Protein AF-A0A9J7MAN5-F1 (afdb_monomer)

Solvent-accessible surface area (backbone atoms only — not comparable to full-atom values): 25411 Å² total; per-residue (Å²): 130,75,69,76,73,82,68,61,43,46,80,74,48,37,18,24,47,53,96,74,59,39,46,49,72,43,63,68,73,44,83,82,41,53,80,62,38,72,76,41,81,61,29,64,61,44,38,47,52,54,25,3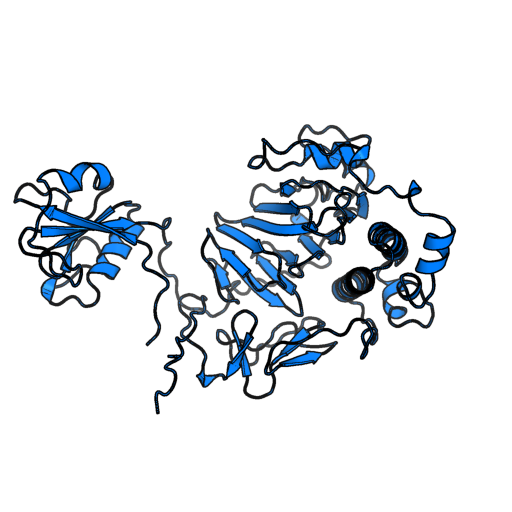0,65,68,68,24,52,20,31,31,17,25,52,44,21,43,30,23,33,34,86,59,22,82,79,27,42,62,74,65,38,75,39,84,50,35,45,93,88,51,29,9,11,78,57,7,30,21,29,30,38,48,74,59,80,74,64,79,82,90,69,85,88,60,99,49,33,48,57,98,67,81,74,79,56,97,68,52,40,49,25,40,37,34,62,51,33,39,36,32,14,37,45,67,32,74,47,57,48,53,48,61,44,36,31,30,39,39,38,44,98,69,35,37,36,31,38,33,19,32,63,52,91,95,52,62,76,37,44,16,35,47,48,28,42,38,40,39,43,90,89,42,43,36,35,42,30,45,74,59,43,59,48,34,25,52,72,82,40,78,52,42,41,50,36,34,47,92,43,39,31,31,37,34,67,39,38,63,24,30,35,39,39,37,73,80,46,39,32,39,39,32,41,17,50,44,42,41,39,38,35,36,40,70,91,46,49,63,56,38,32,36,71,29,16,31,39,72,73,52,43,88,59,30,45,42,30,88,87,69,50,71,45,95,42,46,58,59,30,49,50,56,30,51,26,85,92,41,76,84,56,77,74,68,54,80,88,54,41,72,53,80,86,72,52,49,70,69,55,49,56,60,30,52,33,62,94,47,35,23,30,56,68,27,80,89,35,41,30,42,68,17,46,83,78,42,74,39,65,64,60,33,54,52,31,37,48,51,30,51,71,53,77,61,42,66,68,57,50,40,51,44,54,46,55,52,50,50,52,20,42,74,75,72,34,67,61,50,86,73,62,42,91,97,40,65,64,75,88,47,56,72,60,35,43,72,35,77,71,29,69,41,70,67,51,22,63,83,44,78,65,93,70,92,67,92,63,75,57,27,43,24,61,44,51,36,94,74,35,22,36,49,52,78,41,40,39,48,64,90,61,45,38,50,68,59,76,55,34,47,39,71,49,83,75,81,84,65,78,83,79,127

Foldseek 3Di:
DFDDPDALKDWPAKAFADPPGLFAFCAPVDPLRDDDQQVRPPLVVSLLQSQLQVVFQKKWAAARRGIGTDNCSVVRRCVRHGDPQQDPVQNHRHRMIRMIGRNDHHDDDFDDDDLQLAPPQPLPQVDWQKWKFFDLTWIQASLRATADENAQFKFWAKDFPFKTKIFHWHDDPPAQQQGIWTQWIWMQGPNWTWIQGADQRLFIDIRNHTFKDFFRDPSAWTWHFFASWIKIAGSQGWIWTDNSITMIMITHHPVQAQRMATCNARNPNDNQQRLQAPVRDRDPHSQRSRQSGRPPVRVVGDRDDPVSHQDPVLQDPVLLVVQCDCVHLVLCVDCPHQCVQQCVQDPSVVLSSSRSSSCRSRVNDQVSRLRSVVNSCVVSVVSVTDGGDPDDVPHSDDDAAPQWDWDQFAQSDFQALSHNDDDPRPGGGHTHTHGHPQWGDISRHTDGNVQFHDDDSNGGGGDDDPPPDPDD

Nearest PDB structures (foldseek):
  9gvj-assembly1_D  TM=8.243E-01  e=8.129E-23  Homo sapiens
  9gvq-assembly1_B  TM=8.195E-01  e=1.369E-22  Homo sapiens
  9gvq-assembly1_A  TM=8.152E-01  e=4.894E-22  Homo sapiens
  6rbf-assembly3_C  TM=7.397E-01  e=7.671E-23  Homo sapiens
  6rbf-assembly1_A  TM=7.520E-01  e=7.671E-23  Homo sapiens

Mean predicted aligned error: 13.5 Å

pLDDT: mean 85.41, std 16.08, range [26.2, 98.31]

Sequence (472 aa):
MCDLPERGYTSLGCWKDTWKRAIPTLERTDARLDGFYKARANAIEKCYQVARSRGFTVFAVQDGGWCAGSANALNTYRKYGPSRTCAADGEGGPWGNAVYKITGGPIEPPGPVNHVCLGQLSCQTPKPGTCLAWGDPHYITFDNRRHDFQGTCKYVLVRHADFTVAVRNVHRPGRSQRVAFCDRVEVTVYGYKIQIRSGGGRDVLVNGYRRSLPVCLNRKVSISISGLNVLIQTDRCFSLTYDGNHRVEIKAPASYKGKLRGMCGNYNGQPNDDNLMPGGQVASTSLLYGNSWIAPDDDTCPDTRPQDNFDSNDIRPADRQRYLHPSKCGLLKAANGPFRSCNSIVSPTEFVETCVFDMAAYRGDQLVLCQNLQAYADACVSAGGKPQQWRRSGFCAVPCPPHSHYSQCATPCPRTCADSGPRPCTRNCVESCVCDNGYVLSGAHCVPLSSCGCSKDGNLYESKFNDHPAVS

Radius of gyration: 26.46 Å; Cα contacts (8 Å, |Δi|>4): 1028; chains: 1; bounding box: 62×69×82 Å

Secondary structure (DSSP, 8-state):
--PPSS-SEEEEEEEE--SS-SS-B-TTSSGGG-S-GGG-TTHHHHHHHHHHHTT-SEEEEETTTEEEE-TTHHHHTTTT-B-S---TTSS-BTTEEEEEEE-SPPPPPPPP--S-SS-S-----SS-EEEEEETTTEEE-TT--EEE----SEEEEEE-SSEEEEEEEEPPTTS-TTS-EEEEEEEEETTEEEEEETTTS-EEEETTEEEEEEEEETTTEEEEEETTEEEEEETTS-EEEE-SSS-EEEEE-GGGTTT-BSTT---SS-TTTTTB-TTSPBPSSHHHHHHTTB-GGGTTSPPP-GGGS--GGGS-HHHHHHHTSTTTGGGGG-TTSTTTTTTTTS-SHHHHHHHHHHHHHTTT-HHHHHHHHHHHHHHHHHTT-------BTTBS--PPPTTEEEEEEE-SS--BTTB-S-----SPPEEEEEEPTTEEEETTEEEEGGG---EETTEE-PPPP-------

Organism: Branchiostoma floridae (NCBI:txid7739)

Structure (mmCIF, N/CA/C/O backbone):
data_AF-A0A9J7MAN5-F1
#
_entry.id   AF-A0A9J7MAN5-F1
#
loop_
_atom_site.group_PDB
_atom_site.id
_atom_site.type_symbol
_atom_site.label_atom_id
_atom_site.label_alt_id
_atom_site.label_comp_id
_atom_site.label_asym_id
_atom_site.label_entity_id
_atom_site.label_seq_id
_atom_site.pdbx_PDB_ins_code
_atom_site.Cartn_x
_atom_site.Cartn_y
_atom_site.Cartn_z
_atom_site.occupancy
_atom_site.B_iso_or_equiv
_atom_site.auth_seq_id
_atom_site.auth_comp_id
_atom_site.auth_asym_id
_atom_site.auth_atom_id
_atom_site.pdbx_PDB_model_num
ATOM 1 N N . MET A 1 1 ? -22.638 -24.283 14.478 1.00 29.66 1 MET A N 1
ATOM 2 C CA . MET A 1 1 ? -22.537 -23.269 15.552 1.00 29.66 1 MET A CA 1
ATOM 3 C C . MET A 1 1 ? -21.370 -22.357 15.219 1.00 29.66 1 MET A C 1
ATOM 5 O O . MET A 1 1 ? -20.327 -22.865 14.836 1.00 29.66 1 MET A O 1
ATOM 9 N N . CYS A 1 2 ? -21.576 -21.042 15.264 1.00 28.31 2 CYS A N 1
ATOM 10 C CA . CYS A 1 2 ? -20.549 -20.049 14.953 1.00 28.31 2 CYS A CA 1
ATOM 11 C C . CYS A 1 2 ? -19.823 -19.669 16.243 1.00 28.31 2 CYS A C 1
ATOM 13 O O . CYS A 1 2 ? -20.452 -19.127 17.150 1.00 28.31 2 CYS A O 1
ATOM 15 N N . ASP A 1 3 ? -18.534 -19.986 16.331 1.00 38.97 3 ASP A N 1
ATOM 16 C CA . ASP A 1 3 ? -17.714 -19.642 17.491 1.00 38.97 3 ASP A CA 1
ATOM 17 C C . ASP A 1 3 ? -17.186 -18.208 17.351 1.00 38.97 3 ASP A C 1
ATOM 19 O O . ASP A 1 3 ? -16.589 -17.828 16.343 1.00 38.97 3 ASP A O 1
ATOM 23 N N . LEU A 1 4 ? -17.422 -17.400 18.385 1.00 36.22 4 LEU A N 1
ATOM 24 C CA . LEU A 1 4 ? -16.764 -16.110 18.583 1.00 36.22 4 LEU A CA 1
ATOM 25 C C . LEU A 1 4 ? -15.252 -16.335 18.812 1.00 36.22 4 LEU A C 1
ATOM 27 O O . LEU A 1 4 ? -14.870 -17.393 19.318 1.00 36.22 4 LEU A O 1
ATOM 31 N N . PRO A 1 5 ? -14.386 -15.364 18.452 1.00 40.97 5 PRO A N 1
ATOM 32 C CA . PRO A 1 5 ? -12.937 -15.487 18.617 1.00 40.97 5 PRO A CA 1
ATOM 33 C C . PRO A 1 5 ? -12.573 -15.728 20.084 1.00 40.97 5 PRO A C 1
ATOM 35 O O . PRO A 1 5 ? -13.374 -15.423 20.971 1.00 40.97 5 PRO A O 1
ATOM 38 N N . GLU A 1 6 ? -11.367 -16.263 20.321 1.00 49.41 6 GLU A N 1
ATOM 39 C CA . GLU A 1 6 ? -10.801 -16.487 21.657 1.00 49.41 6 GLU A CA 1
ATOM 40 C C . GLU A 1 6 ? -11.246 -15.398 22.637 1.00 49.41 6 GLU A C 1
ATOM 42 O O . GLU A 1 6 ? -11.098 -14.202 22.361 1.00 49.41 6 GLU A O 1
ATOM 47 N N . ARG A 1 7 ? -11.870 -15.841 23.739 1.00 63.00 7 ARG A N 1
ATOM 48 C CA . ARG A 1 7 ? -12.548 -14.995 24.729 1.00 63.00 7 ARG A CA 1
ATOM 49 C C . ARG A 1 7 ? -11.700 -13.747 24.980 1.00 63.00 7 ARG A C 1
ATOM 51 O O . ARG A 1 7 ? -10.550 -13.857 25.395 1.00 63.00 7 ARG A O 1
ATOM 58 N N . GLY A 1 8 ? -12.260 -12.556 24.736 1.00 71.88 8 GLY A N 1
ATOM 59 C CA . GLY A 1 8 ? -11.581 -11.260 24.912 1.00 71.88 8 GLY A CA 1
ATOM 60 C C . GLY A 1 8 ? -11.343 -10.887 26.382 1.00 71.88 8 GLY A C 1
ATOM 61 O O . GLY A 1 8 ? -11.402 -9.710 26.758 1.00 71.88 8 GLY A O 1
ATOM 62 N N . TYR A 1 9 ? -11.157 -11.909 27.210 1.00 84.44 9 TYR A N 1
ATOM 63 C CA . TYR A 1 9 ? -10.907 -11.887 28.625 1.00 84.44 9 TYR A CA 1
ATOM 64 C C . TYR A 1 9 ? -10.188 -13.176 29.054 1.00 84.44 9 TYR A C 1
ATOM 66 O O . TYR A 1 9 ? -10.442 -14.257 28.526 1.00 84.44 9 TYR A O 1
ATOM 74 N N . THR A 1 10 ? -9.318 -13.079 30.054 1.00 88.31 10 THR A N 1
ATOM 75 C CA . THR A 1 10 ? -8.612 -14.216 30.658 1.00 88.31 10 THR A CA 1
ATOM 76 C C . THR A 1 10 ? -9.045 -14.405 32.105 1.00 88.31 10 THR A C 1
ATOM 78 O O . THR A 1 10 ? -9.327 -13.436 32.809 1.00 88.31 10 THR A O 1
ATOM 81 N N . SER A 1 11 ? -9.126 -15.655 32.566 1.00 92.25 11 SER A N 1
ATOM 82 C CA . SER A 1 11 ? -9.462 -15.935 33.967 1.00 92.25 11 SER A CA 1
ATOM 83 C C . SER A 1 11 ? -8.340 -15.463 34.894 1.00 92.25 11 SER A C 1
ATOM 85 O O . SER A 1 11 ? -7.164 -15.728 34.656 1.00 92.25 11 SER A O 1
ATOM 87 N N . LEU A 1 12 ? -8.720 -14.770 35.964 1.00 93.44 12 LEU A N 1
ATOM 88 C CA . LEU A 1 12 ? -7.869 -14.409 37.097 1.00 93.44 12 LEU A CA 1
ATOM 89 C C . LEU A 1 12 ? -8.072 -15.356 38.291 1.00 93.44 12 LEU A C 1
ATOM 91 O O . LEU A 1 12 ? -7.485 -15.134 39.350 1.00 93.44 12 LEU A O 1
ATOM 95 N N . GLY A 1 13 ? -8.901 -16.392 38.141 1.00 95.38 13 GLY A N 1
ATOM 96 C CA . GLY A 1 13 ? -9.165 -17.406 39.161 1.00 95.38 13 GLY A CA 1
ATOM 97 C C . GLY A 1 13 ? -10.426 -17.158 39.992 1.00 95.38 13 GLY A C 1
ATOM 98 O O . GLY A 1 13 ? -11.262 -16.312 39.669 1.00 95.38 13 GLY A O 1
ATOM 99 N N . CYS A 1 14 ? -10.556 -17.935 41.070 1.00 97.69 14 CYS A N 1
ATOM 100 C CA . CYS A 1 14 ? -11.701 -17.915 41.975 1.00 97.69 14 CYS A CA 1
ATOM 101 C C . CYS A 1 14 ? -11.387 -17.150 43.268 1.00 97.69 14 CYS A C 1
ATOM 103 O O . CYS A 1 14 ? -10.414 -17.457 43.963 1.00 97.69 14 CYS A O 1
ATOM 105 N N . TRP A 1 15 ? -12.235 -16.183 43.618 1.00 98.12 15 TRP A N 1
ATOM 106 C CA . TRP A 1 15 ? -12.000 -15.249 44.722 1.00 98.12 15 TRP A CA 1
ATOM 107 C C . TRP A 1 15 ? -13.212 -15.146 45.638 1.00 98.12 15 TRP A C 1
ATOM 109 O O . TRP A 1 15 ? -14.354 -15.152 45.181 1.00 98.12 15 TRP A O 1
ATOM 119 N N . LYS A 1 16 ? -12.968 -15.071 46.946 1.00 97.44 16 LYS A N 1
ATOM 120 C CA . LYS A 1 16 ? -14.027 -15.010 47.954 1.00 97.44 16 LYS A CA 1
ATOM 121 C C . LYS A 1 16 ? -14.751 -13.666 47.891 1.00 97.44 16 LYS A C 1
ATOM 123 O O . LYS A 1 16 ? -14.133 -12.620 47.696 1.00 97.44 16 LYS A O 1
ATOM 128 N N . ASP A 1 17 ? -16.058 -13.697 48.104 1.00 96.88 17 ASP A N 1
ATOM 129 C CA . ASP A 1 17 ? -16.897 -12.514 48.245 1.00 96.88 17 ASP A CA 1
ATOM 130 C C . ASP A 1 17 ? -17.658 -12.536 49.573 1.00 96.88 17 ASP A C 1
ATOM 132 O O . ASP A 1 17 ? -17.751 -13.564 50.247 1.00 96.88 17 ASP A O 1
ATOM 136 N N . THR A 1 18 ? -18.188 -11.383 49.972 1.00 95.06 18 THR A N 1
ATOM 137 C CA . THR A 1 18 ? -18.996 -11.250 51.190 1.00 95.06 18 THR A CA 1
ATOM 138 C C . THR A 1 18 ? -20.126 -10.252 50.972 1.00 95.06 18 THR A C 1
ATOM 140 O O . THR A 1 18 ? -20.184 -9.574 49.947 1.00 95.06 18 THR A O 1
ATOM 143 N N . TRP A 1 19 ? -21.007 -10.107 51.962 1.00 90.94 19 TRP A N 1
ATOM 144 C CA . TRP A 1 19 ? -22.059 -9.088 51.950 1.00 90.94 19 TRP A CA 1
ATOM 145 C C . TRP A 1 19 ? -21.512 -7.664 51.725 1.00 90.94 19 TRP A C 1
ATOM 147 O O . TRP A 1 19 ? -22.162 -6.854 51.066 1.00 90.94 19 TRP A O 1
ATOM 157 N N . LYS A 1 20 ? -20.282 -7.371 52.182 1.00 94.31 20 LYS A N 1
ATOM 158 C CA . LYS A 1 20 ? -19.498 -6.223 51.703 1.00 94.31 20 LYS A CA 1
ATOM 159 C C . LYS A 1 20 ? -18.793 -6.642 50.411 1.00 94.31 20 LYS A C 1
ATOM 161 O O . LYS A 1 20 ? -17.719 -7.231 50.461 1.00 94.31 20 LYS A O 1
ATOM 166 N N . ARG A 1 21 ? -19.399 -6.360 49.260 1.00 95.00 21 ARG A N 1
ATOM 167 C CA . ARG A 1 21 ? -18.932 -6.868 47.959 1.00 95.00 21 ARG A CA 1
ATOM 168 C C . ARG A 1 21 ? -17.486 -6.465 47.637 1.00 95.00 21 ARG A C 1
ATOM 170 O O . ARG A 1 21 ? -17.102 -5.307 47.815 1.00 95.00 21 ARG A O 1
ATOM 177 N N . ALA A 1 22 ? -16.697 -7.413 47.129 1.00 95.50 22 ALA A N 1
ATOM 178 C CA . ALA A 1 22 ? -15.364 -7.157 46.572 1.00 95.50 22 ALA A CA 1
ATOM 179 C C . ALA A 1 22 ? -15.447 -6.431 45.220 1.00 95.50 22 ALA A C 1
ATOM 181 O O . ALA A 1 22 ? -14.665 -5.520 44.950 1.00 95.50 22 ALA A O 1
ATOM 182 N N . ILE A 1 23 ? -16.419 -6.808 44.387 1.00 97.25 23 ILE A N 1
ATOM 183 C CA . ILE A 1 23 ? -16.743 -6.134 43.129 1.00 97.25 23 ILE A CA 1
ATOM 184 C C . ILE A 1 23 ? -18.245 -5.797 43.157 1.00 97.25 23 ILE A C 1
ATOM 186 O O . ILE A 1 23 ? -19.053 -6.694 43.400 1.00 97.25 23 ILE A O 1
ATOM 190 N N . PRO A 1 24 ? -18.638 -4.526 42.949 1.00 96.31 24 PRO A N 1
ATOM 191 C CA . PRO A 1 24 ? -20.041 -4.120 42.882 1.00 96.31 24 PRO A CA 1
ATOM 192 C C . PRO A 1 24 ? -20.843 -4.866 41.808 1.00 96.31 24 PRO A C 1
ATOM 194 O O . PRO A 1 24 ? -20.302 -5.279 40.782 1.00 96.31 24 PRO A O 1
ATOM 197 N N . THR A 1 25 ? -22.149 -4.996 42.041 1.00 96.94 25 THR A N 1
ATOM 198 C CA . THR A 1 25 ? -23.070 -5.653 41.107 1.00 96.94 25 THR A CA 1
ATOM 199 C C . THR A 1 25 ? -23.279 -4.845 39.829 1.00 96.94 25 THR A C 1
ATOM 201 O O . THR A 1 25 ? -23.295 -3.614 39.860 1.00 96.94 25 THR A O 1
ATOM 204 N N . LEU A 1 26 ? -23.486 -5.553 38.718 1.00 96.81 26 LEU A N 1
ATOM 205 C CA . LEU A 1 26 ? -23.988 -4.992 37.462 1.00 96.81 26 LEU A CA 1
ATOM 206 C C . LEU A 1 26 ? -25.384 -5.501 37.098 1.00 96.81 26 LEU A C 1
ATOM 208 O O . LEU A 1 26 ? -25.941 -5.063 36.091 1.00 96.81 26 LEU A O 1
ATOM 212 N N . GLU A 1 27 ? -25.970 -6.389 37.897 1.00 95.50 27 GLU A N 1
ATOM 213 C CA . GLU A 1 27 ? -27.309 -6.912 37.634 1.00 95.50 27 GLU A CA 1
ATOM 214 C C . GLU A 1 27 ? -28.340 -5.792 37.492 1.00 95.50 27 GLU A C 1
ATOM 216 O O . GLU A 1 27 ? -28.342 -4.842 38.277 1.00 95.50 27 GLU A O 1
ATOM 221 N N . ARG A 1 28 ? -29.226 -5.918 36.492 1.00 90.62 28 ARG A N 1
ATOM 222 C CA . ARG A 1 28 ? -30.287 -4.940 36.173 1.00 90.62 28 ARG A CA 1
ATOM 223 C C . ARG A 1 28 ? -29.797 -3.530 35.831 1.00 90.62 28 ARG A C 1
ATOM 225 O O . ARG A 1 28 ? -30.579 -2.585 35.822 1.00 90.62 28 ARG A O 1
ATOM 232 N N . THR A 1 29 ? -28.503 -3.360 35.566 1.00 85.38 29 THR A N 1
ATOM 233 C CA . THR A 1 29 ? -27.950 -2.066 35.139 1.00 85.38 29 THR A CA 1
ATOM 234 C C . THR A 1 29 ? -27.847 -1.936 33.614 1.00 85.38 29 THR A C 1
ATOM 236 O O . THR A 1 29 ? -27.441 -0.888 33.115 1.00 85.38 29 THR A O 1
ATOM 239 N N . ASP A 1 30 ? -28.185 -2.998 32.879 1.00 91.56 30 ASP A N 1
ATOM 240 C CA . ASP A 1 30 ? -28.174 -3.099 31.419 1.00 91.56 30 ASP A CA 1
ATOM 241 C C . ASP A 1 30 ? -29.168 -4.189 30.989 1.00 91.56 30 ASP A C 1
ATOM 243 O O . ASP A 1 30 ? -29.244 -5.223 31.653 1.00 91.56 30 ASP A O 1
ATOM 247 N N . ALA A 1 31 ? -29.867 -4.000 29.863 1.00 79.94 31 ALA A N 1
ATOM 248 C CA . ALA A 1 31 ? -30.883 -4.935 29.366 1.00 79.94 31 ALA A CA 1
ATOM 249 C C . ALA A 1 31 ? -30.356 -6.372 29.170 1.00 79.94 31 ALA A C 1
ATOM 251 O O . ALA A 1 31 ? -31.095 -7.350 29.293 1.00 79.94 31 ALA A O 1
ATOM 252 N N . ARG A 1 32 ? -29.051 -6.535 28.906 1.00 82.25 32 ARG A N 1
ATOM 253 C CA . ARG A 1 32 ? -28.397 -7.855 28.797 1.00 82.25 32 ARG A CA 1
ATOM 254 C C . ARG A 1 32 ? -28.376 -8.628 30.123 1.00 82.25 32 ARG A C 1
ATOM 256 O O . ARG A 1 32 ? -28.196 -9.847 30.100 1.00 82.25 32 ARG A O 1
ATOM 263 N N . LEU A 1 33 ? -28.536 -7.939 31.254 1.00 89.06 33 LEU A N 1
ATOM 264 C CA . LEU A 1 33 ? -28.509 -8.478 32.619 1.00 89.06 33 LEU A CA 1
ATOM 265 C C . LEU A 1 33 ? -29.878 -8.415 33.305 1.00 89.06 33 LEU A C 1
ATOM 267 O O . LEU A 1 33 ? -29.958 -8.520 34.529 1.00 89.06 33 LEU A O 1
ATOM 271 N N . ASP A 1 34 ? -30.953 -8.276 32.537 1.00 86.75 34 ASP A N 1
ATOM 272 C CA . ASP A 1 34 ? -32.304 -8.393 33.071 1.00 86.75 34 ASP A CA 1
ATOM 273 C C . ASP A 1 34 ? -32.691 -9.865 33.299 1.00 86.75 34 ASP A C 1
ATOM 275 O O . ASP A 1 34 ? -32.017 -10.804 32.855 1.00 86.75 34 ASP A O 1
ATOM 279 N N . GLY A 1 35 ? -33.776 -10.070 34.049 1.00 91.19 35 GLY A N 1
ATOM 280 C CA . GLY A 1 35 ? -34.293 -11.394 34.394 1.00 91.19 35 GLY A CA 1
ATOM 281 C C . GLY A 1 35 ? -33.531 -12.107 35.519 1.00 91.19 35 GLY A C 1
ATOM 282 O O . GLY A 1 35 ? -32.757 -11.509 36.269 1.00 91.19 35 GLY A O 1
ATOM 283 N N . PHE A 1 36 ? -33.805 -13.404 35.676 1.00 93.56 36 PHE A N 1
ATOM 284 C CA . PHE A 1 36 ? -33.192 -14.234 36.713 1.00 93.56 36 PHE A CA 1
ATOM 285 C C . PHE A 1 36 ? -31.821 -14.752 36.265 1.00 93.56 36 PHE A C 1
ATOM 287 O O . PHE A 1 36 ? -31.720 -15.493 35.288 1.00 93.56 36 PHE A O 1
ATOM 294 N N . TYR A 1 37 ? -30.767 -14.385 36.996 1.00 92.38 37 TYR A N 1
ATOM 295 C CA . TYR A 1 37 ? -29.390 -14.643 36.577 1.00 92.38 37 TYR A CA 1
ATOM 296 C C . TYR A 1 37 ? -29.031 -16.133 36.473 1.00 92.38 37 TYR A C 1
ATOM 298 O O . TYR A 1 37 ? -28.283 -16.481 35.570 1.00 92.38 37 TYR A O 1
ATOM 306 N N . LYS A 1 38 ? -29.605 -17.026 37.298 1.00 91.50 38 LYS A N 1
ATOM 307 C CA . LYS A 1 38 ? -29.306 -18.476 37.220 1.00 91.50 38 LYS A CA 1
ATOM 308 C C . LYS A 1 38 ? -29.909 -19.177 36.005 1.00 91.50 38 LYS A C 1
ATOM 310 O O . LYS A 1 38 ? -29.511 -20.281 35.669 1.00 91.50 38 LYS A O 1
ATOM 315 N N . ALA A 1 39 ? -30.891 -18.554 35.356 1.00 88.25 39 ALA A N 1
ATOM 316 C CA . ALA A 1 39 ? -31.471 -19.052 34.110 1.00 88.25 39 ALA A CA 1
ATOM 317 C C . ALA A 1 39 ? -30.846 -18.375 32.874 1.00 88.25 39 ALA A C 1
ATOM 319 O O . ALA A 1 39 ? -31.288 -18.590 31.743 1.00 88.25 39 ALA A O 1
ATOM 320 N N . ARG A 1 40 ? -29.843 -17.506 33.066 1.00 86.56 40 ARG A N 1
ATOM 321 C CA . ARG A 1 40 ? -29.279 -16.681 32.000 1.00 86.56 40 ARG A CA 1
ATOM 322 C C . ARG A 1 40 ? -28.296 -17.485 31.158 1.00 86.56 40 ARG A C 1
ATOM 324 O O . ARG A 1 40 ? -27.137 -17.642 31.518 1.00 86.56 40 ARG A O 1
ATOM 331 N N . ALA A 1 41 ? -28.718 -17.863 29.955 1.00 79.75 41 ALA A N 1
ATOM 332 C CA . ALA A 1 41 ? -27.792 -18.390 28.958 1.00 79.75 41 ALA A CA 1
ATOM 333 C C . ALA A 1 41 ? -26.672 -17.377 28.645 1.00 79.75 41 ALA A C 1
ATOM 335 O O . ALA A 1 41 ? -26.946 -16.179 28.447 1.00 79.75 41 ALA A O 1
ATOM 336 N N . ASN A 1 42 ? -25.439 -17.885 28.537 1.00 81.12 42 ASN A N 1
ATOM 337 C CA . ASN A 1 42 ? -24.213 -17.132 28.249 1.00 81.12 42 ASN A CA 1
ATOM 338 C C . ASN A 1 42 ? -23.909 -16.038 29.287 1.00 81.12 42 ASN A C 1
ATOM 340 O O . ASN A 1 42 ? -23.592 -14.902 28.919 1.00 81.12 42 ASN A O 1
ATOM 344 N N . ALA A 1 43 ? -24.030 -16.351 30.579 1.00 87.44 43 ALA A N 1
ATOM 345 C CA . ALA A 1 43 ? -23.879 -15.365 31.645 1.00 87.44 43 ALA A CA 1
ATOM 346 C C . ALA A 1 43 ? -22.496 -14.689 31.650 1.00 87.44 43 ALA A C 1
ATOM 348 O O . ALA A 1 43 ? -22.416 -13.467 31.786 1.00 87.44 43 ALA A O 1
ATOM 349 N N . ILE A 1 44 ? -21.423 -15.454 31.409 1.00 88.62 44 ILE A N 1
ATOM 350 C CA . ILE A 1 44 ? -20.049 -14.927 31.340 1.00 88.62 44 ILE A CA 1
ATOM 351 C C . ILE A 1 44 ? -19.908 -13.904 30.211 1.00 88.62 44 ILE A C 1
ATOM 353 O O . ILE A 1 44 ? -19.421 -12.801 30.441 1.00 88.62 44 ILE A O 1
ATOM 357 N N . GLU A 1 45 ? -20.389 -14.237 29.012 1.00 83.50 45 GLU A N 1
ATOM 358 C CA . GLU A 1 45 ? -20.276 -13.365 27.838 1.00 83.50 45 GLU A CA 1
ATOM 359 C C . GLU A 1 45 ? -21.131 -12.098 27.987 1.00 83.50 45 GLU A C 1
ATOM 361 O O . GLU A 1 45 ? -20.681 -10.994 27.685 1.00 83.50 45 GLU A O 1
ATOM 366 N N . LYS A 1 46 ? -22.354 -12.214 28.515 1.00 85.94 46 LYS A N 1
ATOM 367 C CA . LYS A 1 46 ? -23.203 -11.039 28.773 1.00 85.94 46 LYS A CA 1
ATOM 368 C C . LYS A 1 46 ? -22.582 -10.121 29.823 1.00 85.94 46 LYS A C 1
ATOM 370 O O . LYS A 1 46 ? -22.557 -8.906 29.629 1.00 85.94 46 LYS A O 1
ATOM 375 N N . CYS A 1 47 ? -22.037 -10.691 30.897 1.00 94.00 47 CYS A N 1
ATOM 376 C CA . CYS A 1 47 ? -21.362 -9.917 31.932 1.00 94.00 47 CYS A CA 1
ATOM 377 C C . CYS A 1 47 ? -20.103 -9.222 31.398 1.00 94.00 47 CYS A C 1
ATOM 379 O O . CYS A 1 47 ? -19.909 -8.023 31.617 1.00 94.00 47 CYS A O 1
ATOM 381 N N . TYR A 1 48 ? -19.304 -9.948 30.612 1.00 90.75 48 TYR A N 1
ATOM 382 C CA . TYR A 1 48 ? -18.148 -9.422 29.896 1.00 90.75 48 TYR A CA 1
ATOM 383 C C . TYR A 1 48 ? -18.508 -8.205 29.043 1.00 90.75 48 TYR A C 1
ATOM 385 O O . TYR A 1 48 ? -17.885 -7.151 29.173 1.00 90.75 48 TYR A O 1
ATOM 393 N N . GLN A 1 49 ? -19.527 -8.322 28.190 1.00 80.94 49 GLN A N 1
ATOM 394 C CA . GLN A 1 49 ? -19.904 -7.252 27.271 1.00 80.94 49 GLN A CA 1
ATOM 395 C C . GLN A 1 49 ? -20.404 -5.997 27.996 1.00 80.94 49 GLN A C 1
ATOM 397 O O . GLN A 1 49 ? -20.153 -4.889 27.521 1.00 80.94 49 GLN A O 1
ATOM 402 N N . VAL A 1 50 ? -21.096 -6.149 29.129 1.00 84.00 50 VAL A N 1
ATOM 403 C CA . VAL A 1 50 ? -21.596 -5.018 29.932 1.00 84.00 50 VAL A CA 1
ATOM 404 C C . VAL A 1 50 ? -20.457 -4.328 30.672 1.00 84.00 50 VAL A C 1
ATOM 406 O O . VAL A 1 50 ? -20.354 -3.100 30.650 1.00 84.00 50 VAL A O 1
ATOM 409 N N . ALA A 1 51 ? -19.555 -5.101 31.278 1.00 89.81 51 ALA A N 1
ATOM 410 C CA . ALA A 1 51 ? -18.359 -4.556 31.906 1.00 89.81 51 ALA A CA 1
ATOM 411 C C . ALA A 1 51 ? -17.460 -3.847 30.877 1.00 89.81 51 ALA A C 1
ATOM 413 O O . ALA A 1 51 ? -16.999 -2.730 31.121 1.00 89.81 51 ALA A O 1
ATOM 414 N N . ARG A 1 52 ? -17.288 -4.440 29.687 1.00 80.81 52 ARG A N 1
ATOM 415 C CA . ARG A 1 52 ? -16.518 -3.853 28.581 1.00 80.81 52 ARG A CA 1
ATOM 416 C C . ARG A 1 52 ? -17.154 -2.574 28.043 1.00 80.81 52 ARG A C 1
ATOM 418 O O . ARG A 1 52 ? -16.429 -1.607 27.826 1.00 80.81 52 ARG A O 1
ATOM 425 N N . SER A 1 53 ? -18.480 -2.522 27.869 1.00 75.25 53 SER A N 1
ATOM 426 C CA . SER A 1 53 ? -19.166 -1.296 27.419 1.00 75.25 53 SER A CA 1
ATOM 427 C C . SER A 1 53 ? -19.072 -0.150 28.430 1.00 75.25 53 SER A C 1
ATOM 429 O O . SER A 1 53 ? -19.259 1.004 28.064 1.00 75.25 53 SER A O 1
ATOM 431 N N . ARG A 1 54 ? -18.756 -0.453 29.695 1.00 81.69 54 ARG A N 1
ATOM 432 C CA . ARG A 1 54 ? -18.491 0.534 30.755 1.00 81.69 54 ARG A CA 1
ATOM 433 C C . ARG A 1 54 ? -17.006 0.882 30.908 1.00 81.69 54 ARG A C 1
ATOM 435 O O . ARG A 1 54 ? -16.644 1.604 31.831 1.00 81.69 54 ARG A O 1
ATOM 442 N N . GLY A 1 55 ? -16.146 0.360 30.030 1.00 78.75 55 GLY A N 1
ATOM 443 C CA . GLY A 1 55 ? -14.702 0.585 30.080 1.00 78.75 55 GLY A CA 1
ATOM 444 C C . GLY A 1 55 ? -14.004 -0.097 31.260 1.00 78.75 55 GLY A C 1
ATOM 445 O O . GLY A 1 55 ? -12.901 0.303 31.628 1.00 78.75 55 GLY A O 1
ATOM 446 N N . PHE A 1 56 ? -14.621 -1.103 31.886 1.00 89.94 56 PHE A N 1
ATOM 447 C CA . PHE A 1 56 ? -13.991 -1.824 32.991 1.00 89.94 56 PHE A CA 1
ATOM 448 C C . PHE A 1 56 ? -12.921 -2.784 32.478 1.00 89.94 56 PHE A C 1
ATOM 450 O O . PHE A 1 56 ? -13.041 -3.370 31.406 1.00 89.94 56 PHE A O 1
ATOM 457 N N . THR A 1 57 ? -11.868 -2.967 33.269 1.00 86.19 57 THR A N 1
ATOM 458 C CA . THR A 1 57 ? -10.747 -3.864 32.946 1.00 86.19 57 THR A CA 1
ATOM 459 C C . THR A 1 57 ? -10.904 -5.251 33.569 1.00 86.19 57 THR A C 1
ATOM 461 O O . THR A 1 57 ? -10.217 -6.189 33.166 1.00 86.19 57 THR A O 1
ATOM 464 N N . VAL A 1 58 ? -11.811 -5.397 34.540 1.00 94.06 58 VAL A N 1
ATOM 465 C CA . VAL A 1 58 ? -12.107 -6.644 35.253 1.00 94.06 58 VAL A CA 1
ATOM 466 C C . VAL A 1 58 ? -13.615 -6.771 35.466 1.00 94.06 58 VAL A C 1
ATOM 468 O O . VAL A 1 58 ? -14.283 -5.797 35.821 1.00 94.06 58 VAL A O 1
ATOM 471 N N . PHE A 1 59 ? -14.132 -7.983 35.288 1.00 97.12 59 PHE A N 1
ATOM 472 C CA . PHE A 1 59 ? -15.497 -8.363 35.652 1.00 97.12 59 PHE A CA 1
ATOM 473 C C . PHE A 1 59 ? -15.496 -9.699 36.397 1.00 97.12 59 PHE A C 1
ATOM 475 O O . PHE A 1 59 ? -14.486 -10.408 36.419 1.00 97.12 59 PHE A O 1
ATOM 482 N N . ALA A 1 60 ? -16.615 -10.038 37.028 1.00 98.00 60 ALA A N 1
ATOM 483 C CA . ALA A 1 60 ? -16.782 -11.302 37.726 1.00 98.00 60 ALA A CA 1
ATOM 484 C C . ALA A 1 60 ? -18.183 -11.881 37.548 1.00 98.00 60 ALA A C 1
ATOM 486 O O . ALA A 1 60 ? -19.156 -11.142 37.386 1.00 98.00 60 ALA A O 1
ATOM 487 N N . VAL A 1 61 ? -18.259 -13.208 37.624 1.00 98.00 61 VAL A N 1
ATOM 488 C CA . VAL A 1 61 ? -19.508 -13.970 37.655 1.00 98.00 61 VAL A CA 1
ATOM 489 C C . VAL A 1 61 ? -19.565 -14.770 38.957 1.00 98.00 61 VAL A C 1
ATOM 491 O O . VAL A 1 61 ? -18.560 -15.352 39.372 1.00 98.00 61 VAL A O 1
ATOM 494 N N . GLN A 1 62 ? -20.717 -14.761 39.624 1.00 97.94 62 GLN A N 1
ATOM 495 C CA . GLN A 1 62 ? -20.958 -15.436 40.901 1.00 97.94 62 GLN A CA 1
ATOM 496 C C . GLN A 1 62 ? -22.220 -16.303 40.828 1.00 97.94 62 GLN A C 1
ATOM 498 O O . GLN A 1 62 ? -23.182 -15.941 40.155 1.00 97.94 62 GLN A O 1
ATOM 503 N N . ASP A 1 63 ? -22.240 -17.406 41.581 1.00 96.00 63 ASP A N 1
ATOM 504 C CA . ASP A 1 63 ? -23.445 -18.201 41.873 1.00 96.00 63 ASP A CA 1
ATOM 505 C C . ASP A 1 63 ? -24.295 -18.583 40.637 1.00 96.00 63 ASP A C 1
ATOM 507 O O . ASP A 1 63 ? -25.525 -18.522 40.678 1.00 96.00 63 ASP A O 1
ATOM 511 N N . GLY A 1 64 ? -23.643 -18.971 39.533 1.00 89.12 64 GLY A N 1
ATOM 512 C CA . GLY A 1 64 ? -24.321 -19.446 38.320 1.00 89.12 64 GLY A CA 1
ATOM 513 C C . GLY A 1 64 ? -24.845 -18.328 37.417 1.00 89.12 64 GLY A C 1
ATOM 514 O O . GLY A 1 64 ? -25.883 -18.489 36.785 1.00 89.12 64 GLY A O 1
ATOM 515 N N . GLY A 1 65 ? -24.191 -17.160 37.407 1.00 93.62 65 GLY A N 1
ATOM 516 C CA . GLY A 1 65 ? -24.443 -16.134 36.385 1.00 93.62 65 GLY A CA 1
ATOM 517 C C . GLY A 1 65 ? -24.654 -14.699 36.871 1.00 93.62 65 GLY A C 1
ATOM 518 O O . GLY A 1 65 ? -24.893 -13.812 36.046 1.00 93.62 65 GLY A O 1
ATOM 519 N N . TRP A 1 66 ? -24.573 -14.445 38.180 1.00 97.75 66 TRP A N 1
ATOM 520 C CA . TRP A 1 66 ? -24.689 -13.102 38.753 1.00 97.75 66 TRP A CA 1
ATOM 521 C C . TRP A 1 66 ? -23.475 -12.248 38.385 1.00 97.75 66 TRP A C 1
ATOM 523 O O . TRP A 1 66 ? -22.338 -12.612 38.683 1.00 97.75 66 TRP A O 1
ATOM 533 N N . CYS A 1 67 ? -23.709 -11.111 37.743 1.00 97.81 67 CYS A N 1
ATOM 534 C CA . CYS A 1 67 ? -22.683 -10.272 37.150 1.00 97.81 67 CYS A CA 1
ATOM 535 C C . CYS A 1 67 ? -22.217 -9.143 38.077 1.00 97.81 67 CYS A C 1
ATOM 537 O O . CYS A 1 67 ? -23.015 -8.411 38.676 1.00 97.81 67 CYS A O 1
ATOM 539 N N . ALA A 1 68 ? -20.900 -8.944 38.112 1.00 97.88 68 ALA A N 1
ATOM 540 C CA . ALA A 1 68 ? -20.237 -7.863 38.823 1.00 97.88 68 ALA A CA 1
ATOM 541 C C . ALA A 1 68 ? -19.120 -7.220 37.991 1.00 97.88 68 ALA A C 1
ATOM 543 O O . ALA A 1 68 ? -18.443 -7.874 37.197 1.00 97.88 68 ALA A O 1
ATOM 544 N N . GLY A 1 69 ? -18.891 -5.927 38.205 1.00 96.31 69 GLY A N 1
ATOM 545 C CA . GLY A 1 69 ? -17.829 -5.172 37.545 1.00 96.31 69 GLY A CA 1
ATOM 546 C C . GLY A 1 69 ? -17.748 -3.735 38.050 1.00 96.31 69 GLY A C 1
ATOM 547 O O . GLY A 1 69 ? -18.746 -3.141 38.454 1.00 96.31 69 GLY A O 1
ATOM 548 N N . SER A 1 70 ? -16.543 -3.170 38.046 1.00 94.00 70 SER A N 1
ATOM 549 C CA . SER A 1 70 ? -16.317 -1.759 38.365 1.00 94.00 70 SER A CA 1
ATOM 550 C C . SER A 1 70 ? -14.982 -1.273 37.809 1.00 94.00 70 SER A C 1
ATOM 552 O O . SER A 1 70 ? -14.082 -2.066 37.530 1.00 94.00 70 SER A O 1
ATOM 554 N N . ALA A 1 71 ? -14.818 0.048 37.715 1.00 88.56 71 ALA A N 1
ATOM 555 C CA . ALA A 1 71 ? -13.559 0.662 37.296 1.00 88.56 71 ALA A CA 1
ATOM 556 C C . ALA A 1 71 ? -12.381 0.316 38.233 1.00 88.56 71 ALA A C 1
ATOM 558 O O . ALA A 1 71 ? -11.243 0.235 37.784 1.00 88.56 71 ALA A O 1
ATOM 559 N N . ASN A 1 72 ? -12.650 0.057 39.521 1.00 88.56 72 ASN A N 1
ATOM 560 C CA . ASN A 1 72 ? -11.631 -0.285 40.521 1.00 88.56 72 ASN A CA 1
ATOM 561 C C . ASN A 1 72 ? -11.500 -1.803 40.773 1.00 88.56 72 ASN A C 1
ATOM 563 O O . ASN A 1 72 ? -10.775 -2.224 41.674 1.00 88.56 72 ASN A O 1
ATOM 567 N N . ALA A 1 73 ? -12.199 -2.641 39.997 1.00 91.81 73 ALA A N 1
ATOM 568 C CA . ALA A 1 73 ? -12.286 -4.078 40.253 1.00 91.81 73 ALA A CA 1
ATOM 569 C C . ALA A 1 73 ? -10.918 -4.777 40.248 1.00 91.81 73 ALA A C 1
ATOM 571 O O . ALA A 1 73 ? -10.723 -5.721 41.010 1.00 91.81 73 ALA A O 1
ATOM 572 N N . LEU A 1 74 ? -9.947 -4.281 39.469 1.00 90.06 74 LEU A N 1
ATOM 573 C CA . LEU A 1 74 ? -8.577 -4.806 39.432 1.00 90.06 74 LEU A CA 1
ATOM 574 C C . LEU A 1 74 ? -7.856 -4.719 40.790 1.00 90.06 74 LEU A C 1
ATOM 576 O O . LEU A 1 74 ? -7.027 -5.575 41.088 1.00 90.06 74 LEU A O 1
ATOM 580 N N . ASN A 1 75 ? -8.206 -3.740 41.627 1.00 89.00 75 ASN A N 1
ATOM 581 C CA . ASN A 1 75 ? -7.602 -3.552 42.948 1.00 89.00 75 ASN A CA 1
ATOM 582 C C . ASN A 1 75 ? -8.410 -4.217 44.070 1.00 89.00 75 ASN A C 1
ATOM 584 O O . ASN A 1 75 ? -7.872 -4.484 45.142 1.00 89.00 75 ASN A O 1
ATOM 588 N N . THR A 1 76 ? -9.701 -4.488 43.856 1.00 95.31 76 THR A N 1
ATOM 589 C CA . THR A 1 76 ? -10.603 -4.936 44.929 1.00 95.31 76 THR A CA 1
ATOM 590 C C . THR A 1 76 ? -10.968 -6.416 44.867 1.00 95.31 76 THR A C 1
ATOM 592 O O . THR A 1 76 ? -11.352 -6.976 45.893 1.00 95.31 76 THR A O 1
ATOM 595 N N . TYR A 1 77 ? -10.818 -7.092 43.722 1.00 96.50 77 TYR A N 1
ATOM 596 C CA . TYR A 1 77 ? -11.276 -8.482 43.571 1.00 96.50 77 TYR A CA 1
ATOM 597 C C . TYR A 1 77 ? -10.596 -9.480 44.519 1.00 96.50 77 TYR A C 1
ATOM 599 O O . TYR A 1 77 ? -11.198 -10.482 44.892 1.00 96.50 77 TYR A O 1
ATOM 607 N N . ARG A 1 78 ? -9.360 -9.192 44.948 1.00 96.56 78 ARG A N 1
ATOM 608 C CA . ARG A 1 78 ? -8.584 -10.047 45.861 1.00 96.56 78 ARG A CA 1
ATOM 609 C C . ARG A 1 78 ? -8.858 -9.794 47.344 1.00 96.56 78 ARG A C 1
ATOM 611 O O . ARG A 1 78 ? -8.270 -10.468 48.185 1.00 96.56 78 ARG A O 1
ATOM 618 N N . LYS A 1 79 ? -9.734 -8.838 47.680 1.00 95.25 79 LYS A N 1
ATOM 619 C CA . LYS A 1 79 ? -9.930 -8.306 49.041 1.00 95.25 79 LYS A CA 1
ATOM 620 C C . LYS A 1 79 ? -10.146 -9.370 50.123 1.00 95.25 79 LYS A C 1
ATOM 622 O O . LYS A 1 79 ? -9.691 -9.173 51.243 1.00 95.25 79 LYS A O 1
ATOM 627 N N . TYR A 1 80 ? -10.832 -10.470 49.811 1.00 96.75 80 TYR A N 1
ATOM 628 C CA . TYR A 1 80 ? -11.162 -11.526 50.779 1.00 96.75 80 TYR A CA 1
ATOM 629 C C . TYR A 1 80 ? -10.377 -12.830 50.576 1.00 96.75 80 TYR A C 1
ATOM 631 O O . TYR A 1 80 ? -10.694 -13.837 51.211 1.00 96.75 80 TYR A O 1
ATOM 639 N N . GLY A 1 81 ? -9.356 -12.814 49.716 1.00 96.56 81 GLY A N 1
ATOM 640 C CA . GLY A 1 81 ? -8.529 -13.979 49.412 1.00 96.56 81 GLY A CA 1
ATOM 641 C C . GLY A 1 81 ? -9.150 -14.960 48.404 1.00 96.56 81 GLY A C 1
ATOM 642 O O . GLY A 1 81 ? -10.256 -14.736 47.898 1.00 96.56 81 GLY A O 1
ATOM 643 N N . PRO A 1 82 ? -8.419 -16.035 48.060 1.00 96.38 82 PRO A N 1
ATOM 644 C CA . PRO A 1 82 ? -8.867 -17.039 47.098 1.00 96.38 82 PRO A CA 1
ATOM 645 C C . PRO A 1 82 ? -10.053 -17.857 47.636 1.00 96.38 82 PRO A C 1
ATOM 647 O O . PRO A 1 82 ? -10.194 -18.053 48.844 1.00 96.38 82 PRO A O 1
ATOM 650 N N . SER A 1 83 ? -10.890 -18.369 46.733 1.00 96.06 83 SER A N 1
ATOM 651 C CA . SER A 1 83 ? -11.993 -19.283 47.059 1.00 96.06 83 SER A CA 1
ATOM 652 C C . SER A 1 83 ? -11.873 -20.596 46.280 1.00 96.06 83 SER A C 1
ATOM 654 O O . SER A 1 83 ? -11.233 -20.659 45.234 1.00 96.06 83 SER A O 1
ATOM 656 N N . ARG A 1 84 ? -12.509 -21.650 46.800 1.00 95.44 84 ARG A N 1
ATOM 657 C CA . ARG A 1 84 ? -12.684 -22.950 46.130 1.00 95.44 84 ARG A CA 1
ATOM 658 C C . ARG A 1 84 ? -14.134 -23.209 45.711 1.00 95.44 84 ARG A C 1
ATOM 660 O O . ARG A 1 84 ? -14.438 -24.293 45.240 1.00 95.44 84 ARG A O 1
ATOM 667 N N . THR A 1 85 ? -15.031 -22.243 45.918 1.00 95.44 85 THR A N 1
ATOM 668 C CA . THR A 1 85 ? -16.472 -22.429 45.688 1.00 95.44 85 THR A CA 1
ATOM 669 C C . THR A 1 85 ? -16.900 -22.223 44.238 1.00 95.44 85 THR A C 1
ATOM 671 O O . THR A 1 85 ? -18.037 -22.546 43.918 1.00 95.44 85 THR A O 1
ATOM 674 N N . CYS A 1 86 ? -16.038 -21.693 43.361 1.00 96.25 86 CYS A N 1
ATOM 675 C CA . CYS A 1 86 ? -16.393 -21.494 41.956 1.00 96.25 86 CYS A CA 1
ATOM 676 C C . CYS A 1 86 ? -16.508 -22.825 41.216 1.00 96.25 86 CYS A C 1
ATOM 678 O O . CYS A 1 86 ? -15.616 -23.669 41.315 1.00 96.25 86 CYS A O 1
ATOM 680 N N . ALA A 1 87 ? -17.568 -22.967 40.426 1.00 90.44 87 ALA A N 1
ATOM 681 C CA . ALA A 1 87 ? -17.723 -24.080 39.508 1.00 90.44 87 ALA A CA 1
ATOM 682 C C . ALA A 1 87 ? -16.700 -24.017 38.356 1.00 90.44 87 ALA A C 1
ATOM 684 O O . ALA A 1 87 ? -16.151 -22.960 38.024 1.00 90.44 87 ALA A O 1
ATOM 685 N N . ALA A 1 88 ? -16.431 -25.179 37.753 1.00 89.06 88 ALA A N 1
ATOM 686 C CA . ALA A 1 88 ? -15.462 -25.329 36.663 1.00 89.06 88 ALA A CA 1
ATOM 687 C C . ALA A 1 88 ? -15.937 -24.712 35.332 1.00 89.06 88 ALA A C 1
ATOM 689 O O . ALA A 1 88 ? -15.123 -24.461 34.446 1.00 89.06 88 ALA A O 1
ATOM 690 N N . ASP A 1 89 ? -17.237 -24.440 35.203 1.00 88.06 89 ASP A N 1
ATOM 691 C CA . ASP A 1 89 ? -17.845 -23.741 34.063 1.00 88.06 89 ASP A CA 1
ATOM 692 C C . ASP A 1 89 ? -17.454 -22.254 33.985 1.00 88.06 89 ASP A C 1
ATOM 694 O O . ASP A 1 89 ? -17.575 -21.628 32.928 1.00 88.06 89 ASP A O 1
ATOM 698 N N . GLY A 1 90 ? -16.930 -21.699 35.082 1.00 91.12 90 GLY A N 1
ATOM 699 C CA . GLY A 1 90 ? -16.540 -20.303 35.183 1.00 91.12 90 GLY A CA 1
ATOM 700 C C . GLY A 1 90 ? -17.677 -19.351 35.570 1.00 91.12 90 GLY A C 1
ATOM 701 O O . GLY A 1 90 ? -17.467 -18.135 35.553 1.00 91.12 90 GLY A O 1
ATOM 702 N N . GLU A 1 91 ? -18.849 -19.851 35.959 1.00 94.62 91 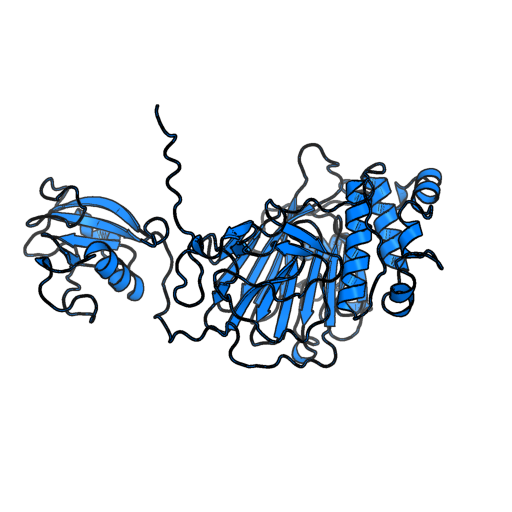GLU A N 1
ATOM 703 C CA . GLU A 1 91 ? -19.992 -19.027 36.390 1.00 94.62 91 GLU A CA 1
ATOM 704 C C . GLU A 1 91 ? -19.972 -18.708 37.897 1.00 94.62 91 GLU A C 1
ATOM 706 O O . GLU A 1 91 ? -20.944 -18.221 38.481 1.00 94.62 91 GLU A O 1
ATOM 711 N N . GLY A 1 92 ? -18.819 -18.936 38.528 1.00 95.38 92 GLY A N 1
ATOM 712 C CA . GLY A 1 92 ? -18.606 -18.709 39.948 1.00 95.38 92 GLY A CA 1
ATOM 713 C C . GLY A 1 92 ? -19.341 -19.734 40.802 1.00 95.38 92 GLY A C 1
ATOM 714 O O . GLY A 1 92 ? -19.665 -20.832 40.365 1.00 95.38 92 GLY A O 1
ATOM 715 N N . GLY A 1 93 ? -19.555 -19.399 42.065 1.00 95.44 93 GLY A N 1
ATOM 716 C CA . GLY A 1 93 ? -20.342 -20.220 42.979 1.00 95.44 93 GLY A CA 1
ATOM 717 C C . GLY A 1 93 ? -20.835 -19.402 44.163 1.00 95.44 93 GLY A C 1
ATOM 718 O O . GLY A 1 93 ? -20.605 -18.187 44.193 1.00 95.44 93 GLY A O 1
ATOM 719 N N . PRO A 1 94 ? -21.506 -20.023 45.145 1.00 96.06 94 PRO A N 1
ATOM 720 C CA . PRO A 1 94 ? -21.987 -19.319 46.326 1.00 96.06 94 PRO A CA 1
ATOM 721 C C . PRO A 1 94 ? -20.837 -18.560 47.004 1.00 96.06 94 PRO A C 1
ATOM 723 O O . PRO A 1 94 ? -19.841 -19.159 47.422 1.00 96.06 94 PRO A O 1
ATOM 726 N N . TRP A 1 95 ? -20.945 -17.227 47.040 1.00 96.25 95 TRP A N 1
ATOM 727 C CA . TRP A 1 95 ? -19.914 -16.306 47.548 1.00 96.25 95 TRP A CA 1
ATOM 728 C C . TRP A 1 95 ? -18.508 -16.481 46.932 1.00 96.25 95 TRP A C 1
ATO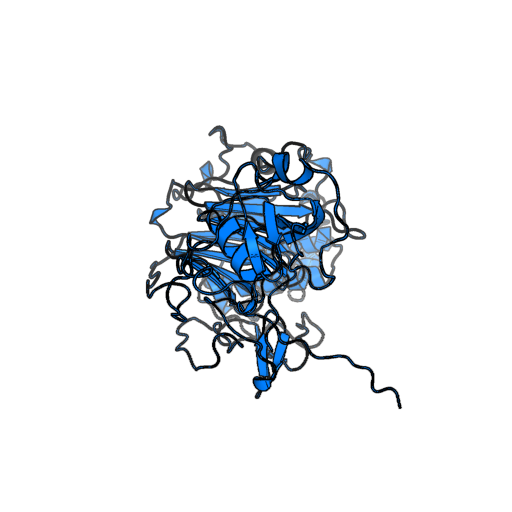M 730 O O . TRP A 1 95 ? -17.505 -16.079 47.526 1.00 96.25 95 TRP A O 1
ATOM 740 N N . GLY A 1 96 ? -18.422 -17.075 45.739 1.00 97.06 96 GLY A N 1
ATOM 741 C CA . GLY A 1 96 ? -17.197 -17.253 44.963 1.00 97.06 96 GLY A CA 1
ATOM 742 C C . GLY A 1 96 ? -17.304 -16.549 43.618 1.00 97.06 96 GLY A C 1
ATOM 743 O O . GLY A 1 96 ? -18.083 -16.958 42.759 1.00 97.06 96 GLY A O 1
ATOM 744 N N . ASN A 1 97 ? -16.507 -15.503 43.432 1.00 97.88 97 ASN A N 1
ATOM 745 C CA . ASN A 1 97 ? -16.375 -14.790 42.171 1.00 97.88 97 ASN A CA 1
ATOM 746 C C . ASN A 1 97 ? -15.390 -15.529 41.262 1.00 97.88 97 ASN A C 1
ATOM 748 O O . ASN A 1 97 ? -14.198 -15.593 41.573 1.00 97.88 97 ASN A O 1
ATOM 752 N N . ALA A 1 98 ? -15.860 -16.025 40.119 1.00 97.94 98 ALA A N 1
ATOM 753 C CA . ALA A 1 98 ? -14.984 -16.315 38.992 1.00 97.94 98 ALA A CA 1
ATOM 754 C C . ALA A 1 98 ? -14.629 -14.977 38.333 1.00 97.94 98 ALA A C 1
ATOM 756 O O . ALA A 1 98 ? -15.500 -14.300 37.783 1.00 97.94 98 ALA A O 1
ATOM 757 N N . VAL A 1 99 ? -13.372 -14.549 38.469 1.00 97.81 99 VAL A N 1
ATOM 758 C CA . VAL A 1 99 ? -12.924 -13.209 38.063 1.00 97.81 99 VAL A CA 1
ATOM 759 C C . VAL A 1 99 ? -12.185 -13.286 36.737 1.00 97.81 99 VAL A C 1
ATOM 761 O O . VAL A 1 99 ? -11.361 -14.174 36.531 1.00 97.81 99 VAL A O 1
ATOM 764 N N . TYR A 1 100 ? -12.429 -12.317 35.861 1.00 95.88 100 TYR A N 1
ATOM 765 C CA . TYR A 1 100 ? -11.863 -12.260 34.521 1.00 95.88 100 TYR A CA 1
ATOM 766 C C . TYR A 1 100 ? -11.252 -10.887 34.237 1.00 95.88 100 TYR A C 1
ATOM 768 O O . TYR A 1 100 ? -11.860 -9.852 34.518 1.00 95.88 100 TYR A O 1
ATOM 776 N N . LYS A 1 101 ? -10.057 -10.870 33.643 1.00 93.25 101 LYS A N 1
ATOM 777 C CA . LYS A 1 101 ? -9.405 -9.668 33.113 1.00 93.25 101 LYS A CA 1
ATOM 778 C C . LYS A 1 101 ? -9.801 -9.489 31.661 1.00 93.25 101 LYS A C 1
ATOM 780 O O . LYS A 1 101 ? -9.565 -10.385 30.865 1.00 93.25 101 LYS A O 1
ATOM 785 N N . ILE A 1 102 ? -10.339 -8.334 31.300 1.00 87.19 102 ILE A N 1
ATOM 786 C CA . ILE A 1 102 ? -10.657 -7.996 29.911 1.00 87.19 102 ILE A CA 1
ATOM 787 C C . ILE A 1 102 ? -9.354 -7.701 29.164 1.00 87.19 102 ILE A C 1
ATOM 789 O O . ILE A 1 102 ? -8.569 -6.851 29.580 1.00 87.19 102 ILE A O 1
ATOM 793 N N . THR A 1 103 ? -9.109 -8.427 28.075 1.00 78.44 103 THR A N 1
ATOM 794 C CA . THR A 1 103 ? -7.866 -8.360 27.287 1.00 78.44 103 THR A CA 1
ATOM 795 C C . THR A 1 103 ? -8.027 -7.580 25.978 1.00 78.44 103 THR A C 1
ATOM 797 O O . THR A 1 103 ? -7.087 -7.517 25.192 1.00 78.44 103 THR A O 1
ATOM 800 N N . GLY A 1 104 ? -9.184 -6.940 25.749 1.00 61.00 104 GLY A N 1
ATOM 801 C CA . GLY A 1 104 ? -9.457 -6.101 24.574 1.00 61.00 104 GLY A CA 1
ATOM 802 C C . GLY A 1 104 ? -10.027 -4.718 24.892 1.00 61.00 104 GLY A C 1
ATOM 803 O O . GLY A 1 104 ? -10.819 -4.576 25.820 1.00 61.00 104 GLY A O 1
ATOM 804 N N . GLY A 1 105 ? -9.653 -3.703 24.099 1.00 48.59 105 GLY A N 1
ATOM 805 C CA . GLY A 1 105 ? -10.166 -2.321 24.202 1.00 48.59 105 GLY A CA 1
ATOM 806 C C . GLY A 1 105 ? -11.685 -2.206 23.964 1.00 48.59 105 GLY A C 1
ATOM 807 O O . GLY A 1 105 ? -12.296 -3.183 23.546 1.00 48.59 105 GLY A O 1
ATOM 808 N N . PRO A 1 106 ? -12.344 -1.068 24.239 1.00 38.66 106 PRO A N 1
ATOM 809 C CA . PRO A 1 106 ? -13.814 -0.942 24.223 1.00 38.66 106 PRO A CA 1
ATOM 810 C C . PRO A 1 106 ? -14.476 -1.357 22.885 1.00 38.66 106 PRO A C 1
ATOM 812 O O . PRO A 1 106 ? -13.925 -1.098 21.818 1.00 38.66 106 PRO A O 1
ATOM 815 N N . ILE A 1 107 ? -15.645 -2.025 22.941 1.00 41.34 107 ILE A N 1
ATOM 816 C CA . ILE A 1 107 ? -16.533 -2.249 21.775 1.00 41.34 107 ILE A CA 1
ATOM 817 C C . ILE A 1 107 ? -17.545 -1.102 21.738 1.00 41.34 107 ILE A C 1
ATOM 819 O O . ILE A 1 107 ? -18.200 -0.835 22.744 1.00 41.34 107 ILE A O 1
ATOM 823 N N . GLU A 1 108 ? -17.692 -0.463 20.585 1.00 35.19 108 GLU A N 1
ATOM 824 C CA . GLU A 1 108 ? -18.801 0.447 20.286 1.00 35.19 108 GLU A CA 1
ATOM 825 C C . GLU A 1 108 ? -20.118 -0.346 20.120 1.00 35.19 108 GLU A C 1
ATOM 827 O O . GLU A 1 108 ? -20.083 -1.473 19.621 1.00 35.19 108 GLU A O 1
ATOM 832 N N . PRO A 1 109 ? -21.280 0.168 20.569 1.00 34.69 109 PRO A N 1
ATOM 833 C CA . PRO A 1 109 ? -22.544 -0.565 20.505 1.00 34.69 109 PRO A CA 1
ATOM 834 C C . PRO A 1 109 ? -22.947 -0.961 19.067 1.00 34.69 109 PRO A C 1
ATOM 836 O O . PRO A 1 109 ? -22.654 -0.231 18.119 1.00 34.69 109 PRO A O 1
ATOM 839 N N . PRO A 1 110 ? -23.645 -2.101 18.889 1.00 37.00 110 PRO A N 1
ATOM 840 C CA . PRO A 1 110 ? -24.030 -2.606 17.574 1.00 37.00 110 PRO A CA 1
ATOM 841 C C . PRO A 1 110 ? -25.080 -1.701 16.914 1.00 37.00 110 PRO A C 1
ATOM 843 O O . PRO A 1 110 ? -26.199 -1.554 17.405 1.00 37.00 110 PRO A O 1
ATOM 846 N N . GLY A 1 111 ? -24.707 -1.094 15.786 1.00 32.78 111 GLY A N 1
ATOM 847 C CA . GLY A 1 111 ? -25.631 -0.437 14.864 1.00 32.78 111 GLY A CA 1
ATOM 848 C C . GLY A 1 111 ? -26.316 -1.439 13.916 1.00 32.78 111 GLY A C 1
ATOM 849 O O . GLY A 1 111 ? -25.856 -2.570 13.775 1.00 32.78 111 GLY A O 1
ATOM 850 N N . PRO A 1 112 ? -27.415 -1.046 13.246 1.00 30.28 112 PRO A N 1
ATOM 851 C CA . PRO A 1 112 ? -28.231 -1.940 12.425 1.00 30.28 112 PRO A CA 1
ATOM 852 C C . PRO A 1 112 ? -27.480 -2.532 11.221 1.00 30.28 112 PRO A C 1
ATOM 854 O O . PRO A 1 112 ? -26.685 -1.861 10.556 1.00 30.28 112 PRO A O 1
ATOM 857 N N . VAL A 1 113 ? -27.808 -3.792 10.919 1.00 35.03 113 VAL A N 1
ATOM 858 C CA . VAL A 1 113 ? -27.248 -4.604 9.832 1.00 35.03 113 VAL A CA 1
ATOM 859 C C . VAL A 1 113 ? -27.667 -4.026 8.478 1.00 35.03 113 VAL A C 1
ATOM 861 O O . VAL A 1 113 ? -28.783 -4.218 8.011 1.00 35.03 113 VAL A O 1
ATOM 864 N N . ASN A 1 114 ? -26.752 -3.310 7.834 1.00 40.50 114 ASN A N 1
ATOM 865 C CA . ASN A 1 114 ? -26.812 -3.007 6.410 1.00 40.50 114 ASN A CA 1
ATOM 866 C C . ASN A 1 114 ? -25.499 -3.503 5.799 1.00 40.50 114 ASN A C 1
ATOM 868 O O . ASN A 1 114 ? -24.437 -3.018 6.183 1.00 40.50 114 ASN A O 1
ATOM 872 N N . HIS A 1 115 ? -25.558 -4.426 4.830 1.00 48.97 115 HIS A N 1
ATOM 873 C CA . HIS A 1 115 ? -24.409 -5.043 4.126 1.00 48.97 115 HIS A CA 1
ATOM 874 C C . HIS A 1 115 ? -23.561 -4.060 3.280 1.00 48.97 115 HIS A C 1
ATOM 876 O O . HIS A 1 115 ? -22.801 -4.447 2.389 1.00 48.97 115 HIS A O 1
ATOM 882 N N . VAL A 1 116 ? -23.705 -2.763 3.526 1.00 55.19 116 VAL A N 1
ATOM 883 C CA . VAL A 1 116 ? -23.085 -1.666 2.797 1.00 55.19 116 VAL A CA 1
ATOM 884 C C . VAL A 1 116 ? -22.009 -1.067 3.713 1.00 55.19 116 VAL A C 1
ATOM 886 O O . VAL A 1 116 ? -22.323 -0.263 4.596 1.00 55.19 116 VAL A O 1
ATOM 889 N N . CYS A 1 117 ? -20.751 -1.510 3.524 1.00 62.16 117 CYS A N 1
ATOM 890 C CA . CYS A 1 117 ? -19.590 -1.119 4.345 1.00 62.16 117 CYS A CA 1
ATOM 891 C C . CYS A 1 117 ? -19.291 0.377 4.320 1.00 62.16 117 CYS A C 1
ATOM 893 O O . CYS A 1 117 ? -18.729 0.905 5.268 1.00 62.16 117 CYS A O 1
ATOM 895 N N . LEU A 1 118 ? -19.631 1.051 3.231 1.00 58.75 118 LEU A N 1
ATOM 896 C CA . LEU A 1 118 ? -19.622 2.498 3.137 1.00 58.75 118 LEU A CA 1
ATOM 897 C C . LEU A 1 118 ? -21.043 2.845 2.743 1.00 58.75 118 LEU A C 1
ATOM 899 O O . LEU A 1 118 ? -21.446 2.475 1.640 1.00 58.75 118 LEU A O 1
ATOM 903 N N . GLY A 1 119 ? -21.821 3.458 3.651 1.00 50.31 119 GLY A N 1
ATOM 904 C CA . GLY A 1 119 ? -23.148 3.991 3.305 1.00 50.31 119 GLY A CA 1
ATOM 905 C C . GLY A 1 119 ? -23.040 4.720 1.971 1.00 50.31 119 GLY A C 1
ATOM 906 O O . GLY A 1 119 ? -22.003 5.326 1.760 1.00 50.31 119 GLY A O 1
ATOM 907 N N . GLN A 1 120 ? -24.021 4.565 1.076 1.00 45.00 120 GLN A N 1
ATOM 908 C CA . GLN A 1 120 ? -23.997 4.921 -0.353 1.00 45.00 120 GLN A CA 1
ATOM 909 C C . GLN A 1 120 ? -23.476 6.355 -0.623 1.00 45.00 120 GLN A C 1
ATOM 911 O O . GLN A 1 120 ? -24.226 7.265 -0.945 1.00 45.00 120 GLN A O 1
ATOM 916 N N . LEU A 1 121 ? -22.170 6.554 -0.467 1.00 48.34 121 LEU A N 1
ATOM 917 C CA . LEU A 1 121 ? -21.396 7.756 -0.711 1.00 48.34 121 LEU A CA 1
ATOM 918 C C . LEU A 1 121 ? -20.531 7.382 -1.894 1.00 48.34 121 LEU A C 1
ATOM 920 O O . LEU A 1 121 ? -19.520 6.684 -1.792 1.00 48.34 121 LEU A O 1
ATOM 924 N N . SER A 1 122 ? -21.003 7.791 -3.059 1.00 53.81 122 SER A N 1
ATOM 925 C CA . SER A 1 122 ? -20.246 7.685 -4.283 1.00 53.81 122 SER A CA 1
ATOM 926 C C . SER A 1 122 ? -19.051 8.627 -4.163 1.00 53.81 122 SER A C 1
ATOM 928 O O . SER A 1 122 ? -19.183 9.833 -4.368 1.00 53.81 122 SER A O 1
ATOM 930 N N . CYS A 1 123 ? -17.884 8.085 -3.816 1.00 66.00 123 CYS A N 1
ATOM 931 C CA . CYS A 1 123 ? -16.606 8.761 -3.995 1.00 66.00 123 CYS A CA 1
ATOM 932 C C . CYS A 1 123 ? -16.365 8.987 -5.491 1.00 66.00 123 CYS A C 1
ATOM 934 O O . CYS A 1 123 ? -15.636 8.245 -6.141 1.00 66.00 123 CYS A O 1
ATOM 936 N N . GLN A 1 124 ? -17.037 9.988 -6.053 1.00 57.47 124 GLN A N 1
ATOM 937 C CA . GLN A 1 124 ? -16.834 10.462 -7.412 1.00 57.47 124 GLN A CA 1
ATOM 938 C C . GLN A 1 124 ? -15.802 11.573 -7.345 1.00 57.47 124 GLN A C 1
ATOM 940 O O . GLN A 1 124 ? -16.120 12.749 -7.199 1.00 57.47 124 GLN A O 1
ATOM 945 N N . THR A 1 125 ? -14.536 11.181 -7.376 1.00 59.88 125 THR A N 1
ATOM 946 C CA . THR A 1 125 ? -13.422 12.118 -7.462 1.00 59.88 125 THR A CA 1
ATOM 947 C C . THR A 1 125 ? -12.971 12.110 -8.923 1.00 59.88 125 THR A C 1
ATOM 949 O O . THR A 1 125 ? -12.439 11.100 -9.378 1.00 59.88 125 THR A O 1
ATOM 952 N N . PRO A 1 126 ? -13.215 13.184 -9.707 1.00 63.41 126 PRO A N 1
ATOM 953 C CA . PRO A 1 126 ? -12.974 13.155 -11.153 1.00 63.41 126 PRO A CA 1
ATOM 954 C C . PRO A 1 126 ? -11.523 12.817 -11.520 1.00 63.41 126 PRO A C 1
ATOM 956 O O . PRO A 1 126 ? -11.274 12.258 -12.584 1.00 63.41 126 PRO A O 1
ATOM 959 N N . LYS A 1 127 ? -10.566 13.109 -10.623 1.00 81.62 127 LYS A N 1
ATOM 960 C CA . LYS A 1 127 ? -9.186 12.618 -10.694 1.00 81.62 127 LYS A CA 1
ATOM 961 C C . LYS A 1 127 ? -8.492 12.733 -9.322 1.00 81.62 127 LYS A C 1
ATOM 963 O O . LYS A 1 127 ? -8.114 13.843 -8.942 1.00 81.62 127 LYS A O 1
ATOM 968 N N . PRO A 1 128 ? -8.356 11.651 -8.536 1.00 90.56 128 PRO A N 1
ATOM 969 C CA . PRO A 1 128 ? -7.597 11.699 -7.287 1.00 90.56 128 PRO A CA 1
ATOM 970 C C . PRO A 1 128 ? -6.094 11.860 -7.563 1.00 90.56 128 PRO A C 1
ATOM 972 O O . PRO A 1 128 ? -5.586 11.383 -8.579 1.00 90.56 128 PRO A O 1
ATOM 975 N N . GLY A 1 129 ? -5.376 12.506 -6.643 1.00 94.00 129 GLY A N 1
ATOM 976 C CA . GLY A 1 129 ? -3.916 12.433 -6.593 1.00 94.00 129 GLY A CA 1
ATOM 977 C C . GLY A 1 129 ? -3.488 11.030 -6.178 1.00 94.00 129 GLY A C 1
ATOM 978 O O . GLY A 1 129 ? -4.200 10.377 -5.411 1.00 94.00 129 GLY A O 1
ATOM 979 N N . THR A 1 130 ? -2.347 10.568 -6.688 1.00 95.75 130 THR A N 1
ATOM 980 C CA . THR A 1 130 ? -1.814 9.231 -6.398 1.00 95.75 130 THR A CA 1
ATOM 981 C C . THR A 1 130 ? -0.384 9.344 -5.885 1.00 95.75 130 THR A C 1
ATOM 983 O O . THR A 1 130 ? 0.443 9.943 -6.558 1.00 95.75 130 THR A O 1
ATOM 986 N N . CYS A 1 131 ? -0.107 8.753 -4.726 1.00 97.25 131 CYS A N 1
ATOM 987 C CA . CYS A 1 131 ? 1.245 8.431 -4.283 1.00 97.25 131 CYS A CA 1
ATOM 988 C C . CYS A 1 131 ? 1.478 6.932 -4.477 1.00 97.25 131 CYS A C 1
ATOM 990 O O . CYS A 1 131 ? 0.585 6.123 -4.199 1.00 97.25 131 CYS A O 1
ATOM 992 N N . LEU A 1 132 ? 2.667 6.560 -4.938 1.00 96.06 132 LEU A N 1
ATOM 993 C CA . LEU A 1 132 ? 3.049 5.178 -5.191 1.00 96.06 132 LEU A CA 1
ATOM 994 C C . LEU A 1 132 ? 4.397 4.883 -4.535 1.00 96.06 132 LEU A C 1
ATOM 996 O O . LEU A 1 132 ? 5.354 5.619 -4.747 1.00 96.06 132 LEU A O 1
ATOM 1000 N N . ALA A 1 133 ? 4.470 3.783 -3.793 1.00 94.81 133 ALA A N 1
ATOM 1001 C CA . ALA A 1 133 ? 5.712 3.183 -3.329 1.00 94.81 133 ALA A CA 1
ATOM 1002 C C . ALA A 1 133 ? 5.800 1.746 -3.861 1.00 94.81 133 ALA A C 1
ATOM 1004 O O . ALA A 1 133 ? 4.815 1.008 -3.768 1.00 94.81 133 ALA A O 1
ATOM 1005 N N . TRP A 1 134 ? 6.930 1.337 -4.437 1.00 92.75 134 TRP A N 1
ATOM 1006 C CA . TRP A 1 134 ? 7.120 -0.031 -4.930 1.00 92.75 134 TRP A CA 1
ATOM 1007 C C . TRP A 1 134 ? 8.582 -0.469 -4.900 1.00 92.75 134 TRP A C 1
ATOM 1009 O O . TRP A 1 134 ? 9.479 0.362 -4.930 1.00 92.75 134 TRP A O 1
ATOM 1019 N N . GLY A 1 135 ? 8.816 -1.781 -4.900 1.00 84.31 135 GLY A N 1
ATOM 1020 C CA . GLY A 1 135 ? 10.178 -2.317 -5.005 1.00 84.31 135 GLY A CA 1
ATOM 1021 C C . GLY A 1 135 ? 10.905 -2.188 -3.672 1.0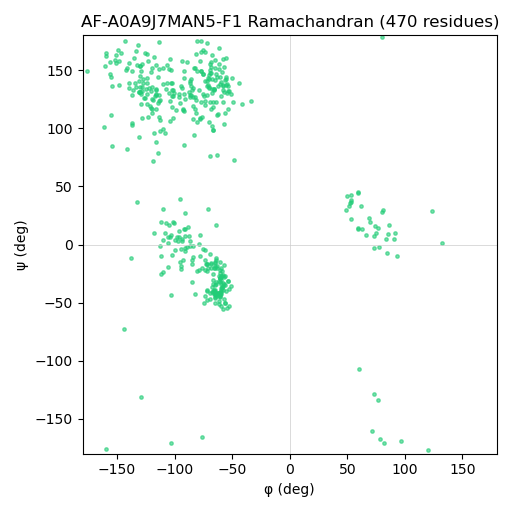0 84.31 135 GLY A C 1
ATOM 1022 O O . GLY A 1 135 ? 10.318 -2.520 -2.636 1.00 84.31 135 GLY A O 1
ATOM 1023 N N . ASP A 1 136 ? 12.150 -1.718 -3.690 1.00 72.88 136 ASP A N 1
ATOM 1024 C CA . ASP A 1 136 ? 13.027 -1.665 -2.520 1.00 72.88 136 ASP A CA 1
ATOM 1025 C C . ASP A 1 136 ? 13.489 -0.259 -2.092 1.00 72.88 136 ASP A C 1
ATOM 1027 O O . ASP A 1 136 ? 14.674 0.016 -1.982 1.00 72.88 136 ASP A O 1
ATOM 1031 N N . PRO A 1 137 ? 12.596 0.552 -1.524 1.00 76.44 137 PRO A N 1
ATOM 1032 C CA . PRO A 1 137 ? 11.409 1.120 -2.132 1.00 76.44 137 PRO A CA 1
ATOM 1033 C C . PRO A 1 137 ? 11.725 2.406 -2.918 1.00 76.44 137 PRO A C 1
ATOM 1035 O O . PRO A 1 137 ? 12.379 3.338 -2.435 1.00 76.44 137 PRO A O 1
ATOM 1038 N N . HIS A 1 138 ? 11.152 2.469 -4.114 1.00 91.88 138 HIS A N 1
ATOM 1039 C CA . HIS A 1 138 ? 11.033 3.648 -4.961 1.00 91.88 138 HIS A CA 1
ATOM 1040 C C . HIS A 1 138 ? 9.717 4.357 -4.682 1.00 91.88 138 HIS A C 1
ATOM 1042 O O . HIS A 1 138 ? 8.691 3.702 -4.478 1.00 91.88 138 HIS A O 1
ATOM 1048 N N . TYR A 1 139 ? 9.726 5.686 -4.717 1.00 94.12 139 TYR A N 1
ATOM 1049 C CA . TYR A 1 139 ? 8.560 6.501 -4.403 1.00 94.12 139 TYR A CA 1
ATOM 1050 C C . TYR A 1 139 ? 8.264 7.504 -5.513 1.00 94.12 139 TYR A C 1
ATOM 1052 O O . TYR A 1 139 ? 9.161 8.175 -6.026 1.00 94.12 139 TYR A O 1
ATOM 1060 N N . ILE A 1 140 ? 6.980 7.662 -5.819 1.00 95.31 140 ILE A N 1
ATOM 1061 C CA . ILE A 1 140 ? 6.423 8.786 -6.570 1.00 95.31 140 ILE A CA 1
ATOM 1062 C C . ILE A 1 140 ? 5.397 9.460 -5.661 1.00 95.31 140 ILE A C 1
ATOM 1064 O O . ILE A 1 140 ? 4.415 8.838 -5.248 1.00 95.31 140 ILE A O 1
ATOM 1068 N N . THR A 1 141 ? 5.645 10.721 -5.326 1.00 97.31 141 THR A N 1
ATOM 1069 C CA . THR A 1 141 ? 4.766 11.540 -4.484 1.00 97.31 141 THR A CA 1
ATOM 1070 C C . THR A 1 141 ? 3.484 11.942 -5.214 1.00 97.31 141 THR A C 1
ATOM 1072 O O . THR A 1 141 ? 3.340 11.740 -6.422 1.00 97.31 141 THR A O 1
ATOM 1075 N N . PHE A 1 142 ? 2.552 12.567 -4.491 1.00 97.38 142 PHE A N 1
ATOM 1076 C CA . PHE A 1 142 ? 1.301 13.051 -5.077 1.00 97.38 142 PHE A CA 1
ATOM 1077 C C . PHE A 1 142 ? 1.485 14.083 -6.201 1.00 97.38 142 PHE A C 1
ATOM 1079 O O . PHE A 1 142 ? 0.629 14.146 -7.088 1.00 97.38 142 PHE A O 1
ATOM 1086 N N . ASP A 1 143 ? 2.585 14.846 -6.187 1.00 96.88 143 ASP A N 1
ATOM 1087 C CA . ASP A 1 143 ? 2.912 15.828 -7.226 1.00 96.88 143 ASP A CA 1
ATOM 1088 C C . ASP A 1 143 ? 3.953 15.305 -8.232 1.00 96.88 143 ASP A C 1
ATOM 1090 O O . ASP A 1 143 ? 4.509 16.061 -9.022 1.00 96.88 143 ASP A O 1
ATOM 1094 N N . ASN A 1 144 ? 4.140 13.982 -8.296 1.00 93.81 144 ASN A N 1
ATOM 1095 C CA . ASN A 1 144 ? 5.023 13.275 -9.234 1.00 93.81 144 ASN A CA 1
ATOM 1096 C C . ASN A 1 144 ? 6.527 13.503 -9.016 1.00 93.81 144 ASN A C 1
ATOM 1098 O O . ASN A 1 144 ? 7.324 13.296 -9.935 1.00 93.81 144 ASN A O 1
ATOM 1102 N N . ARG A 1 145 ? 6.949 13.895 -7.811 1.00 93.88 145 ARG A N 1
ATOM 1103 C CA . ARG A 1 145 ? 8.367 13.891 -7.450 1.00 93.88 145 ARG A CA 1
ATOM 1104 C C . ARG A 1 145 ? 8.817 12.458 -7.179 1.00 93.88 145 ARG A C 1
ATOM 1106 O O . ARG A 1 145 ? 8.218 11.753 -6.367 1.00 93.88 145 ARG A O 1
ATOM 1113 N N . ARG A 1 146 ? 9.919 12.045 -7.803 1.00 92.56 146 ARG A N 1
ATOM 1114 C CA . ARG A 1 146 ? 10.595 10.790 -7.469 1.00 92.56 146 ARG A CA 1
ATOM 1115 C C . ARG A 1 146 ? 11.572 10.973 -6.311 1.00 92.56 146 ARG A C 1
ATOM 1117 O O . ARG A 1 146 ? 12.280 11.979 -6.238 1.00 92.56 146 ARG A O 1
ATOM 1124 N N . HIS A 1 147 ? 11.645 9.968 -5.450 1.00 92.00 147 HIS A N 1
ATOM 1125 C CA . HIS A 1 147 ? 12.784 9.743 -4.567 1.00 92.00 147 HIS A CA 1
ATOM 1126 C C . HIS A 1 147 ? 12.925 8.248 -4.263 1.00 92.00 147 HIS A C 1
ATOM 1128 O O . HIS A 1 147 ? 11.955 7.500 -4.342 1.00 92.00 147 HIS A O 1
ATOM 1134 N N . ASP A 1 148 ? 14.133 7.831 -3.901 1.00 90.44 148 ASP A N 1
ATOM 1135 C CA . ASP A 1 148 ? 14.459 6.450 -3.547 1.00 90.44 148 ASP A CA 1
ATOM 1136 C C . ASP A 1 148 ? 15.041 6.441 -2.136 1.00 90.44 148 ASP A C 1
ATOM 1138 O O . ASP A 1 148 ? 15.855 7.310 -1.794 1.00 90.44 148 ASP A O 1
ATOM 1142 N N . PHE A 1 149 ? 14.594 5.508 -1.295 1.00 90.56 149 PHE A N 1
ATOM 1143 C CA . PHE A 1 149 ? 15.033 5.468 0.096 1.00 90.56 149 PHE A CA 1
ATOM 1144 C C . PHE A 1 149 ? 14.924 4.069 0.714 1.00 90.56 149 PHE A C 1
ATOM 1146 O O . PHE A 1 149 ? 13.835 3.582 1.008 1.00 90.56 149 PHE A O 1
ATOM 1153 N N . GLN A 1 150 ? 16.081 3.467 0.990 1.00 88.12 150 GLN A N 1
ATOM 1154 C CA . GLN A 1 150 ? 16.261 2.077 1.431 1.00 88.12 150 GLN A CA 1
ATOM 1155 C C . GLN A 1 150 ? 16.359 1.903 2.952 1.00 88.12 150 GLN A C 1
ATOM 1157 O O . GLN A 1 150 ? 17.131 1.094 3.455 1.00 88.12 150 GLN A O 1
ATOM 1162 N N . GLY A 1 151 ? 15.568 2.655 3.711 1.00 90.12 151 GLY A N 1
ATOM 1163 C CA . GLY A 1 151 ? 15.589 2.542 5.164 1.00 90.12 151 GLY A CA 1
ATOM 1164 C C . GLY A 1 151 ? 14.842 1.320 5.711 1.00 90.12 151 GLY A C 1
ATOM 1165 O O . GLY A 1 151 ? 13.843 0.877 5.138 1.00 90.12 151 GLY A O 1
ATOM 1166 N N . THR A 1 152 ? 15.294 0.794 6.856 1.00 91.56 152 THR A N 1
ATOM 1167 C CA . THR A 1 152 ? 14.729 -0.399 7.523 1.00 91.56 152 THR A CA 1
ATOM 1168 C C . THR A 1 152 ? 13.997 -0.104 8.836 1.00 91.56 152 THR A C 1
ATOM 1170 O O . THR A 1 152 ? 13.976 -0.941 9.746 1.00 91.56 152 THR A O 1
ATOM 1173 N N . CYS A 1 153 ? 13.399 1.077 8.951 1.00 93.88 153 CYS A N 1
ATOM 1174 C CA . CYS A 1 153 ? 12.515 1.468 10.049 1.00 93.88 153 CYS A CA 1
ATOM 1175 C C . CYS A 1 153 ? 11.039 1.430 9.632 1.00 93.88 153 CYS A C 1
ATOM 1177 O O . CYS A 1 153 ? 10.658 0.929 8.566 1.00 93.88 153 CYS A O 1
ATOM 1179 N N . LYS A 1 154 ? 10.182 1.944 10.508 1.00 95.69 154 LYS A N 1
ATOM 1180 C CA . LYS A 1 154 ? 8.838 2.394 10.184 1.00 95.69 154 LYS A CA 1
ATOM 1181 C C . LYS A 1 154 ? 8.890 3.839 9.695 1.00 95.69 154 LYS A C 1
ATOM 1183 O O . LYS A 1 154 ? 9.422 4.693 10.392 1.00 95.69 154 LYS A O 1
ATOM 1188 N N . TYR A 1 155 ? 8.289 4.120 8.544 1.00 96.44 155 TYR A N 1
ATOM 1189 C CA . TYR A 1 155 ? 8.272 5.453 7.940 1.00 96.44 155 TYR A CA 1
ATOM 1190 C C . TYR A 1 155 ? 6.854 5.936 7.672 1.00 96.44 155 TYR A C 1
ATOM 1192 O O . TYR A 1 155 ? 5.977 5.156 7.293 1.00 96.44 155 TYR A O 1
ATOM 1200 N N . VAL A 1 156 ? 6.625 7.235 7.854 1.00 97.81 156 VAL A N 1
ATOM 1201 C CA . VAL A 1 156 ? 5.335 7.879 7.582 1.00 97.81 156 VAL A CA 1
ATOM 1202 C C . VAL A 1 156 ? 5.237 8.230 6.098 1.00 97.81 156 VAL A C 1
ATOM 1204 O O . VAL A 1 156 ? 5.853 9.188 5.634 1.00 97.81 156 VAL A O 1
ATOM 1207 N N . LEU A 1 157 ? 4.407 7.492 5.356 1.00 97.75 157 LEU A N 1
ATOM 1208 C CA . LEU A 1 157 ? 4.127 7.790 3.949 1.00 97.75 157 LEU A CA 1
ATOM 1209 C C . LEU A 1 157 ? 3.206 9.000 3.820 1.00 97.75 157 LEU A C 1
ATOM 1211 O O . LEU A 1 157 ? 3.504 9.937 3.086 1.00 97.75 157 LEU A O 1
ATOM 1215 N N . VAL A 1 158 ? 2.095 8.994 4.560 1.00 98.00 158 VAL A N 1
ATOM 1216 C CA . VAL A 1 158 ? 1.112 10.082 4.566 1.00 98.00 158 VAL A CA 1
ATOM 1217 C C . VAL A 1 158 ? 0.632 10.323 5.985 1.00 98.00 158 VAL A C 1
ATOM 1219 O O . VAL A 1 158 ? 0.268 9.391 6.695 1.00 98.00 158 VAL A O 1
ATOM 1222 N N . ARG A 1 159 ? 0.559 11.584 6.384 1.00 96.81 159 ARG A N 1
ATOM 1223 C CA . ARG A 1 159 ? -0.035 12.053 7.629 1.00 96.81 159 ARG A CA 1
ATOM 1224 C C . ARG A 1 159 ? -0.986 13.202 7.331 1.00 96.81 159 ARG A C 1
ATOM 1226 O O . ARG A 1 159 ? -0.629 14.163 6.652 1.00 96.81 159 ARG A O 1
ATOM 1233 N N . HIS A 1 160 ? -2.180 13.093 7.886 1.00 95.75 160 HIS A N 1
ATOM 1234 C CA . HIS A 1 160 ? -3.232 14.098 7.917 1.00 95.75 160 HIS A CA 1
ATOM 1235 C C . HIS A 1 160 ? -3.757 14.207 9.360 1.00 95.75 160 HIS A C 1
ATOM 1237 O O . HIS A 1 160 ? -3.413 13.388 10.210 1.00 95.75 160 HIS A O 1
ATOM 1243 N N . ALA A 1 161 ? -4.608 15.193 9.652 1.00 90.81 161 ALA A N 1
ATOM 1244 C CA . ALA A 1 161 ? -5.278 15.291 10.953 1.00 90.81 161 ALA A CA 1
ATOM 1245 C C . ALA A 1 161 ? -6.137 14.050 11.279 1.00 90.81 161 ALA A C 1
ATOM 1247 O O . ALA A 1 161 ? -6.172 13.600 12.418 1.00 90.81 161 ALA A O 1
ATOM 1248 N N . ASP A 1 162 ? -6.790 13.480 10.262 1.00 86.38 162 ASP A N 1
ATOM 1249 C CA . ASP A 1 162 ? -7.760 12.386 10.431 1.00 86.38 162 ASP A CA 1
ATOM 1250 C C . ASP A 1 162 ? -7.171 10.978 10.250 1.00 86.38 162 ASP A C 1
ATOM 1252 O O . ASP A 1 162 ? -7.805 9.989 10.632 1.00 86.38 162 ASP A O 1
ATOM 1256 N N . PHE A 1 163 ? -6.000 10.861 9.615 1.00 95.25 163 PHE A N 1
ATOM 1257 C CA . PHE A 1 163 ? -5.393 9.565 9.328 1.00 95.25 163 PHE A CA 1
ATOM 1258 C C . PHE A 1 163 ? -3.875 9.627 9.151 1.00 95.25 163 PHE A C 1
ATOM 1260 O O . PHE A 1 163 ? -3.316 10.647 8.746 1.00 95.25 163 PHE A O 1
ATOM 1267 N N . THR A 1 164 ? -3.229 8.484 9.366 1.00 97.62 164 THR A N 1
ATOM 1268 C CA . THR A 1 164 ? -1.810 8.261 9.077 1.00 97.62 164 THR A CA 1
ATOM 1269 C C . THR A 1 164 ? -1.642 6.933 8.352 1.00 97.62 164 THR A C 1
ATOM 1271 O O . THR A 1 164 ? -2.226 5.931 8.759 1.00 97.62 164 THR A O 1
ATOM 1274 N N . VAL A 1 165 ? -0.822 6.922 7.305 1.00 98.06 165 VAL A N 1
ATOM 1275 C CA . VAL A 1 165 ? -0.322 5.728 6.623 1.00 98.06 165 VAL A CA 1
ATOM 1276 C C . VAL A 1 165 ? 1.175 5.639 6.865 1.00 98.06 165 VAL A C 1
ATOM 1278 O O . VAL A 1 165 ? 1.918 6.567 6.536 1.00 98.06 165 VAL A O 1
ATOM 1281 N N . ALA A 1 166 ? 1.618 4.515 7.408 1.00 97.69 166 ALA A N 1
ATOM 1282 C CA . ALA A 1 166 ? 3.020 4.210 7.619 1.00 97.69 166 ALA A CA 1
ATOM 1283 C C . ALA A 1 166 ? 3.374 2.845 7.026 1.00 97.69 166 ALA A C 1
ATOM 1285 O O . ALA A 1 166 ? 2.518 1.970 6.890 1.00 97.69 166 ALA A O 1
ATOM 1286 N N . VAL A 1 167 ? 4.646 2.654 6.700 1.00 95.56 167 VAL A N 1
ATOM 1287 C CA . VAL A 1 167 ? 5.183 1.385 6.207 1.00 95.56 167 VAL A CA 1
ATOM 1288 C C . VAL A 1 167 ? 6.345 0.953 7.087 1.00 95.56 167 VAL A C 1
ATOM 1290 O O . VAL A 1 167 ? 7.198 1.770 7.419 1.00 95.56 167 VAL A O 1
ATOM 1293 N N . ARG A 1 168 ? 6.374 -0.317 7.499 1.00 93.75 168 ARG A N 1
ATOM 1294 C CA . ARG A 1 168 ? 7.541 -0.917 8.158 1.00 93.75 168 ARG A CA 1
ATOM 1295 C C . ARG A 1 168 ? 8.362 -1.630 7.102 1.00 93.75 168 ARG A C 1
ATOM 1297 O O . ARG A 1 168 ? 7.856 -2.561 6.480 1.00 93.75 168 ARG A O 1
ATOM 1304 N N . ASN A 1 169 ? 9.623 -1.243 6.967 1.00 91.81 169 ASN A N 1
ATOM 1305 C CA . ASN A 1 169 ? 10.555 -1.866 6.038 1.00 91.81 169 ASN A CA 1
ATOM 1306 C C . ASN A 1 169 ? 11.625 -2.655 6.789 1.00 91.81 169 ASN A C 1
ATOM 1308 O O . ASN A 1 169 ? 12.136 -2.169 7.784 1.00 91.81 169 ASN A O 1
ATOM 1312 N N . VAL A 1 170 ? 11.992 -3.848 6.341 1.00 88.69 170 VAL A N 1
ATOM 1313 C CA . VAL A 1 170 ? 13.003 -4.697 6.995 1.00 88.69 170 VAL A CA 1
ATOM 1314 C C . VAL A 1 170 ? 13.963 -5.281 5.969 1.00 88.69 170 VAL A C 1
ATOM 1316 O O . VAL A 1 170 ? 13.625 -5.409 4.792 1.00 88.69 170 VAL A O 1
ATOM 1319 N N . HIS A 1 171 ? 15.136 -5.720 6.417 1.00 85.69 171 HIS A N 1
ATOM 1320 C CA . HIS A 1 171 ? 15.929 -6.658 5.632 1.00 85.69 171 HIS A CA 1
ATOM 1321 C C . HIS A 1 171 ? 15.305 -8.054 5.677 1.00 85.69 171 HIS A C 1
ATOM 1323 O O . HIS A 1 171 ? 14.846 -8.514 6.724 1.00 85.69 171 HIS A O 1
ATOM 1329 N N . ARG A 1 172 ? 15.318 -8.766 4.546 1.00 77.56 172 ARG A N 1
ATOM 1330 C CA . ARG A 1 172 ? 14.922 -10.179 4.513 1.00 77.56 172 ARG A CA 1
ATOM 1331 C C . ARG A 1 172 ? 16.130 -11.065 4.834 1.00 77.56 172 ARG A C 1
ATOM 1333 O O . ARG A 1 172 ? 17.153 -10.940 4.156 1.00 77.56 172 ARG A O 1
ATOM 1340 N N . PRO A 1 173 ? 16.031 -11.986 5.808 1.00 72.62 173 PRO A N 1
ATOM 1341 C CA . PRO A 1 173 ? 17.072 -12.983 6.039 1.00 72.62 173 PRO A CA 1
ATOM 1342 C C . PRO A 1 173 ? 17.393 -13.759 4.753 1.00 72.62 173 PRO A C 1
ATOM 1344 O O . PRO A 1 173 ? 16.490 -14.136 4.006 1.00 72.62 173 PRO A O 1
ATOM 1347 N N . GLY A 1 174 ? 18.681 -13.971 4.467 1.00 67.56 174 GLY A N 1
ATOM 1348 C CA . GLY A 1 174 ? 19.132 -14.697 3.269 1.00 67.56 174 GLY A CA 1
ATOM 1349 C C . GLY A 1 174 ? 18.989 -13.937 1.940 1.00 67.56 174 GLY A C 1
ATOM 1350 O O . GLY A 1 174 ? 19.221 -14.518 0.881 1.00 67.56 174 GLY A O 1
ATOM 1351 N N . ARG A 1 175 ? 18.619 -12.650 1.966 1.00 71.81 175 ARG A N 1
ATOM 1352 C CA . ARG A 1 175 ? 18.653 -11.743 0.804 1.00 71.81 175 ARG A CA 1
ATOM 1353 C C . ARG A 1 175 ? 19.692 -10.638 1.010 1.00 71.81 175 ARG A C 1
ATOM 1355 O O . ARG A 1 175 ? 20.307 -10.546 2.074 1.00 71.81 175 ARG A O 1
ATOM 1362 N N . SER A 1 176 ? 19.898 -9.821 -0.026 1.00 71.00 176 SER A N 1
ATOM 1363 C CA . SER A 1 176 ? 20.754 -8.633 0.059 1.00 71.00 176 SER A CA 1
ATOM 1364 C C . SER A 1 176 ? 20.342 -7.778 1.262 1.00 71.00 176 SER A C 1
ATOM 1366 O O . SER A 1 176 ? 19.164 -7.488 1.442 1.00 71.00 176 SER A O 1
ATOM 1368 N N . GLN A 1 177 ? 21.319 -7.415 2.094 1.00 77.75 177 GLN A N 1
ATOM 1369 C CA . GLN A 1 177 ? 21.150 -6.506 3.236 1.00 77.75 177 GLN A CA 1
ATOM 1370 C C . GLN A 1 177 ? 21.416 -5.048 2.837 1.00 77.75 177 GLN A C 1
ATOM 1372 O O . GLN A 1 177 ? 21.646 -4.211 3.695 1.00 77.75 177 GLN A O 1
ATOM 1377 N N . ARG A 1 178 ? 21.473 -4.772 1.527 1.00 73.69 178 ARG A N 1
ATOM 1378 C CA . ARG A 1 178 ? 21.661 -3.427 0.972 1.00 73.69 178 ARG A CA 1
ATOM 1379 C C . ARG A 1 178 ? 20.360 -2.828 0.442 1.00 73.69 178 ARG A C 1
ATOM 1381 O O . ARG A 1 178 ? 20.403 -1.839 -0.274 1.00 73.69 178 ARG A O 1
ATOM 1388 N N . VAL A 1 179 ? 19.225 -3.479 0.692 1.00 74.88 179 VAL A N 1
ATOM 1389 C CA . VAL A 1 179 ? 17.910 -3.213 0.087 1.00 74.88 179 VAL A CA 1
ATOM 1390 C C . VAL A 1 179 ? 16.817 -3.551 1.092 1.00 74.88 179 VAL A C 1
ATOM 1392 O O . VAL A 1 179 ? 16.892 -4.578 1.769 1.00 74.88 179 VAL A O 1
ATOM 1395 N N . ALA A 1 180 ? 15.796 -2.704 1.191 1.00 79.25 180 ALA A N 1
ATOM 1396 C CA . ALA A 1 180 ? 14.746 -2.839 2.194 1.00 79.25 180 ALA A CA 1
ATOM 1397 C C . ALA A 1 180 ? 13.451 -3.409 1.594 1.00 79.25 180 ALA A C 1
ATOM 1399 O O . ALA A 1 180 ? 13.131 -3.178 0.434 1.00 79.25 180 ALA A O 1
ATOM 1400 N N . PHE A 1 181 ? 12.676 -4.138 2.399 1.00 81.88 181 PHE A N 1
ATOM 1401 C CA . PHE A 1 181 ? 11.408 -4.743 1.983 1.00 81.88 181 PHE A CA 1
ATOM 1402 C C . PHE A 1 181 ? 10.261 -4.303 2.875 1.00 81.88 181 PHE A C 1
ATOM 1404 O O . PHE A 1 181 ? 10.392 -4.352 4.095 1.00 81.88 181 PHE A O 1
ATOM 1411 N N . CYS A 1 182 ? 9.101 -4.012 2.288 1.00 88.12 182 CYS A N 1
ATOM 1412 C CA . CYS A 1 182 ? 7.879 -3.777 3.050 1.00 88.12 182 CYS A CA 1
ATOM 1413 C C . CYS A 1 182 ? 7.470 -5.044 3.830 1.00 88.12 182 CYS A C 1
ATOM 1415 O O . CYS A 1 182 ? 7.059 -6.050 3.251 1.00 88.12 182 CYS A O 1
ATOM 1417 N N . ASP A 1 183 ? 7.571 -4.987 5.159 1.00 88.19 183 ASP A N 1
ATOM 1418 C CA . ASP A 1 183 ? 7.096 -6.016 6.089 1.00 88.19 183 ASP A CA 1
ATOM 1419 C C . ASP A 1 183 ? 5.599 -5.867 6.358 1.00 88.19 183 ASP A C 1
ATOM 1421 O O . ASP A 1 183 ? 4.877 -6.863 6.400 1.00 88.19 183 ASP A O 1
ATOM 1425 N N . ARG A 1 184 ? 5.117 -4.634 6.547 1.00 91.69 184 ARG A N 1
ATOM 1426 C CA . ARG A 1 184 ? 3.690 -4.348 6.742 1.00 91.69 184 ARG A CA 1
ATOM 1427 C C . ARG A 1 184 ? 3.352 -2.889 6.458 1.00 91.69 184 ARG A C 1
ATOM 1429 O O . ARG A 1 184 ? 4.171 -1.999 6.682 1.00 91.69 184 ARG A O 1
ATOM 1436 N N . VAL A 1 185 ? 2.104 -2.658 6.072 1.00 95.94 185 VAL A N 1
ATOM 1437 C CA . VAL A 1 185 ? 1.489 -1.328 5.993 1.00 95.94 185 VAL A CA 1
ATOM 1438 C C . VAL A 1 185 ? 0.603 -1.116 7.216 1.00 95.94 185 VAL A C 1
ATOM 1440 O O . VAL A 1 185 ? -0.191 -1.992 7.562 1.00 95.94 185 VAL A O 1
ATOM 1443 N N . GLU A 1 186 ? 0.718 0.042 7.863 1.00 96.88 186 GLU A N 1
ATOM 1444 C CA . GLU A 1 186 ? -0.120 0.449 8.991 1.00 96.88 186 GLU A CA 1
ATOM 1445 C C . GLU A 1 186 ? -0.958 1.677 8.629 1.00 96.88 186 GLU A C 1
ATOM 1447 O O . GLU A 1 186 ? -0.429 2.690 8.174 1.00 96.88 186 GLU A O 1
ATOM 1452 N N . VAL A 1 187 ? -2.267 1.602 8.866 1.00 97.56 187 VAL A N 1
ATOM 1453 C CA .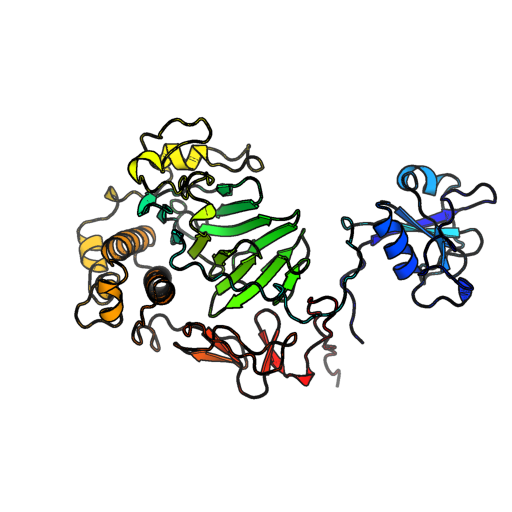 VAL A 1 187 ? -3.206 2.708 8.673 1.00 97.56 187 VAL A CA 1
ATOM 1454 C C . VAL A 1 187 ? -3.904 3.002 9.990 1.00 97.56 187 VAL A C 1
ATOM 1456 O O . VAL A 1 187 ? -4.616 2.153 10.526 1.00 97.56 187 VAL A O 1
ATOM 1459 N N . THR A 1 188 ? -3.732 4.218 10.493 1.00 95.88 188 THR A N 1
ATOM 1460 C CA . THR A 1 188 ? -4.504 4.735 11.623 1.00 95.88 188 THR A CA 1
ATOM 1461 C C . THR A 1 188 ? -5.567 5.678 11.086 1.00 95.88 188 THR A C 1
ATOM 1463 O O . THR A 1 188 ? -5.217 6.676 10.464 1.00 95.88 188 THR A O 1
ATOM 1466 N N . VAL A 1 189 ? -6.849 5.379 11.298 1.00 94.06 189 VAL A N 1
ATOM 1467 C CA . VAL A 1 189 ? -7.974 6.206 10.826 1.00 94.06 189 VAL A CA 1
ATOM 1468 C C . VAL A 1 189 ? -9.198 5.991 11.716 1.00 94.06 189 VAL A C 1
ATOM 1470 O O . VAL A 1 189 ? -9.498 4.860 12.087 1.00 94.06 189 VAL A O 1
ATOM 1473 N N . TYR A 1 190 ? -9.903 7.062 12.094 1.00 86.62 190 TYR A N 1
ATOM 1474 C CA . TYR A 1 190 ? -11.082 7.002 12.983 1.00 86.62 190 TYR A CA 1
ATOM 1475 C C . TYR A 1 190 ? -10.871 6.224 14.296 1.00 86.62 190 TYR A C 1
ATOM 1477 O O . TYR A 1 190 ? -11.782 5.566 14.788 1.00 86.62 190 TYR A O 1
ATOM 1485 N N . GLY A 1 191 ? -9.659 6.266 14.856 1.00 86.06 191 GLY A N 1
ATOM 1486 C CA . GLY A 1 191 ? -9.301 5.508 16.061 1.00 86.06 191 GLY A CA 1
ATOM 1487 C C . GLY A 1 191 ? -9.032 4.014 15.830 1.00 86.06 191 GLY A C 1
ATOM 1488 O O . GLY A 1 191 ? -8.646 3.320 16.767 1.00 86.06 191 GLY A O 1
ATOM 1489 N N . TYR A 1 192 ? -9.175 3.511 14.601 1.00 88.06 192 TYR A N 1
ATOM 1490 C CA . TYR A 1 192 ? -8.753 2.163 14.229 1.00 88.06 192 TYR A CA 1
ATOM 1491 C C . TYR A 1 192 ? -7.281 2.140 13.843 1.00 88.06 192 TYR A C 1
ATOM 1493 O O . TYR A 1 192 ? -6.834 2.982 13.067 1.00 88.06 192 TYR A O 1
ATOM 1501 N N . LYS A 1 193 ? -6.557 1.127 14.320 1.00 90.44 193 LYS A N 1
ATOM 1502 C CA . LYS A 1 193 ? -5.225 0.745 13.845 1.00 90.44 193 LYS A CA 1
ATOM 1503 C C . LYS A 1 193 ? -5.352 -0.499 12.972 1.00 90.44 193 LYS A C 1
ATOM 1505 O O . LYS A 1 193 ? -5.591 -1.595 13.479 1.00 90.44 193 LYS A O 1
ATOM 1510 N N . ILE A 1 194 ? -5.207 -0.326 11.668 1.00 94.00 194 ILE A N 1
ATOM 1511 C CA . ILE A 1 194 ? -5.262 -1.390 10.667 1.00 94.00 194 ILE A CA 1
ATOM 1512 C C . ILE A 1 194 ? -3.827 -1.740 10.277 1.00 94.00 194 ILE A C 1
ATOM 1514 O O . ILE A 1 194 ? -3.041 -0.848 9.975 1.00 94.00 194 ILE A O 1
ATOM 1518 N N . GLN A 1 195 ? -3.472 -3.020 10.276 1.00 93.12 195 GLN A N 1
ATOM 1519 C CA . GLN A 1 195 ? -2.176 -3.501 9.798 1.00 93.12 195 GLN A CA 1
ATOM 1520 C C . GLN A 1 195 ? -2.410 -4.545 8.713 1.00 93.12 195 GLN A C 1
ATOM 1522 O O . GLN A 1 195 ? -3.164 -5.493 8.925 1.00 93.12 195 GLN A O 1
ATOM 1527 N N . ILE A 1 196 ? -1.752 -4.384 7.569 1.00 92.94 196 ILE A N 1
ATOM 1528 C CA . ILE A 1 196 ? -1.720 -5.384 6.502 1.00 92.94 196 ILE A CA 1
ATOM 1529 C C . ILE A 1 196 ? -0.286 -5.896 6.430 1.00 92.94 196 ILE A C 1
ATOM 1531 O O . ILE A 1 196 ? 0.614 -5.167 6.007 1.00 92.94 196 ILE A O 1
ATOM 1535 N N . ARG A 1 197 ? -0.057 -7.124 6.896 1.00 87.25 197 ARG A N 1
ATOM 1536 C CA . ARG A 1 197 ? 1.281 -7.728 6.898 1.00 87.25 197 ARG A CA 1
ATOM 1537 C C . ARG A 1 197 ? 1.608 -8.341 5.540 1.00 87.25 197 ARG A C 1
ATOM 1539 O O . ARG A 1 197 ? 0.720 -8.765 4.797 1.00 87.25 197 ARG A O 1
ATOM 1546 N N . SER A 1 198 ? 2.897 -8.371 5.230 1.00 80.19 198 SER A N 1
ATOM 1547 C CA . SER A 1 198 ? 3.433 -9.043 4.054 1.00 80.19 198 SER A CA 1
ATOM 1548 C C . SER A 1 198 ? 3.132 -10.547 4.101 1.00 80.19 198 SER A C 1
ATOM 1550 O O . SER A 1 198 ? 2.966 -11.137 5.170 1.00 80.19 198 SER A O 1
ATOM 1552 N N . GLY A 1 199 ? 2.998 -11.165 2.926 1.00 69.00 199 GLY A N 1
ATOM 1553 C CA . GLY A 1 199 ? 2.505 -12.542 2.775 1.00 69.00 199 GLY A CA 1
ATOM 1554 C C . GLY A 1 199 ? 1.282 -12.664 1.861 1.00 69.00 199 GLY A C 1
ATOM 1555 O O . GLY A 1 199 ? 0.455 -13.555 2.052 1.00 69.00 199 GLY A O 1
ATOM 1556 N N . GLY A 1 200 ? 1.139 -11.758 0.885 1.00 62.53 200 GLY A N 1
ATOM 1557 C CA . GLY A 1 200 ? 0.078 -11.809 -0.129 1.00 62.53 200 GLY A CA 1
ATOM 1558 C C . GLY A 1 200 ? -1.281 -11.292 0.348 1.00 62.53 200 GLY A C 1
ATOM 1559 O O . GLY A 1 200 ? -2.311 -11.778 -0.111 1.00 62.53 200 GLY A O 1
ATOM 1560 N N . GLY A 1 201 ? -1.298 -10.362 1.311 1.00 58.34 201 GLY A N 1
ATOM 1561 C CA . GLY A 1 201 ? -2.511 -9.625 1.688 1.00 58.34 201 GLY A CA 1
ATOM 1562 C C . GLY A 1 201 ? -3.503 -10.416 2.544 1.00 58.34 201 GLY A C 1
ATOM 1563 O O . GLY A 1 201 ? -4.656 -10.023 2.694 1.00 58.34 201 GLY A O 1
ATOM 1564 N N . ARG A 1 202 ? -3.062 -11.548 3.099 1.00 66.62 202 ARG A N 1
ATOM 1565 C CA . ARG A 1 202 ? -3.917 -12.518 3.805 1.00 66.62 202 ARG A CA 1
ATOM 1566 C C . ARG A 1 202 ? -4.001 -12.286 5.311 1.00 66.62 202 ARG A C 1
ATOM 1568 O O . ARG A 1 202 ? -4.845 -12.879 5.972 1.00 66.62 202 ARG A O 1
ATOM 1575 N N . ASP A 1 203 ? -3.117 -11.453 5.854 1.00 79.88 203 ASP A N 1
ATOM 1576 C CA . ASP A 1 203 ? -3.010 -11.192 7.287 1.00 79.88 203 ASP A CA 1
ATOM 1577 C C . ASP A 1 203 ? -3.335 -9.726 7.587 1.00 79.88 203 ASP A C 1
ATOM 1579 O O . ASP A 1 203 ? -2.457 -8.858 7.587 1.00 79.88 203 ASP A O 1
ATOM 1583 N N . VAL A 1 204 ? -4.627 -9.459 7.799 1.00 85.06 204 VAL A N 1
ATOM 1584 C CA . VAL A 1 204 ? -5.133 -8.139 8.187 1.00 85.06 204 VAL A CA 1
ATOM 1585 C C . VAL A 1 204 ? -5.485 -8.139 9.667 1.00 85.06 204 VAL A C 1
ATOM 1587 O O . VAL A 1 204 ? -6.318 -8.927 10.123 1.00 85.06 204 VAL A O 1
ATOM 1590 N N . LEU A 1 205 ? -4.877 -7.218 10.412 1.00 81.12 205 LEU A N 1
ATOM 1591 C CA . LEU A 1 205 ? -5.167 -6.970 11.819 1.00 81.12 205 LEU A CA 1
ATOM 1592 C C . LEU A 1 205 ? -5.920 -5.644 11.959 1.00 81.12 205 LEU A C 1
ATOM 1594 O O . LEU A 1 205 ? -5.502 -4.630 11.407 1.00 81.12 205 LEU A O 1
ATOM 1598 N N . VAL A 1 206 ? -6.996 -5.630 12.741 1.00 82.50 206 VAL A N 1
ATOM 1599 C CA . VAL A 1 206 ? -7.697 -4.407 13.155 1.00 82.50 206 VAL A CA 1
ATOM 1600 C C . VAL A 1 206 ? -7.654 -4.329 14.673 1.00 82.50 206 VAL A C 1
ATOM 1602 O O . VAL A 1 206 ? -8.193 -5.199 15.359 1.00 82.50 206 VAL A O 1
ATOM 1605 N N . ASN A 1 207 ? -6.996 -3.296 15.200 1.00 81.31 207 ASN A N 1
ATOM 1606 C CA . ASN A 1 207 ? -6.718 -3.106 16.626 1.00 81.31 207 ASN A CA 1
ATOM 1607 C C . ASN A 1 207 ? -6.027 -4.329 17.261 1.00 81.31 207 ASN A C 1
ATOM 1609 O O . ASN A 1 207 ? -6.340 -4.711 18.384 1.00 81.31 207 ASN A O 1
ATOM 1613 N N . GLY A 1 208 ? -5.118 -4.968 16.515 1.00 73.25 208 GLY A N 1
ATOM 1614 C CA . GLY A 1 208 ? -4.386 -6.168 16.940 1.00 73.25 208 GLY A CA 1
ATOM 1615 C C . GLY A 1 208 ? -5.117 -7.497 16.717 1.00 73.25 208 GLY A C 1
ATOM 1616 O O . GLY A 1 208 ? -4.503 -8.547 16.866 1.00 73.25 208 GLY A O 1
ATOM 1617 N N . TYR A 1 209 ? -6.391 -7.482 16.311 1.00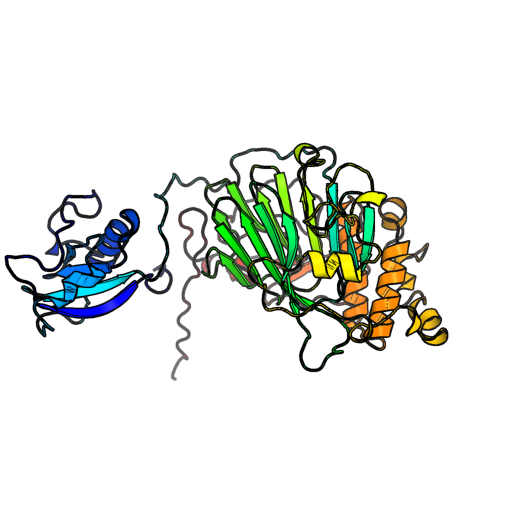 70.50 209 TYR A N 1
ATOM 1618 C CA . TYR A 1 209 ? -7.161 -8.701 16.047 1.00 70.50 209 TYR A CA 1
ATOM 1619 C C . TYR A 1 209 ? -7.146 -9.063 14.573 1.00 70.50 209 TYR A C 1
ATOM 1621 O O . TYR A 1 209 ? -7.507 -8.232 13.739 1.00 70.50 209 TYR A O 1
ATOM 1629 N N . ARG A 1 210 ? -6.818 -10.317 14.259 1.00 76.62 210 ARG A N 1
ATOM 1630 C CA . ARG A 1 210 ? -6.932 -10.841 12.897 1.00 76.62 210 ARG A CA 1
ATOM 1631 C C . ARG A 1 210 ? -8.381 -10.812 12.424 1.00 76.62 210 ARG A C 1
ATOM 1633 O O . ARG A 1 210 ? -9.293 -11.156 13.177 1.00 76.62 210 ARG A O 1
ATOM 1640 N N . ARG A 1 211 ? -8.586 -10.383 11.179 1.00 76.75 211 ARG A N 1
ATOM 1641 C CA . ARG A 1 211 ? -9.901 -10.305 10.541 1.00 76.75 211 ARG A CA 1
ATOM 1642 C C . ARG A 1 211 ? -9.897 -11.002 9.187 1.00 76.75 211 ARG A C 1
ATOM 1644 O O . ARG A 1 211 ? -9.000 -10.773 8.380 1.00 76.75 211 ARG A O 1
ATOM 1651 N N . SER A 1 212 ? -10.942 -11.781 8.930 1.00 77.88 212 SER A N 1
ATOM 1652 C CA . SER A 1 212 ? -11.216 -12.333 7.604 1.00 77.88 212 SER A CA 1
ATOM 1653 C C . SER A 1 212 ? -11.939 -11.278 6.769 1.00 77.88 212 SER A C 1
ATOM 1655 O O . SER A 1 212 ? -12.925 -10.690 7.211 1.00 77.88 212 SER A O 1
ATOM 1657 N N . LEU A 1 213 ? -11.410 -10.997 5.578 1.00 80.62 213 LEU A N 1
ATOM 1658 C CA . LEU A 1 213 ? -11.969 -10.000 4.666 1.00 80.62 213 LEU A CA 1
ATOM 1659 C C . LEU A 1 213 ? -13.220 -10.537 3.940 1.00 80.62 213 LEU A C 1
ATOM 1661 O O . LEU A 1 213 ? -13.275 -11.737 3.647 1.00 80.62 213 LEU A O 1
ATOM 1665 N N . PRO A 1 214 ? -14.188 -9.664 3.592 1.00 81.94 214 PRO A N 1
ATOM 1666 C CA . PRO A 1 214 ? -14.195 -8.213 3.812 1.00 81.94 214 PRO A CA 1
ATOM 1667 C C . PRO A 1 214 ? -14.549 -7.808 5.254 1.00 81.94 214 PRO A C 1
ATOM 1669 O O . PRO A 1 214 ? -15.190 -8.556 5.986 1.00 81.94 214 PRO A O 1
ATOM 1672 N N . VAL A 1 215 ? -14.144 -6.597 5.646 1.00 79.38 215 VAL A N 1
ATOM 1673 C CA . VAL A 1 215 ? -14.410 -5.997 6.963 1.00 79.38 215 VAL A CA 1
ATOM 1674 C C . VAL A 1 215 ? -14.986 -4.599 6.781 1.00 79.38 215 VAL A C 1
ATOM 1676 O O . VAL A 1 215 ? -14.387 -3.763 6.100 1.00 79.38 215 VAL A O 1
ATOM 1679 N N . CYS A 1 216 ? -16.108 -4.321 7.443 1.00 81.88 216 CYS A N 1
ATOM 1680 C CA . CYS A 1 216 ? -16.647 -2.971 7.568 1.00 81.88 216 CYS A CA 1
ATOM 1681 C C . CYS A 1 216 ? -16.388 -2.423 8.983 1.00 81.88 216 CYS A C 1
ATOM 1683 O O . CYS A 1 216 ? -16.751 -3.063 9.967 1.00 81.88 216 CYS A O 1
ATOM 1685 N N . LEU A 1 217 ? -15.839 -1.212 9.101 1.00 83.06 217 LEU A N 1
ATOM 1686 C CA . LEU A 1 217 ? -15.649 -0.527 10.385 1.00 83.06 217 LEU A CA 1
ATOM 1687 C C . LEU A 1 217 ? -16.548 0.713 10.443 1.00 83.06 217 LEU A C 1
ATOM 1689 O O . LEU A 1 217 ? -16.344 1.675 9.697 1.00 83.06 217 LEU A O 1
ATOM 1693 N N . ASN A 1 218 ? -17.580 0.662 11.291 1.00 80.00 218 ASN A N 1
ATOM 1694 C CA . ASN A 1 218 ? -18.550 1.740 11.544 1.00 80.00 218 ASN A CA 1
ATOM 1695 C C . ASN A 1 218 ? -19.174 2.392 10.303 1.00 80.00 218 ASN A C 1
ATOM 1697 O O . ASN A 1 218 ? -19.512 3.572 10.316 1.00 80.00 218 ASN A O 1
ATOM 1701 N N . ARG A 1 219 ? -19.314 1.646 9.204 1.00 79.06 219 ARG A N 1
ATOM 1702 C CA . ARG A 1 219 ? -19.773 2.171 7.904 1.00 79.06 219 ARG A CA 1
ATOM 1703 C C . ARG A 1 219 ? -18.896 3.300 7.318 1.00 79.06 219 ARG A C 1
ATOM 1705 O O . ARG A 1 219 ? -19.329 3.977 6.386 1.00 79.06 219 ARG A O 1
ATOM 1712 N N . LYS A 1 220 ? -17.693 3.507 7.870 1.00 83.88 220 LYS A N 1
ATOM 1713 C CA . LYS A 1 220 ? -16.735 4.563 7.495 1.00 83.88 220 LYS A CA 1
ATOM 1714 C C . LYS A 1 220 ? -15.475 4.027 6.834 1.00 83.88 220 LYS A C 1
ATOM 1716 O O . LYS A 1 220 ? -14.829 4.760 6.094 1.00 83.88 220 LYS A O 1
ATOM 1721 N N . VAL A 1 221 ? -15.111 2.774 7.108 1.00 88.25 221 VAL A N 1
ATOM 1722 C CA . VAL A 1 221 ? -13.962 2.100 6.492 1.00 88.25 221 VAL A CA 1
ATOM 1723 C C . VAL A 1 221 ? -14.402 0.746 5.957 1.00 88.25 221 VAL A C 1
ATOM 1725 O O . VAL A 1 221 ? -15.033 -0.034 6.667 1.00 88.25 221 VAL A O 1
ATOM 1728 N N . SER A 1 222 ? -14.040 0.462 4.714 1.00 87.81 222 SER A N 1
ATOM 1729 C CA . SER A 1 222 ? -14.175 -0.843 4.079 1.00 87.81 222 SER A CA 1
ATOM 1730 C C . SER A 1 222 ? -12.789 -1.402 3.810 1.00 87.81 222 SER A C 1
ATOM 1732 O O . SER A 1 222 ? -11.965 -0.723 3.198 1.00 87.81 222 SER A O 1
ATOM 1734 N N . ILE A 1 223 ? -12.542 -2.636 4.236 1.00 88.94 223 ILE A N 1
ATOM 1735 C CA . ILE A 1 223 ? -11.319 -3.384 3.945 1.00 88.94 223 ILE A CA 1
ATOM 1736 C C . ILE A 1 223 ? -11.729 -4.632 3.171 1.00 88.94 223 ILE A C 1
ATOM 1738 O O . ILE A 1 223 ? -12.578 -5.396 3.623 1.00 88.94 223 ILE A O 1
ATOM 1742 N N . SER A 1 224 ? -11.163 -4.838 1.988 1.00 86.12 224 SER A N 1
ATOM 1743 C CA . SER A 1 224 ? -11.591 -5.903 1.075 1.00 86.12 224 SER A CA 1
ATOM 1744 C C . SER A 1 224 ? -10.444 -6.387 0.199 1.00 86.12 224 SER A C 1
ATOM 1746 O O . SER A 1 224 ? -9.435 -5.698 0.061 1.00 86.12 224 SER A O 1
ATOM 1748 N N . ILE A 1 225 ? -10.605 -7.562 -0.403 1.00 86.00 225 ILE A N 1
ATOM 1749 C CA . ILE A 1 225 ? -9.736 -8.012 -1.491 1.00 86.00 225 ILE A CA 1
ATOM 1750 C C . ILE A 1 225 ? -10.263 -7.438 -2.807 1.00 86.00 225 ILE A C 1
ATOM 1752 O O . ILE A 1 225 ? -11.456 -7.528 -3.091 1.00 86.00 225 ILE A O 1
ATOM 1756 N N . SER A 1 226 ? -9.364 -6.871 -3.608 1.00 87.38 226 SER A N 1
ATOM 1757 C CA . SER A 1 226 ? -9.632 -6.389 -4.962 1.00 87.38 226 SER A CA 1
ATOM 1758 C C . SER A 1 226 ? -8.481 -6.815 -5.871 1.00 87.38 226 SER A C 1
ATOM 1760 O O . SER A 1 226 ? -7.397 -6.227 -5.842 1.00 87.38 226 SER A O 1
ATOM 1762 N N . GLY A 1 227 ? -8.713 -7.830 -6.701 1.00 89.06 227 GLY A N 1
ATOM 1763 C CA . GLY A 1 227 ? -7.669 -8.397 -7.552 1.00 89.06 227 GLY A CA 1
ATOM 1764 C C . GLY A 1 227 ? -6.672 -9.226 -6.747 1.00 89.06 227 GLY A C 1
ATOM 1765 O O . GLY A 1 227 ? -7.082 -10.102 -5.989 1.00 89.06 227 GLY A O 1
ATOM 1766 N N . LEU A 1 228 ? -5.380 -8.943 -6.906 1.00 89.56 228 LEU A N 1
ATOM 1767 C CA . LEU A 1 228 ? -4.294 -9.490 -6.080 1.00 89.56 228 LEU A CA 1
ATOM 1768 C C . LEU A 1 228 ? -3.964 -8.613 -4.856 1.00 89.56 228 LEU A C 1
ATOM 1770 O O . LEU A 1 228 ? -2.989 -8.875 -4.159 1.00 89.56 228 LEU A O 1
ATOM 1774 N N . ASN A 1 229 ? -4.756 -7.568 -4.595 1.00 90.62 229 ASN A N 1
ATOM 1775 C CA . ASN A 1 229 ? -4.448 -6.546 -3.599 1.00 90.62 229 ASN A CA 1
ATOM 1776 C C . ASN A 1 229 ? -5.467 -6.510 -2.453 1.00 90.62 229 ASN A C 1
ATOM 1778 O O . ASN A 1 229 ? -6.650 -6.813 -2.632 1.00 90.62 229 ASN A O 1
ATOM 1782 N N . VAL A 1 230 ? -5.022 -6.026 -1.293 1.00 91.44 230 VAL A N 1
ATOM 1783 C CA . VAL A 1 230 ? -5.896 -5.540 -0.220 1.00 91.44 230 VAL A CA 1
ATOM 1784 C C . VAL A 1 230 ? -6.214 -4.074 -0.482 1.00 91.44 230 VAL A C 1
ATOM 1786 O O . VAL A 1 230 ? -5.313 -3.259 -0.675 1.00 91.44 230 VAL A O 1
ATOM 1789 N N . LEU A 1 231 ? -7.501 -3.740 -0.463 1.00 91.50 231 LEU A N 1
ATOM 1790 C CA . LEU A 1 231 ? -8.028 -2.400 -0.667 1.00 91.50 231 LEU A CA 1
ATOM 1791 C C . LEU A 1 231 ? -8.702 -1.897 0.614 1.00 91.50 231 LEU A C 1
ATOM 1793 O O . LEU A 1 231 ? -9.675 -2.493 1.088 1.00 91.50 231 LEU A O 1
ATOM 1797 N N . ILE A 1 232 ? -8.218 -0.765 1.123 1.00 93.06 232 ILE A N 1
ATOM 1798 C CA . ILE A 1 232 ? -8.875 0.045 2.150 1.00 93.06 232 ILE A CA 1
ATOM 1799 C C . ILE A 1 232 ? -9.540 1.238 1.463 1.00 93.06 232 ILE A C 1
ATOM 1801 O O . ILE A 1 232 ? -8.889 1.979 0.727 1.00 93.06 232 ILE A O 1
ATOM 1805 N N . GLN A 1 233 ? -10.824 1.455 1.731 1.00 90.94 233 GLN A N 1
ATOM 1806 C CA . GLN A 1 233 ? -11.569 2.640 1.300 1.00 90.94 233 GLN A CA 1
ATOM 1807 C C . GLN A 1 233 ? -12.251 3.288 2.497 1.00 90.94 233 GLN A C 1
ATOM 1809 O O . GLN A 1 233 ? -12.763 2.584 3.368 1.00 90.94 233 GLN A O 1
ATOM 1814 N N . THR A 1 234 ? -12.294 4.617 2.518 1.00 89.81 234 THR A N 1
ATOM 1815 C CA . THR A 1 234 ? -13.003 5.374 3.554 1.00 89.81 234 THR A CA 1
ATOM 1816 C C . THR A 1 234 ? -14.137 6.213 2.974 1.00 89.81 234 THR A C 1
ATOM 1818 O O . THR A 1 234 ? -14.159 6.532 1.785 1.00 89.81 234 THR A O 1
ATOM 1821 N N . ASP A 1 235 ? -15.065 6.621 3.834 1.00 86.31 235 ASP A N 1
ATOM 1822 C CA . ASP A 1 235 ? -16.143 7.577 3.539 1.00 86.31 235 ASP A CA 1
ATOM 1823 C C . ASP A 1 235 ? -15.643 8.995 3.189 1.00 86.31 235 ASP A C 1
ATOM 1825 O O . ASP A 1 235 ? -16.404 9.814 2.679 1.00 86.31 235 ASP A O 1
ATOM 1829 N N . ARG A 1 236 ? -14.353 9.287 3.409 1.00 85.31 236 ARG A N 1
ATOM 1830 C CA . ARG A 1 236 ? -13.673 10.530 2.989 1.00 85.31 236 ARG A CA 1
ATOM 1831 C C . ARG A 1 236 ? -12.921 10.391 1.667 1.00 85.31 236 ARG A C 1
ATOM 1833 O O . ARG A 1 236 ? -12.145 11.271 1.297 1.00 85.31 236 ARG A O 1
ATOM 1840 N N . CYS A 1 237 ? -13.144 9.293 0.949 1.00 87.12 237 CYS A N 1
ATOM 1841 C CA . CYS A 1 237 ? -12.608 9.034 -0.387 1.00 87.12 237 CYS A CA 1
ATOM 1842 C C . CYS A 1 237 ? -11.082 8.942 -0.480 1.00 87.12 237 CYS A C 1
ATOM 1844 O O . CYS A 1 237 ? -10.532 8.914 -1.581 1.00 87.12 237 CYS A O 1
ATOM 1846 N N . PHE A 1 238 ? -10.406 8.832 0.661 1.00 91.19 238 PHE A N 1
ATOM 1847 C CA . PHE A 1 238 ? -9.061 8.290 0.722 1.00 91.19 238 PHE A CA 1
ATOM 1848 C C . PHE A 1 238 ? -9.127 6.773 0.485 1.00 91.19 238 PHE A C 1
ATOM 1850 O O . PHE A 1 238 ? -10.032 6.088 0.977 1.00 91.19 238 PHE A O 1
ATOM 1857 N N . SER A 1 239 ? -8.163 6.241 -0.262 1.00 93.62 239 SER A N 1
ATOM 1858 C CA . SER A 1 239 ? -8.012 4.796 -0.427 1.00 93.62 239 SER A CA 1
ATOM 1859 C C . SER A 1 239 ? -6.553 4.376 -0.453 1.00 93.62 239 SER A C 1
ATOM 1861 O O . SER A 1 239 ? -5.689 5.131 -0.901 1.00 93.62 239 SER A O 1
ATOM 1863 N N . LEU A 1 240 ? -6.306 3.158 0.016 1.00 96.12 240 LEU A N 1
ATOM 1864 C CA . LEU A 1 240 ? -5.002 2.514 0.004 1.00 96.12 240 LEU A CA 1
ATOM 1865 C C . LEU A 1 240 ? -5.128 1.133 -0.627 1.00 96.12 240 LEU A C 1
ATOM 1867 O O . LEU A 1 240 ? -6.001 0.357 -0.242 1.00 96.12 240 LEU A O 1
ATOM 1871 N N . THR A 1 241 ? -4.233 0.828 -1.558 1.00 94.56 241 THR A N 1
ATOM 1872 C CA . THR A 1 241 ? -4.084 -0.495 -2.166 1.00 94.56 241 THR A CA 1
ATOM 1873 C C . THR A 1 241 ? -2.697 -1.029 -1.832 1.00 94.56 241 THR A C 1
ATOM 1875 O O . THR A 1 241 ? -1.710 -0.337 -2.068 1.00 94.56 241 THR A O 1
ATOM 1878 N N . TYR A 1 242 ? -2.616 -2.239 -1.285 1.00 94.69 242 TYR A N 1
ATOM 1879 C CA . TYR A 1 242 ? -1.352 -2.922 -1.004 1.00 94.69 242 TYR A CA 1
ATOM 1880 C C . TYR A 1 242 ? -1.401 -4.353 -1.537 1.00 94.69 242 TYR A C 1
ATOM 1882 O O . TYR A 1 242 ? -2.353 -5.086 -1.266 1.00 94.69 242 TYR A O 1
ATOM 1890 N N . ASP A 1 243 ? -0.367 -4.759 -2.265 1.00 90.75 243 ASP A N 1
ATOM 1891 C CA . ASP A 1 243 ? -0.231 -6.104 -2.848 1.00 90.75 243 ASP A CA 1
ATOM 1892 C C . ASP A 1 243 ? 0.145 -7.184 -1.814 1.00 90.75 243 ASP A C 1
ATOM 1894 O O . ASP A 1 243 ? 0.261 -8.368 -2.135 1.00 90.75 243 ASP A O 1
ATOM 1898 N N . GLY A 1 244 ? 0.375 -6.796 -0.555 1.00 88.81 244 GLY A N 1
ATOM 1899 C CA . GLY A 1 244 ? 0.831 -7.726 0.473 1.00 88.81 244 GLY A CA 1
ATOM 1900 C C . GLY A 1 244 ? 2.297 -8.130 0.325 1.00 88.81 244 GLY A C 1
ATOM 1901 O O . GLY A 1 244 ? 2.694 -9.155 0.889 1.00 88.81 244 GLY A O 1
ATOM 1902 N N . ASN A 1 245 ? 3.083 -7.392 -0.460 1.00 87.19 245 ASN A N 1
ATOM 1903 C CA . ASN A 1 245 ? 4.488 -7.685 -0.694 1.00 87.19 245 ASN A CA 1
ATOM 1904 C C . ASN A 1 245 ? 5.334 -6.413 -0.818 1.00 87.19 245 ASN A C 1
ATOM 1906 O O . ASN A 1 245 ? 6.084 -6.123 0.110 1.00 87.19 245 ASN A O 1
ATOM 1910 N N . HIS A 1 246 ? 5.231 -5.659 -1.913 1.00 86.31 246 HIS A N 1
ATOM 1911 C CA . HIS A 1 246 ? 6.170 -4.572 -2.205 1.00 86.31 246 HIS A CA 1
ATOM 1912 C C . HIS A 1 246 ? 5.538 -3.290 -2.749 1.00 86.31 246 HIS A C 1
ATOM 1914 O O . HIS A 1 246 ? 6.248 -2.295 -2.801 1.00 86.31 246 HIS A O 1
ATOM 1920 N N . ARG A 1 247 ? 4.259 -3.273 -3.147 1.00 93.38 247 ARG A N 1
ATOM 1921 C CA . ARG A 1 247 ? 3.624 -2.122 -3.811 1.00 93.38 247 ARG A CA 1
ATOM 1922 C C . ARG A 1 247 ? 2.489 -1.536 -2.979 1.00 93.38 247 ARG A C 1
ATOM 1924 O O . ARG A 1 247 ? 1.458 -2.180 -2.803 1.00 93.38 247 ARG A O 1
ATOM 1931 N N . VAL A 1 248 ? 2.639 -0.284 -2.558 1.00 95.62 248 VAL A N 1
ATOM 1932 C CA . VAL A 1 248 ? 1.617 0.510 -1.862 1.00 95.62 248 VAL A CA 1
ATOM 1933 C C . VAL A 1 248 ? 1.188 1.672 -2.753 1.00 95.62 248 VAL A C 1
ATOM 1935 O O . VAL A 1 248 ? 2.008 2.493 -3.149 1.00 95.62 248 VAL A O 1
ATOM 1938 N N . GLU A 1 249 ? -0.104 1.776 -3.044 1.00 96.81 249 GLU A N 1
ATOM 1939 C CA . GLU A 1 249 ? -0.699 2.909 -3.753 1.00 96.81 249 GLU A CA 1
ATOM 1940 C C . GLU A 1 249 ? -1.689 3.624 -2.837 1.00 96.81 249 GLU A C 1
ATOM 1942 O O . GLU A 1 249 ? -2.582 2.998 -2.261 1.00 96.81 249 GLU A O 1
ATOM 1947 N N . ILE A 1 250 ? -1.556 4.941 -2.731 1.00 97.38 250 ILE A N 1
ATOM 1948 C CA . ILE A 1 250 ? -2.428 5.791 -1.930 1.00 97.38 250 ILE A CA 1
ATOM 1949 C C . ILE A 1 250 ? -3.098 6.799 -2.854 1.00 97.38 250 ILE A C 1
ATOM 1951 O O . ILE A 1 250 ? -2.421 7.552 -3.550 1.00 97.38 250 ILE A O 1
ATOM 1955 N N . LYS A 1 251 ? -4.430 6.853 -2.827 1.00 95.69 251 LYS A N 1
ATOM 1956 C CA . LYS A 1 251 ? -5.219 7.831 -3.581 1.00 95.69 251 LYS A CA 1
ATOM 1957 C C . LYS A 1 251 ? -5.980 8.757 -2.652 1.00 95.69 251 LYS A C 1
ATOM 1959 O O . LYS A 1 251 ? -6.649 8.295 -1.726 1.00 95.69 251 LYS A O 1
ATOM 1964 N N . ALA A 1 252 ? -5.915 10.054 -2.940 1.00 94.81 252 ALA A N 1
ATOM 1965 C CA . ALA A 1 252 ? -6.592 11.091 -2.171 1.00 94.81 252 ALA A CA 1
ATOM 1966 C C . ALA A 1 252 ? -7.308 12.100 -3.093 1.00 94.81 252 ALA A C 1
ATOM 1968 O O . ALA A 1 252 ? -6.759 12.484 -4.130 1.00 94.81 252 ALA A O 1
ATOM 1969 N N . PRO A 1 253 ? -8.529 12.557 -2.755 1.00 93.50 253 PRO A N 1
ATOM 1970 C CA . PRO A 1 253 ? -9.193 13.636 -3.481 1.00 93.50 253 PRO A CA 1
ATOM 1971 C C . PRO A 1 253 ? -8.452 14.965 -3.363 1.00 93.50 253 PRO A C 1
ATOM 1973 O O . PRO A 1 253 ? -7.770 15.230 -2.374 1.00 93.50 253 PRO A O 1
ATOM 1976 N N . ALA A 1 254 ? -8.714 15.863 -4.316 1.00 92.56 254 ALA A N 1
ATOM 1977 C CA . ALA A 1 254 ? -8.159 17.215 -4.333 1.00 92.56 254 ALA A CA 1
ATOM 1978 C C . ALA A 1 254 ? -8.475 18.046 -3.069 1.00 92.56 254 ALA A C 1
ATOM 1980 O O . ALA A 1 254 ? -7.784 19.019 -2.788 1.00 92.56 254 ALA A O 1
ATOM 1981 N N . SER A 1 255 ? -9.472 17.658 -2.265 1.00 92.19 255 SER A N 1
ATOM 1982 C CA . SER A 1 255 ? -9.767 18.282 -0.967 1.00 92.19 255 SER A CA 1
ATOM 1983 C C . SER A 1 255 ? -8.638 18.147 0.064 1.00 92.19 255 SER A C 1
ATOM 1985 O O . SER A 1 255 ? -8.629 18.901 1.044 1.00 92.19 255 SER A O 1
ATOM 1987 N N . TYR A 1 256 ? -7.708 17.207 -0.143 1.00 94.88 256 TYR A N 1
ATOM 1988 C CA . TYR A 1 256 ? -6.503 17.018 0.668 1.00 94.88 256 TYR A CA 1
ATOM 1989 C C . TYR A 1 256 ? -5.295 17.828 0.184 1.00 94.88 256 TYR A C 1
ATOM 1991 O O . TYR A 1 256 ? -4.253 17.780 0.837 1.00 94.88 256 TYR A O 1
ATOM 1999 N N . LYS A 1 257 ? -5.411 18.579 -0.922 1.00 95.56 257 LYS A N 1
ATOM 2000 C CA . LYS A 1 257 ? -4.281 19.351 -1.445 1.00 95.56 257 LYS A CA 1
ATOM 2001 C C . LYS A 1 257 ? -3.727 20.326 -0.407 1.00 95.56 257 LYS A C 1
ATOM 2003 O O . LYS A 1 257 ? -4.499 21.046 0.230 1.00 95.56 257 LYS A O 1
ATOM 2008 N N . GLY A 1 258 ? -2.407 20.317 -0.221 1.00 96.31 258 GLY A N 1
ATOM 2009 C CA . GLY A 1 258 ? -1.694 21.137 0.766 1.00 96.31 258 GLY A CA 1
ATOM 2010 C C . GLY A 1 258 ? -1.982 20.795 2.236 1.00 96.31 258 GLY A C 1
ATOM 2011 O O . GLY A 1 258 ? -1.579 21.541 3.127 1.00 96.31 258 GLY A O 1
ATOM 2012 N N . LYS A 1 259 ? -2.700 19.697 2.517 1.00 96.62 259 LYS A N 1
ATOM 2013 C CA . LYS A 1 259 ? -3.043 19.248 3.884 1.00 96.62 259 LYS A CA 1
ATOM 2014 C C . LYS A 1 259 ? -2.336 17.957 4.281 1.00 96.62 259 LYS A C 1
ATOM 2016 O O . LYS A 1 259 ? -2.417 17.555 5.442 1.00 96.62 259 LYS A O 1
ATOM 2021 N N . LEU A 1 260 ? -1.687 17.293 3.330 1.00 97.25 260 LEU A N 1
ATOM 2022 C CA . LEU A 1 260 ? -0.922 16.078 3.574 1.00 97.25 260 LEU A CA 1
ATOM 2023 C C . LEU A 1 260 ? 0.523 16.428 3.926 1.00 97.25 260 LEU A C 1
ATOM 2025 O O . LEU A 1 260 ? 1.011 17.515 3.623 1.00 97.25 260 LEU A O 1
ATOM 2029 N N . ARG A 1 261 ? 1.187 15.507 4.616 1.00 97.00 261 ARG A N 1
ATOM 2030 C CA . ARG A 1 261 ? 2.624 15.529 4.909 1.00 97.00 261 ARG A CA 1
ATOM 2031 C C . ARG A 1 261 ? 3.134 14.090 4.940 1.00 97.00 261 ARG A C 1
ATOM 2033 O O . ARG A 1 261 ? 2.331 13.179 5.114 1.00 97.00 261 ARG A O 1
ATOM 2040 N N . GLY A 1 262 ? 4.440 13.880 4.886 1.00 97.31 262 GLY A N 1
ATOM 2041 C CA . GLY A 1 262 ? 5.050 12.547 4.883 1.00 97.31 262 GLY A CA 1
ATOM 2042 C C . GLY A 1 262 ? 5.858 12.325 3.616 1.00 97.31 262 GLY A C 1
ATOM 2043 O O . GLY A 1 262 ? 5.938 13.228 2.787 1.00 97.31 262 GLY A O 1
ATOM 2044 N N . MET A 1 263 ? 6.409 11.123 3.455 1.00 97.38 263 MET A N 1
ATOM 2045 C CA . MET A 1 263 ? 7.248 10.778 2.302 1.00 97.38 263 MET A CA 1
ATOM 2046 C C . MET A 1 263 ? 6.525 10.899 0.951 1.00 97.38 263 MET A C 1
ATOM 2048 O O . MET A 1 263 ? 7.161 11.073 -0.076 1.00 97.38 263 MET A O 1
ATOM 2052 N N . CYS A 1 264 ? 5.193 10.854 0.921 1.00 97.69 264 CYS A N 1
ATOM 2053 C CA . CYS A 1 264 ? 4.398 11.087 -0.286 1.00 97.69 264 CYS A CA 1
ATOM 2054 C C . CYS A 1 264 ? 4.241 12.569 -0.669 1.00 97.69 264 CYS A C 1
ATOM 2056 O O . CYS A 1 264 ? 3.449 12.865 -1.569 1.00 97.69 264 CYS A O 1
ATOM 2058 N N . GLY A 1 265 ? 4.945 13.486 -0.002 1.00 97.44 265 GLY A N 1
ATOM 2059 C CA . GLY A 1 265 ? 4.855 14.914 -0.274 1.00 97.44 265 GLY A CA 1
ATOM 2060 C C . GLY A 1 265 ? 3.661 15.604 0.386 1.00 97.44 265 GLY A C 1
ATOM 2061 O O . GLY A 1 265 ? 2.971 15.037 1.245 1.00 97.44 265 GLY A O 1
ATOM 2062 N N . ASN A 1 266 ? 3.428 16.862 0.006 1.00 96.94 266 ASN A N 1
ATOM 2063 C CA . ASN A 1 266 ? 2.393 17.714 0.612 1.00 96.94 266 ASN A CA 1
ATOM 2064 C C . ASN A 1 266 ? 1.115 17.844 -0.249 1.00 96.94 266 ASN A C 1
ATOM 2066 O O . ASN A 1 266 ? 0.086 18.340 0.231 1.00 96.94 266 ASN A O 1
ATOM 2070 N N . TYR A 1 267 ? 1.169 17.344 -1.491 1.00 97.44 267 TYR A N 1
ATOM 2071 C CA . TYR A 1 267 ? 0.087 17.356 -2.472 1.00 97.44 267 TYR A CA 1
ATOM 2072 C C . TYR A 1 267 ? -0.410 18.774 -2.815 1.00 97.44 267 TYR A C 1
ATOM 2074 O O . TYR A 1 267 ? -1.614 19.030 -2.835 1.00 97.44 267 TYR A O 1
ATOM 2082 N N . ASN A 1 268 ? 0.475 19.744 -3.025 1.00 96.88 268 ASN A N 1
ATOM 2083 C CA . ASN A 1 268 ? 0.110 21.121 -3.382 1.00 96.88 268 ASN A CA 1
ATOM 2084 C C . ASN A 1 268 ? 0.236 21.417 -4.895 1.00 96.88 268 ASN A C 1
ATOM 2086 O O . ASN A 1 268 ? -0.187 22.484 -5.346 1.00 96.88 268 ASN A O 1
ATOM 2090 N N . GLY A 1 269 ? 0.738 20.467 -5.687 1.00 96.44 269 GLY A N 1
ATOM 2091 C CA . GLY A 1 269 ? 1.032 20.611 -7.114 1.00 96.44 269 GLY A CA 1
ATOM 2092 C C . GLY A 1 269 ? 2.460 21.071 -7.428 1.00 96.44 269 GLY A C 1
ATOM 2093 O O . GLY A 1 269 ? 2.719 21.410 -8.585 1.00 96.44 269 GLY A O 1
ATOM 2094 N N . GLN A 1 270 ? 3.366 21.112 -6.445 1.00 96.62 270 GLN A N 1
ATOM 2095 C CA . GLN A 1 270 ? 4.743 21.597 -6.580 1.00 96.62 270 GLN A CA 1
ATOM 2096 C C . GLN A 1 270 ? 5.758 20.476 -6.282 1.00 96.62 270 GLN A C 1
ATOM 2098 O O . GLN A 1 270 ? 6.162 20.259 -5.146 1.00 96.62 270 GLN A O 1
ATOM 2103 N N . PRO A 1 271 ? 6.275 19.778 -7.308 1.00 95.69 271 PRO A N 1
ATOM 2104 C CA . PRO A 1 271 ? 7.182 18.645 -7.090 1.00 95.69 271 PRO A CA 1
ATOM 2105 C C . PRO A 1 271 ? 8.511 19.026 -6.408 1.00 95.69 271 PRO A C 1
ATOM 2107 O O . PRO A 1 271 ? 9.226 18.172 -5.881 1.00 95.69 271 PRO A O 1
ATOM 2110 N N . ASN A 1 272 ? 8.908 20.299 -6.451 1.00 94.62 272 ASN A N 1
ATOM 2111 C CA . ASN A 1 272 ? 10.183 20.780 -5.917 1.00 94.62 272 ASN A CA 1
ATOM 2112 C C . ASN A 1 272 ? 10.202 20.904 -4.384 1.00 94.62 272 ASN A C 1
ATOM 2114 O O . ASN A 1 272 ? 11.299 20.871 -3.826 1.00 94.62 272 ASN A O 1
ATOM 2118 N N . ASP A 1 273 ? 9.043 20.983 -3.724 1.00 95.44 273 ASP A N 1
ATOM 2119 C CA . ASP A 1 273 ? 8.924 21.048 -2.260 1.00 95.44 273 ASP A CA 1
ATOM 2120 C C . ASP A 1 273 ? 8.425 19.737 -1.622 1.00 95.44 273 ASP A C 1
ATOM 2122 O O . ASP A 1 273 ? 8.338 19.615 -0.402 1.00 95.44 273 ASP A O 1
ATOM 2126 N N . ASP A 1 274 ? 8.180 18.701 -2.420 1.00 96.62 274 ASP A N 1
ATOM 2127 C CA . ASP A 1 274 ? 7.667 17.428 -1.911 1.00 96.62 274 ASP A CA 1
ATOM 2128 C C . ASP A 1 274 ? 8.632 16.699 -0.954 1.00 96.62 274 ASP A C 1
ATOM 2130 O O . ASP A 1 274 ? 8.230 15.800 -0.222 1.00 96.62 274 ASP A O 1
ATOM 2134 N N . ASN A 1 275 ? 9.895 17.120 -0.895 1.00 95.94 275 ASN A N 1
ATOM 2135 C CA . ASN A 1 275 ? 10.925 16.668 0.043 1.00 95.94 275 ASN A CA 1
ATOM 2136 C C . ASN A 1 275 ? 11.009 17.511 1.340 1.00 95.94 275 ASN A C 1
ATOM 2138 O O . ASN A 1 275 ? 12.077 17.610 1.956 1.00 95.94 275 ASN A O 1
ATOM 2142 N N . LEU A 1 276 ? 9.908 18.137 1.763 1.00 97.06 276 LEU A N 1
ATOM 2143 C CA . LEU A 1 276 ? 9.803 18.827 3.053 1.00 97.06 276 LEU A CA 1
ATOM 2144 C C . LEU A 1 276 ? 9.875 17.848 4.235 1.00 97.06 276 LEU A C 1
ATOM 2146 O O . LEU A 1 276 ? 9.048 16.948 4.381 1.00 97.06 276 LEU A O 1
ATOM 2150 N N . MET A 1 277 ? 10.837 18.067 5.126 1.00 96.69 277 MET A N 1
ATOM 2151 C CA . MET A 1 277 ? 10.969 17.350 6.398 1.00 96.69 277 MET A CA 1
ATOM 2152 C C . MET A 1 277 ? 9.891 17.808 7.402 1.00 96.69 277 MET A C 1
ATOM 2154 O O . MET A 1 277 ? 9.294 18.877 7.217 1.00 96.69 277 MET A O 1
ATOM 2158 N N . PRO A 1 278 ? 9.651 17.088 8.519 1.00 94.75 278 PRO A N 1
ATOM 2159 C CA . PRO A 1 278 ? 8.642 17.480 9.509 1.00 94.75 278 PRO A CA 1
ATOM 2160 C C . PRO A 1 278 ? 8.779 18.913 10.047 1.00 94.75 278 PRO A C 1
ATOM 2162 O O . PRO A 1 278 ? 7.764 19.541 10.354 1.00 94.75 278 PRO A O 1
ATOM 2165 N N . GLY A 1 279 ? 10.012 19.433 10.124 1.00 91.25 279 GLY A N 1
ATOM 2166 C CA . GLY A 1 279 ? 10.327 20.804 10.545 1.00 91.25 279 GLY A CA 1
ATOM 2167 C C . GLY A 1 279 ? 10.109 21.887 9.478 1.00 91.25 279 GLY A C 1
ATOM 2168 O O . GLY A 1 279 ? 10.371 23.053 9.748 1.00 91.25 279 GLY A O 1
ATOM 2169 N N . GLY A 1 280 ? 9.651 21.530 8.273 1.00 92.44 280 GLY A N 1
ATOM 2170 C CA . GLY A 1 280 ? 9.371 22.474 7.184 1.00 92.44 280 GLY A CA 1
ATOM 2171 C C . GLY A 1 280 ? 10.586 22.879 6.344 1.00 92.44 280 GLY A C 1
ATOM 2172 O O . GLY A 1 280 ? 10.460 23.712 5.455 1.00 92.44 280 GLY A O 1
ATOM 2173 N N . GLN A 1 281 ? 11.755 22.293 6.598 1.00 95.38 281 GLN A N 1
ATOM 2174 C CA . GLN A 1 281 ? 12.937 22.470 5.757 1.00 95.38 281 GLN A CA 1
ATOM 2175 C C . GLN A 1 281 ? 12.929 21.465 4.604 1.00 95.38 281 GLN A C 1
ATOM 2177 O O . GLN A 1 281 ? 12.578 20.299 4.788 1.00 95.38 281 GLN A O 1
ATOM 2182 N N . VAL A 1 282 ? 13.345 21.911 3.423 1.00 95.38 282 VAL A N 1
ATOM 2183 C CA . VAL A 1 282 ? 13.502 21.062 2.239 1.00 95.38 282 VAL A CA 1
ATOM 2184 C C . VAL A 1 282 ? 14.796 20.254 2.372 1.00 95.38 282 VAL A C 1
ATOM 2186 O O . VAL A 1 282 ? 15.872 20.829 2.532 1.00 95.38 282 VAL A O 1
ATOM 2189 N N . ALA A 1 283 ? 14.708 18.925 2.318 1.00 96.00 283 ALA A N 1
ATOM 2190 C CA . ALA A 1 283 ? 15.878 18.055 2.423 1.00 96.00 283 ALA A CA 1
ATOM 2191 C C . ALA A 1 283 ? 16.759 18.126 1.163 1.00 96.00 283 ALA A C 1
ATOM 2193 O O . ALA A 1 283 ? 16.258 18.062 0.045 1.00 96.00 283 ALA A O 1
ATOM 2194 N N . SER A 1 284 ? 18.081 18.177 1.312 1.00 93.81 284 SER A N 1
ATOM 2195 C CA . SER A 1 284 ? 19.007 18.212 0.168 1.00 93.81 284 SER A CA 1
ATOM 2196 C C . SER A 1 284 ? 19.143 16.873 -0.566 1.00 93.81 284 SER A C 1
ATOM 2198 O O . SER A 1 284 ? 19.526 16.853 -1.733 1.00 93.81 284 SER A O 1
ATOM 2200 N N . THR A 1 285 ? 18.830 15.753 0.093 1.00 92.12 285 THR A N 1
ATOM 2201 C CA . THR A 1 285 ? 18.953 14.398 -0.463 1.00 92.12 285 THR A CA 1
ATOM 2202 C C . THR A 1 285 ? 17.767 13.522 -0.065 1.00 92.12 285 THR A C 1
ATOM 2204 O O . THR A 1 285 ? 17.134 13.748 0.969 1.00 92.12 285 THR A O 1
ATOM 2207 N N . SER A 1 286 ? 17.488 12.480 -0.855 1.00 92.31 286 SER A N 1
ATOM 2208 C CA . SER A 1 286 ? 16.462 11.475 -0.530 1.00 92.31 286 SER A CA 1
ATOM 2209 C C . SER A 1 286 ? 16.766 10.728 0.773 1.00 92.31 286 SER A C 1
ATOM 2211 O O . SER A 1 286 ? 15.843 10.372 1.498 1.00 92.31 286 SER A O 1
ATOM 2213 N N . LEU A 1 287 ? 18.051 10.541 1.103 1.00 92.31 287 LEU A N 1
ATOM 2214 C CA . LEU A 1 287 ? 18.483 9.915 2.353 1.00 92.31 287 LEU A CA 1
ATOM 2215 C C . LEU A 1 287 ? 18.099 10.763 3.571 1.00 92.31 287 LEU A C 1
ATOM 2217 O O . LEU A 1 287 ? 17.470 10.259 4.499 1.00 92.31 287 LEU A O 1
ATOM 2221 N N . LEU A 1 288 ? 18.435 12.058 3.538 1.00 94.56 288 LEU A N 1
ATOM 2222 C CA . LEU A 1 288 ? 18.062 12.997 4.596 1.00 94.56 288 LEU A CA 1
ATOM 2223 C C . LEU A 1 288 ? 16.536 13.091 4.720 1.00 94.56 288 LEU A C 1
ATOM 2225 O O . LEU A 1 288 ? 15.997 13.076 5.825 1.00 94.56 288 LEU A O 1
ATOM 2229 N N . TYR A 1 289 ? 15.845 13.139 3.580 1.00 96.00 289 TYR A N 1
ATOM 2230 C CA . TYR A 1 289 ? 14.390 13.179 3.538 1.00 96.00 289 TYR A CA 1
ATOM 2231 C C . TYR A 1 289 ? 13.757 11.948 4.198 1.00 96.00 289 TYR A C 1
ATOM 2233 O O . TYR A 1 289 ? 12.937 12.103 5.100 1.00 96.00 289 TYR A O 1
ATOM 2241 N N . GLY A 1 290 ? 14.153 10.736 3.802 1.00 94.62 290 GLY A N 1
ATOM 2242 C CA . GLY A 1 290 ? 13.588 9.499 4.343 1.00 94.62 290 GLY A CA 1
ATOM 2243 C C . GLY A 1 290 ? 13.879 9.293 5.831 1.00 94.62 290 GLY A C 1
ATOM 2244 O O . GLY A 1 290 ? 12.957 8.979 6.584 1.00 94.62 290 GLY A O 1
ATOM 2245 N N . ASN A 1 291 ? 15.111 9.564 6.287 1.00 95.31 291 ASN A N 1
ATOM 2246 C CA . ASN A 1 291 ? 15.459 9.507 7.716 1.00 95.31 291 ASN A CA 1
ATOM 2247 C C . ASN A 1 291 ? 14.614 10.487 8.545 1.00 95.31 291 ASN A C 1
ATOM 2249 O O . ASN A 1 291 ? 14.149 10.145 9.629 1.00 95.31 291 ASN A O 1
ATOM 2253 N N . SER A 1 292 ? 14.309 11.673 8.006 1.00 96.38 292 SER A N 1
ATOM 2254 C CA . SER A 1 292 ? 13.467 12.652 8.709 1.00 96.38 292 SER A CA 1
ATOM 2255 C C . SER A 1 292 ? 12.021 12.186 8.945 1.00 96.38 292 SER A C 1
ATOM 2257 O O . SER A 1 292 ? 11.317 12.777 9.763 1.00 96.38 292 SER A O 1
ATOM 2259 N N . TRP A 1 293 ? 11.568 11.141 8.241 1.00 96.69 293 TRP A N 1
ATOM 2260 C CA . TRP A 1 293 ? 10.205 10.607 8.308 1.00 96.69 293 TRP A CA 1
ATOM 2261 C C . TRP A 1 293 ? 10.099 9.258 9.034 1.00 96.69 293 TRP A C 1
ATOM 2263 O O . TRP A 1 293 ? 9.072 8.579 8.894 1.00 96.69 293 TRP A O 1
ATOM 2273 N N . ILE A 1 294 ? 11.105 8.881 9.838 1.00 96.56 294 ILE A N 1
ATOM 2274 C CA . ILE A 1 294 ? 10.972 7.787 10.815 1.00 96.56 294 ILE A CA 1
ATOM 2275 C C . ILE A 1 294 ? 9.733 8.049 11.682 1.00 96.56 294 ILE A C 1
ATOM 2277 O O . ILE A 1 294 ? 9.470 9.169 12.131 1.00 96.56 294 ILE A O 1
ATOM 2281 N N . ALA A 1 295 ? 8.908 7.019 11.850 1.00 96.00 295 ALA A N 1
ATOM 2282 C CA . ALA A 1 295 ? 7.664 7.137 12.584 1.00 96.00 295 ALA A CA 1
ATOM 2283 C C . ALA A 1 295 ? 7.940 7.445 14.065 1.00 96.00 295 ALA A C 1
ATOM 2285 O O . ALA A 1 295 ? 8.851 6.858 14.644 1.00 96.00 295 ALA A O 1
ATOM 2286 N N . PRO A 1 296 ? 7.129 8.303 14.715 1.00 92.19 296 PRO A N 1
ATOM 2287 C CA . PRO A 1 296 ? 7.352 8.663 16.116 1.00 92.19 296 PRO A CA 1
ATOM 2288 C C . PRO A 1 296 ? 7.336 7.479 17.092 1.00 92.19 296 PRO A C 1
ATOM 2290 O O . PRO A 1 296 ? 7.880 7.590 18.180 1.00 92.19 296 PRO A O 1
ATOM 2293 N N . ASP A 1 297 ? 6.687 6.367 16.730 1.00 91.88 297 ASP A N 1
ATOM 2294 C CA . ASP A 1 297 ? 6.640 5.133 17.523 1.00 91.88 297 ASP A CA 1
ATOM 2295 C C . ASP A 1 297 ? 7.751 4.122 17.170 1.00 91.88 297 ASP A C 1
ATOM 2297 O O . ASP A 1 297 ? 7.674 2.966 17.581 1.00 91.88 297 ASP A O 1
ATOM 2301 N N . ASP A 1 298 ? 8.765 4.551 16.411 1.00 91.56 298 ASP A N 1
ATOM 2302 C CA . ASP A 1 298 ? 9.990 3.807 16.073 1.00 91.56 298 ASP A CA 1
ATOM 2303 C C . ASP A 1 298 ? 11.236 4.701 16.293 1.00 91.56 298 ASP A C 1
ATOM 2305 O O . ASP A 1 298 ? 12.197 4.672 15.528 1.00 91.56 298 ASP A O 1
ATOM 2309 N N . ASP A 1 299 ? 11.197 5.537 17.338 1.00 82.62 299 ASP A N 1
ATOM 2310 C CA . ASP A 1 299 ? 12.175 6.590 17.677 1.00 82.62 299 ASP A CA 1
ATOM 2311 C C . ASP A 1 299 ? 13.580 6.084 18.047 1.00 82.62 299 ASP A C 1
ATOM 2313 O O . ASP A 1 299 ? 14.545 6.846 18.061 1.00 82.62 299 ASP A O 1
ATOM 2317 N N . THR A 1 300 ? 13.708 4.788 18.321 1.00 89.75 300 THR A N 1
ATOM 2318 C CA . THR A 1 300 ? 14.991 4.114 18.564 1.00 89.75 300 THR A CA 1
ATOM 2319 C C . THR A 1 300 ? 15.621 3.543 17.295 1.00 89.75 300 THR A C 1
ATOM 2321 O O . THR A 1 300 ? 16.742 3.028 17.348 1.00 89.75 300 THR A O 1
ATOM 2324 N N . CYS A 1 301 ? 14.928 3.610 16.154 1.00 91.12 301 CYS A N 1
ATOM 2325 C CA . CYS A 1 301 ? 15.460 3.094 14.905 1.00 91.12 301 CYS A CA 1
ATOM 2326 C C . CYS A 1 301 ? 16.586 3.999 14.380 1.00 91.12 301 CYS A C 1
ATOM 2328 O O . CYS A 1 301 ? 16.397 5.212 14.282 1.00 91.12 301 CYS A O 1
ATOM 2330 N N . PRO A 1 302 ? 17.766 3.444 14.047 1.00 90.94 302 PRO A N 1
ATOM 2331 C CA . PRO A 1 302 ? 18.881 4.251 13.584 1.00 90.94 302 PRO A CA 1
ATOM 2332 C C . PRO A 1 302 ? 18.626 4.813 12.184 1.00 90.94 302 PRO A C 1
ATOM 2334 O O . PRO A 1 302 ? 18.066 4.141 11.315 1.00 90.94 302 PRO A O 1
ATOM 2337 N N . ASP A 1 303 ? 19.140 6.019 11.954 1.00 91.12 303 ASP A N 1
ATOM 2338 C CA . ASP A 1 303 ? 19.221 6.606 10.622 1.00 91.12 303 ASP A CA 1
ATOM 2339 C C . ASP A 1 303 ? 19.960 5.679 9.653 1.00 91.12 303 ASP A C 1
ATOM 2341 O O . ASP A 1 303 ? 21.017 5.117 9.963 1.00 91.12 303 ASP A O 1
ATOM 2345 N N . THR A 1 304 ? 19.421 5.580 8.441 1.00 90.12 304 THR A N 1
ATOM 2346 C CA . THR A 1 304 ? 20.065 4.883 7.325 1.00 90.12 304 THR A CA 1
ATOM 2347 C C . THR A 1 304 ? 21.256 5.698 6.837 1.00 90.12 304 THR A C 1
ATOM 2349 O O . THR A 1 304 ? 21.147 6.921 6.685 1.00 90.12 304 THR A O 1
ATOM 2352 N N . ARG A 1 305 ? 22.392 5.049 6.569 1.00 87.94 305 ARG A N 1
ATOM 2353 C CA . ARG A 1 305 ? 23.619 5.718 6.118 1.00 87.94 305 ARG A CA 1
ATOM 2354 C C . ARG A 1 305 ? 23.869 5.441 4.631 1.00 87.94 305 ARG A C 1
ATOM 2356 O O . ARG A 1 305 ? 23.429 4.410 4.128 1.00 87.94 305 ARG A O 1
ATOM 2363 N N . PRO A 1 306 ? 24.593 6.316 3.904 1.00 81.75 306 PRO A N 1
ATOM 2364 C CA . PRO A 1 306 ? 24.823 6.129 2.468 1.00 81.75 306 PRO A CA 1
ATOM 2365 C C . PRO A 1 306 ? 25.450 4.773 2.115 1.00 81.75 306 PRO A C 1
ATOM 2367 O O . PRO A 1 306 ? 25.044 4.136 1.151 1.00 81.75 306 PRO A O 1
ATOM 2370 N N . GLN A 1 307 ? 26.409 4.312 2.921 1.00 80.25 307 GLN A N 1
ATOM 2371 C CA . GLN A 1 307 ? 27.123 3.051 2.708 1.00 80.25 307 GLN A CA 1
ATOM 2372 C C . GLN A 1 307 ? 26.261 1.794 2.897 1.00 80.25 307 GLN A C 1
ATOM 2374 O O . GLN A 1 307 ? 26.671 0.712 2.476 1.00 80.25 307 GLN A O 1
ATOM 2379 N N . ASP A 1 308 ? 25.095 1.923 3.533 1.00 77.06 308 ASP A N 1
ATOM 2380 C CA . ASP A 1 308 ? 24.230 0.784 3.839 1.00 77.06 308 ASP A CA 1
ATOM 2381 C C . ASP A 1 308 ? 23.432 0.346 2.599 1.00 77.06 308 ASP A C 1
ATOM 2383 O O . ASP A 1 308 ? 23.030 -0.811 2.494 1.00 77.06 308 ASP A O 1
ATOM 2387 N N . ASN A 1 309 ? 23.262 1.235 1.616 1.00 81.56 309 ASN A N 1
ATOM 2388 C CA . ASN A 1 309 ? 22.334 1.043 0.504 1.00 81.56 309 ASN A CA 1
ATOM 2389 C C . ASN A 1 309 ? 23.043 0.683 -0.802 1.00 81.56 309 ASN A C 1
ATOM 2391 O O . ASN A 1 309 ? 24.195 1.053 -1.033 1.00 81.56 309 ASN A O 1
ATOM 2395 N N . PHE A 1 310 ? 22.351 -0.062 -1.664 1.00 84.25 310 PHE A N 1
ATOM 2396 C CA . PHE A 1 310 ? 22.725 -0.224 -3.070 1.00 84.25 310 PHE A CA 1
ATOM 2397 C C . PHE A 1 310 ? 22.585 1.118 -3.795 1.00 84.25 310 PHE A C 1
ATOM 2399 O O . PHE A 1 310 ? 21.578 1.797 -3.616 1.00 84.25 310 PHE A O 1
ATOM 2406 N N . ASP A 1 311 ? 23.581 1.497 -4.592 1.00 85.88 311 ASP A N 1
ATOM 2407 C CA . ASP A 1 311 ? 23.572 2.753 -5.342 1.00 85.88 311 ASP A CA 1
ATOM 2408 C C . ASP A 1 311 ? 23.506 2.488 -6.849 1.00 85.88 311 ASP A C 1
ATOM 2410 O O . ASP A 1 311 ? 24.003 1.483 -7.354 1.00 85.88 311 ASP A O 1
ATOM 2414 N N . SER A 1 312 ? 22.921 3.415 -7.606 1.00 86.81 312 SER A N 1
ATOM 2415 C CA . SER A 1 312 ? 22.861 3.315 -9.069 1.00 86.81 312 SER A CA 1
ATOM 2416 C C . SER A 1 312 ? 24.242 3.199 -9.737 1.00 86.81 312 SER A C 1
ATOM 2418 O O . SER A 1 312 ? 24.363 2.562 -10.784 1.00 86.81 312 SER A O 1
ATOM 2420 N N . ASN A 1 313 ? 25.289 3.747 -9.114 1.00 89.44 313 ASN A N 1
ATOM 2421 C CA . ASN A 1 313 ? 26.676 3.640 -9.564 1.00 89.44 313 ASN A CA 1
ATOM 2422 C C . ASN A 1 313 ? 27.267 2.234 -9.357 1.00 89.44 313 ASN A C 1
ATOM 2424 O O . ASN A 1 313 ? 28.259 1.893 -10.000 1.00 89.44 313 ASN A O 1
ATOM 2428 N N . ASP A 1 314 ? 26.647 1.392 -8.523 1.00 90.00 314 ASP A N 1
ATOM 2429 C CA . ASP A 1 314 ? 27.036 -0.015 -8.367 1.00 90.00 314 ASP A CA 1
ATOM 2430 C C . ASP A 1 314 ? 26.611 -0.874 -9.573 1.00 90.00 314 ASP A C 1
ATOM 2432 O O . ASP A 1 314 ? 27.044 -2.024 -9.723 1.00 90.00 314 ASP A O 1
ATOM 2436 N N . ILE A 1 315 ? 25.746 -0.348 -10.448 1.00 94.75 315 ILE A N 1
ATOM 2437 C CA . ILE A 1 315 ? 25.242 -1.069 -11.616 1.00 94.75 315 ILE A CA 1
ATOM 2438 C C . ILE A 1 315 ? 26.308 -1.071 -12.712 1.00 94.75 315 ILE A C 1
ATOM 2440 O O . ILE A 1 315 ? 26.533 -0.083 -13.412 1.00 94.75 315 ILE A O 1
ATOM 2444 N N . ARG A 1 316 ? 26.926 -2.233 -12.935 1.00 96.25 316 ARG A N 1
ATOM 2445 C CA . ARG A 1 316 ? 27.897 -2.414 -14.022 1.00 96.25 316 ARG A CA 1
ATOM 2446 C C . ARG A 1 316 ? 27.240 -2.129 -15.384 1.00 96.25 316 ARG A C 1
ATOM 2448 O O . ARG A 1 316 ? 26.134 -2.623 -15.627 1.00 96.25 316 ARG A O 1
ATOM 2455 N N . PRO A 1 317 ? 27.929 -1.464 -16.334 1.00 96.75 317 PRO A N 1
ATOM 2456 C CA . PRO A 1 317 ? 27.378 -1.192 -17.667 1.00 96.75 317 PRO A CA 1
ATOM 2457 C C . PRO A 1 317 ? 26.848 -2.441 -18.392 1.00 96.75 317 PRO A C 1
ATOM 2459 O O . PRO A 1 317 ? 25.787 -2.397 -19.014 1.00 96.75 317 PRO A O 1
ATOM 2462 N N . ALA A 1 318 ? 27.536 -3.578 -18.244 1.00 97.12 318 ALA A N 1
ATOM 2463 C CA . ALA A 1 318 ? 27.110 -4.856 -18.813 1.00 97.12 318 ALA A CA 1
ATOM 2464 C C . ALA A 1 318 ? 25.793 -5.381 -18.206 1.00 97.12 318 ALA A C 1
ATOM 2466 O O . ALA A 1 318 ? 24.941 -5.892 -18.934 1.00 97.12 318 ALA A O 1
ATOM 2467 N N . ASP A 1 319 ? 25.588 -5.226 -16.891 1.00 97.44 319 ASP A N 1
ATOM 2468 C CA . ASP A 1 319 ? 24.336 -5.619 -16.231 1.00 97.44 319 ASP A CA 1
ATOM 2469 C C . ASP A 1 319 ? 23.190 -4.699 -16.653 1.00 97.44 319 ASP A C 1
ATOM 2471 O O . ASP A 1 319 ? 22.104 -5.177 -16.985 1.00 97.44 319 ASP A O 1
ATOM 2475 N N . ARG A 1 320 ? 23.447 -3.386 -16.737 1.00 97.50 320 ARG A N 1
ATOM 2476 C CA . ARG A 1 320 ? 22.473 -2.415 -17.250 1.00 97.50 320 ARG A CA 1
ATOM 2477 C C . ARG A 1 320 ? 22.010 -2.787 -18.657 1.00 97.50 320 ARG A C 1
ATOM 2479 O O . ARG A 1 320 ? 20.808 -2.891 -18.896 1.00 97.50 320 ARG A O 1
ATOM 2486 N N . GLN A 1 321 ? 22.942 -3.051 -19.574 1.00 97.50 321 GLN A N 1
ATOM 2487 C CA . GLN A 1 321 ? 22.611 -3.471 -20.939 1.00 97.50 321 GLN A CA 1
ATOM 2488 C C . GLN A 1 321 ? 21.815 -4.785 -20.952 1.00 97.50 321 GLN A C 1
ATOM 2490 O O . GLN A 1 321 ? 20.813 -4.896 -21.663 1.00 97.50 321 GLN A O 1
ATOM 2495 N N . ARG A 1 322 ? 22.213 -5.765 -20.131 1.00 97.94 322 ARG A N 1
ATOM 2496 C CA . ARG A 1 322 ? 21.521 -7.054 -20.000 1.00 97.94 322 ARG A CA 1
ATOM 2497 C C . ARG A 1 322 ? 20.077 -6.896 -19.520 1.00 97.94 322 ARG A C 1
ATOM 2499 O O . ARG A 1 322 ? 19.186 -7.552 -20.060 1.00 97.94 322 ARG A O 1
ATOM 2506 N N . TYR A 1 323 ? 19.824 -6.060 -18.514 1.00 98.31 323 TYR A N 1
ATOM 2507 C CA . TYR A 1 323 ? 18.480 -5.892 -17.947 1.00 98.31 323 TYR A CA 1
ATOM 2508 C C . TYR A 1 323 ? 17.583 -4.971 -18.773 1.00 98.31 323 TYR A C 1
ATOM 2510 O O . TYR A 1 323 ? 16.365 -5.148 -18.756 1.00 98.31 323 TYR A O 1
ATOM 2518 N N . LEU A 1 324 ? 18.157 -4.083 -19.587 1.00 98.12 324 LEU A N 1
ATOM 2519 C CA . LEU A 1 324 ? 17.418 -3.311 -20.592 1.00 98.12 324 LEU A CA 1
ATOM 2520 C C . LEU A 1 324 ? 16.902 -4.158 -21.768 1.00 98.12 324 LEU A C 1
ATOM 2522 O O . LEU A 1 324 ? 16.115 -3.659 -22.573 1.00 98.12 324 LEU A O 1
ATOM 2526 N N . HIS A 1 325 ? 17.297 -5.428 -21.873 1.00 97.62 325 HIS A N 1
ATOM 2527 C CA . HIS A 1 325 ? 16.809 -6.326 -22.915 1.00 97.62 325 HIS A CA 1
ATOM 2528 C C . HIS A 1 325 ? 15.271 -6.517 -22.844 1.00 97.62 325 HIS A C 1
ATOM 2530 O O . HIS A 1 325 ? 14.719 -6.610 -21.742 1.00 97.62 325 HIS A O 1
ATOM 2536 N N . PRO A 1 326 ? 14.549 -6.649 -23.980 1.00 95.81 326 PRO A N 1
ATOM 2537 C CA . PRO A 1 326 ? 13.088 -6.824 -24.005 1.00 95.81 326 PRO A CA 1
ATOM 2538 C C . PRO A 1 326 ? 12.545 -8.072 -23.296 1.00 95.81 326 PRO A C 1
ATOM 2540 O O . PRO A 1 326 ? 11.356 -8.148 -23.018 1.00 95.81 326 PRO A O 1
ATOM 2543 N N . SER A 1 327 ? 13.391 -9.057 -22.987 1.00 94.56 327 SER A N 1
ATOM 2544 C CA . SER A 1 327 ? 13.010 -10.219 -22.164 1.00 94.56 327 SER A CA 1
ATOM 2545 C C . SER A 1 327 ? 13.098 -9.959 -20.651 1.00 94.56 327 SER A C 1
ATOM 2547 O O . SER A 1 327 ? 12.849 -10.871 -19.861 1.00 94.56 327 SER A O 1
ATOM 2549 N N . LYS A 1 328 ? 13.529 -8.756 -20.251 1.00 97.56 328 LYS A N 1
ATOM 2550 C CA . LYS A 1 328 ? 13.723 -8.282 -18.874 1.00 97.56 328 LYS A CA 1
ATOM 2551 C C . LYS A 1 328 ? 12.996 -6.933 -18.709 1.00 97.56 328 LYS A C 1
ATOM 2553 O O . LYS A 1 328 ? 11.839 -6.828 -19.108 1.00 97.56 328 LYS A O 1
ATOM 2558 N N . CYS A 1 329 ? 13.637 -5.903 -18.156 1.00 98.31 329 CYS A N 1
ATOM 2559 C CA . CYS A 1 329 ? 13.019 -4.595 -17.904 1.00 98.31 329 CYS A CA 1
ATOM 2560 C C . CYS A 1 329 ? 12.655 -3.844 -19.189 1.00 98.31 329 CYS A C 1
ATOM 2562 O O . CYS A 1 329 ? 11.714 -3.054 -19.203 1.00 98.31 329 CYS A O 1
ATOM 2564 N N . GLY A 1 330 ? 13.340 -4.135 -20.302 1.00 98.00 330 GLY A N 1
ATOM 2565 C CA . GLY A 1 330 ? 13.005 -3.574 -21.612 1.00 98.00 330 GLY A CA 1
ATOM 2566 C C . GLY A 1 330 ? 11.588 -3.907 -22.091 1.00 98.00 330 GLY A C 1
ATOM 2567 O O . GLY A 1 330 ? 11.053 -3.178 -22.925 1.00 98.00 330 GLY A O 1
ATOM 2568 N N . LEU A 1 331 ? 10.958 -4.959 -21.546 1.00 97.94 331 LEU A N 1
ATOM 2569 C CA . LEU A 1 331 ? 9.581 -5.343 -21.873 1.00 97.94 331 LEU A CA 1
ATOM 2570 C C . LEU A 1 331 ? 8.582 -4.212 -21.596 1.00 97.94 331 LEU A C 1
ATOM 2572 O O . LEU A 1 331 ? 7.630 -4.041 -22.356 1.00 97.94 331 LEU A O 1
ATOM 2576 N N . LEU A 1 332 ? 8.823 -3.430 -20.536 1.00 98.12 332 LEU A N 1
ATOM 2577 C CA . LEU A 1 332 ? 7.963 -2.329 -20.093 1.00 98.12 332 LEU A CA 1
ATOM 2578 C C . LEU A 1 332 ? 7.785 -1.262 -21.177 1.00 98.12 332 LEU A C 1
ATOM 2580 O O . LEU A 1 332 ? 6.693 -0.743 -21.356 1.00 98.12 332 LEU A O 1
ATOM 2584 N N . LYS A 1 333 ? 8.843 -0.982 -21.946 1.00 96.88 333 LYS A N 1
ATOM 2585 C CA . LYS A 1 333 ? 8.850 0.036 -23.009 1.00 96.88 333 LYS A CA 1
ATOM 2586 C C . LYS A 1 333 ? 8.821 -0.539 -24.427 1.00 96.88 333 LYS A C 1
ATOM 2588 O O . LYS A 1 333 ? 8.985 0.205 -25.392 1.00 96.88 333 LYS A O 1
ATOM 2593 N N . ALA A 1 334 ? 8.658 -1.852 -24.581 1.00 96.38 334 ALA A N 1
ATOM 2594 C CA . ALA A 1 334 ? 8.671 -2.485 -25.894 1.00 96.38 334 ALA A CA 1
ATOM 2595 C C . ALA A 1 334 ? 7.483 -1.991 -26.742 1.00 96.38 334 ALA A C 1
ATOM 2597 O O . ALA A 1 334 ? 6.328 -2.158 -26.352 1.00 96.38 334 ALA A O 1
ATOM 2598 N N . ALA A 1 335 ? 7.762 -1.420 -27.921 1.00 93.56 335 ALA A N 1
ATOM 2599 C CA . ALA A 1 335 ? 6.745 -0.808 -28.788 1.00 93.56 335 ALA A CA 1
ATOM 2600 C C . ALA A 1 335 ? 5.630 -1.788 -29.198 1.00 93.56 335 ALA A C 1
ATOM 2602 O O . ALA A 1 335 ? 4.452 -1.445 -29.177 1.00 93.56 335 ALA A O 1
ATOM 2603 N N . ASN A 1 336 ? 6.001 -3.040 -29.482 1.00 93.00 336 ASN A N 1
ATOM 2604 C CA . ASN A 1 336 ? 5.070 -4.132 -29.788 1.00 93.00 336 ASN A CA 1
ATOM 2605 C C . ASN A 1 336 ? 4.857 -5.071 -28.586 1.00 93.00 336 ASN A C 1
ATOM 2607 O O . ASN A 1 336 ? 4.454 -6.220 -28.746 1.00 93.00 336 ASN A O 1
ATOM 2611 N N . GLY A 1 337 ? 5.168 -4.596 -27.378 1.00 94.56 337 GLY A N 1
ATOM 2612 C CA . GLY A 1 337 ? 5.050 -5.355 -26.141 1.00 94.56 337 GLY A CA 1
ATOM 2613 C C . GLY A 1 337 ? 3.627 -5.395 -25.577 1.00 94.56 337 GLY A C 1
ATOM 2614 O O . GLY A 1 337 ? 2.719 -4.709 -26.072 1.00 94.56 337 GLY A O 1
ATOM 2615 N N . PRO A 1 338 ? 3.427 -6.164 -24.491 1.00 96.00 338 PRO A N 1
ATOM 2616 C CA . PRO A 1 338 ? 2.123 -6.296 -23.850 1.00 96.00 338 PRO A CA 1
ATOM 2617 C C . PRO A 1 338 ? 1.664 -5.001 -23.165 1.00 96.00 338 PRO A C 1
ATOM 2619 O O . PRO A 1 338 ? 0.468 -4.801 -22.969 1.00 96.00 338 PRO A O 1
ATOM 2622 N N . PHE A 1 339 ? 2.593 -4.093 -22.854 1.00 96.75 339 PHE A N 1
ATOM 2623 C CA . PHE A 1 339 ? 2.306 -2.812 -22.210 1.00 96.75 339 PHE A CA 1
ATOM 2624 C C . PHE A 1 339 ? 2.178 -1.631 -23.179 1.00 96.75 339 PHE A C 1
ATOM 2626 O O . PHE A 1 339 ? 2.033 -0.497 -22.739 1.00 96.75 339 PHE A O 1
ATOM 2633 N N . ARG A 1 340 ? 2.194 -1.844 -24.502 1.00 94.75 340 ARG A N 1
ATOM 2634 C CA . ARG A 1 340 ? 2.197 -0.727 -25.469 1.00 94.75 340 ARG A CA 1
ATOM 2635 C C . ARG A 1 340 ? 1.026 0.254 -25.306 1.00 94.75 340 ARG A C 1
ATOM 2637 O O . ARG A 1 340 ? 1.209 1.448 -25.499 1.00 94.75 340 ARG A O 1
ATOM 2644 N N . SER A 1 341 ? -0.156 -0.239 -24.923 1.00 92.81 341 SER A N 1
ATOM 2645 C CA . SER A 1 341 ? -1.350 0.577 -24.645 1.00 92.81 341 SER A CA 1
ATOM 2646 C C . SER A 1 341 ? -1.230 1.387 -23.349 1.00 92.81 341 SER A C 1
ATOM 2648 O O . SER A 1 341 ? -1.958 2.356 -23.164 1.00 92.81 341 SER A O 1
ATOM 2650 N N . CYS A 1 342 ? -0.328 0.987 -22.453 1.00 95.88 342 CYS A N 1
ATOM 2651 C CA . CYS A 1 342 ? -0.055 1.648 -21.183 1.00 95.88 342 CYS A CA 1
ATOM 2652 C C . CYS A 1 342 ? 0.944 2.794 -21.328 1.00 95.88 342 CYS A C 1
ATOM 2654 O O . CYS A 1 342 ? 0.807 3.787 -20.621 1.00 95.88 342 CYS A O 1
ATOM 2656 N N . ASN A 1 343 ? 1.901 2.695 -22.257 1.00 95.00 343 ASN A N 1
ATOM 2657 C CA . ASN A 1 343 ? 3.003 3.655 -22.397 1.00 95.00 343 ASN A CA 1
ATOM 2658 C C . ASN A 1 343 ? 2.539 5.100 -22.658 1.00 95.00 343 ASN A C 1
ATOM 2660 O O . ASN A 1 343 ? 3.245 6.039 -22.300 1.00 95.00 343 ASN A O 1
ATOM 2664 N N . SER A 1 344 ? 1.357 5.289 -23.257 1.00 90.50 344 SER A N 1
ATOM 2665 C CA . SER A 1 344 ? 0.743 6.608 -23.482 1.00 90.50 344 SER A CA 1
ATOM 2666 C C . SER A 1 344 ? -0.061 7.139 -22.288 1.00 90.50 344 SER A C 1
ATOM 2668 O O . SER A 1 344 ? -0.451 8.302 -22.288 1.00 90.50 344 SER A O 1
ATOM 2670 N N . ILE A 1 345 ? -0.356 6.289 -21.302 1.00 93.12 345 ILE A N 1
ATOM 2671 C CA . ILE A 1 345 ? -1.166 6.609 -20.115 1.00 93.12 345 ILE A CA 1
ATOM 2672 C C . ILE A 1 345 ? -0.257 6.807 -18.899 1.00 93.12 345 ILE A C 1
ATOM 2674 O O . ILE A 1 345 ? -0.434 7.748 -18.129 1.00 93.12 345 ILE A O 1
ATOM 2678 N N . VAL A 1 346 ? 0.728 5.923 -18.742 1.00 93.81 346 VAL A N 1
ATOM 2679 C CA . VAL A 1 346 ? 1.736 5.943 -17.682 1.00 93.81 346 VAL A CA 1
ATOM 2680 C C . VAL A 1 346 ? 3.102 5.828 -18.343 1.00 93.81 346 VAL A C 1
ATOM 2682 O O . VAL A 1 346 ? 3.380 4.840 -19.023 1.00 93.81 346 VAL A O 1
ATOM 2685 N N . SER A 1 347 ? 3.968 6.818 -18.139 1.00 94.38 347 SER A N 1
ATOM 2686 C CA . SER A 1 347 ? 5.327 6.782 -18.687 1.00 94.38 347 SER A CA 1
ATOM 2687 C C . SER A 1 347 ? 6.097 5.563 -18.152 1.00 94.38 347 SER A C 1
ATOM 2689 O O . SER A 1 347 ? 6.155 5.377 -16.934 1.00 94.38 347 SER A O 1
ATOM 2691 N N . PRO A 1 348 ? 6.710 4.732 -19.016 1.00 96.12 348 PRO A N 1
ATOM 2692 C CA . PRO A 1 348 ? 7.477 3.570 -18.573 1.00 96.12 348 PRO A CA 1
ATOM 2693 C C . PRO A 1 348 ? 8.875 3.934 -18.055 1.00 96.12 348 PRO A C 1
ATOM 2695 O O . PRO A 1 348 ? 9.545 3.063 -17.513 1.00 96.12 348 PRO A O 1
ATOM 2698 N N . THR A 1 349 ? 9.347 5.175 -18.233 1.00 94.44 349 THR A N 1
ATOM 2699 C CA . THR A 1 349 ? 10.747 5.563 -17.980 1.00 94.44 349 THR A CA 1
ATOM 2700 C C . THR A 1 349 ? 11.210 5.218 -16.567 1.00 94.44 349 THR A C 1
ATOM 2702 O O . THR A 1 349 ? 12.175 4.472 -16.415 1.00 94.44 349 THR A O 1
ATOM 2705 N N . GLU A 1 350 ? 10.490 5.675 -15.540 1.00 92.50 350 GLU A N 1
ATOM 2706 C CA . GLU A 1 350 ? 10.874 5.408 -14.147 1.00 92.50 350 GLU A CA 1
ATOM 2707 C C . GLU A 1 350 ? 10.732 3.926 -13.787 1.00 92.50 350 GLU A C 1
ATOM 2709 O O . GLU A 1 350 ? 11.580 3.372 -13.096 1.00 92.50 350 GLU A O 1
ATOM 2714 N N . PHE A 1 351 ? 9.716 3.239 -14.315 1.00 96.12 351 PHE A N 1
ATOM 2715 C CA . PHE A 1 351 ? 9.537 1.800 -14.098 1.00 96.12 351 PHE A CA 1
ATOM 2716 C C . PHE A 1 351 ? 10.654 0.967 -14.744 1.00 96.12 351 PHE A C 1
ATOM 2718 O O . PHE A 1 351 ? 11.051 -0.062 -14.206 1.00 96.12 351 PHE A O 1
ATOM 2725 N N . VAL A 1 352 ? 11.189 1.401 -15.888 1.00 97.44 352 VAL A N 1
ATOM 2726 C CA . VAL A 1 352 ? 12.344 0.755 -16.526 1.00 97.44 352 VAL A CA 1
ATOM 2727 C C . VAL A 1 352 ? 13.606 0.972 -15.699 1.00 97.44 352 VAL A C 1
ATOM 2729 O O . VAL A 1 352 ? 14.340 0.011 -15.477 1.00 97.44 352 VAL A O 1
ATOM 2732 N N . GLU A 1 353 ? 13.862 2.201 -15.250 1.00 95.12 353 GLU A N 1
ATOM 2733 C CA . GLU A 1 353 ? 15.065 2.520 -14.474 1.00 95.12 353 GLU A CA 1
ATOM 2734 C C . GLU A 1 353 ? 15.081 1.810 -13.117 1.00 95.12 353 GLU A C 1
ATOM 2736 O O . GLU A 1 353 ? 16.080 1.176 -12.780 1.00 95.12 353 GLU A O 1
ATOM 2741 N N . THR A 1 354 ? 13.959 1.826 -12.397 1.00 94.75 354 THR A N 1
ATOM 2742 C CA . THR A 1 354 ? 13.791 1.099 -11.125 1.00 94.75 354 THR A CA 1
ATOM 2743 C C . THR A 1 354 ? 13.870 -0.415 -11.315 1.00 94.75 354 THR A C 1
ATOM 2745 O O . THR A 1 354 ? 14.612 -1.086 -10.612 1.00 94.75 354 THR A O 1
ATOM 2748 N N . CYS A 1 355 ? 13.270 -0.966 -12.376 1.00 97.06 355 CYS A N 1
ATOM 2749 C CA . CYS A 1 355 ? 13.444 -2.384 -12.692 1.00 97.06 355 CYS A CA 1
ATOM 2750 C C . CYS A 1 355 ? 14.913 -2.762 -12.933 1.00 97.06 355 CYS A C 1
ATOM 2752 O O . CYS A 1 355 ? 15.363 -3.814 -12.482 1.00 97.06 355 CYS A O 1
ATOM 2754 N N . VAL A 1 356 ? 15.678 -1.940 -13.661 1.00 97.06 356 VAL A N 1
ATOM 2755 C CA . VAL A 1 356 ? 17.106 -2.209 -13.900 1.00 97.06 356 VAL A CA 1
ATOM 2756 C C . VAL A 1 356 ? 17.899 -2.137 -12.597 1.00 97.06 356 VAL A C 1
ATOM 2758 O O . VAL A 1 356 ? 18.779 -2.977 -12.391 1.00 97.06 356 VAL A O 1
ATOM 2761 N N . PHE A 1 357 ? 17.580 -1.166 -11.741 1.00 94.06 357 PHE A N 1
ATOM 2762 C CA . PHE A 1 357 ? 18.167 -1.017 -10.414 1.00 94.06 357 PHE A CA 1
ATOM 2763 C C . PHE A 1 357 ? 17.934 -2.269 -9.565 1.00 94.06 357 PHE A C 1
ATOM 2765 O O . PHE A 1 357 ? 18.910 -2.922 -9.188 1.00 94.06 357 PHE A O 1
ATOM 2772 N N . ASP A 1 358 ? 16.682 -2.692 -9.391 1.00 93.81 358 ASP A N 1
ATOM 2773 C CA . ASP A 1 358 ? 16.342 -3.880 -8.603 1.00 93.81 358 ASP A CA 1
ATOM 2774 C C . ASP A 1 358 ? 16.998 -5.131 -9.194 1.00 93.81 358 ASP A C 1
ATOM 2776 O O . ASP A 1 358 ? 17.618 -5.939 -8.503 1.00 93.81 358 ASP A O 1
ATOM 2780 N N . MET A 1 359 ? 16.932 -5.305 -10.515 1.00 94.94 359 MET A N 1
ATOM 2781 C CA . MET A 1 359 ? 17.552 -6.458 -11.165 1.00 94.94 359 MET A CA 1
ATOM 2782 C C . MET A 1 359 ? 19.064 -6.510 -10.927 1.00 94.94 359 MET A C 1
ATOM 2784 O O . MET A 1 359 ? 19.619 -7.602 -10.786 1.00 94.94 359 MET A O 1
ATOM 2788 N N . ALA A 1 360 ? 19.740 -5.366 -10.838 1.00 93.50 360 ALA A N 1
ATOM 2789 C CA . ALA A 1 360 ? 21.146 -5.310 -10.462 1.00 93.50 360 ALA A CA 1
ATOM 2790 C C . ALA A 1 360 ? 21.357 -5.611 -8.972 1.00 93.50 360 ALA A C 1
ATOM 2792 O O . ALA A 1 360 ? 22.163 -6.492 -8.647 1.00 93.50 360 ALA A O 1
ATOM 2793 N N . ALA A 1 361 ? 20.583 -4.979 -8.088 1.00 90.44 361 ALA A N 1
ATOM 2794 C CA . ALA A 1 361 ? 20.654 -5.170 -6.640 1.00 90.4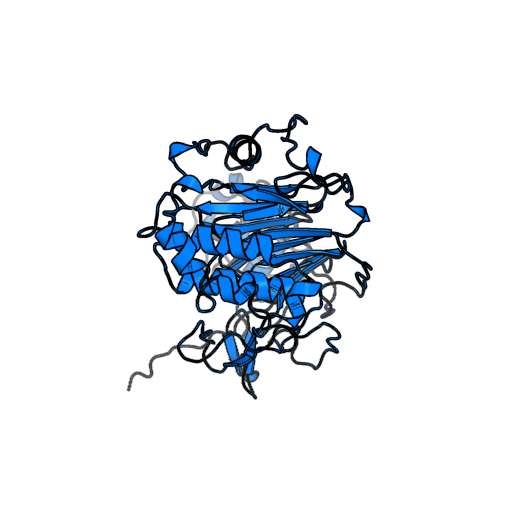4 361 ALA A CA 1
ATOM 2795 C C . ALA A 1 361 ? 20.422 -6.637 -6.225 1.00 90.44 361 ALA A C 1
ATOM 2797 O O . ALA A 1 361 ? 21.056 -7.150 -5.296 1.00 90.44 361 ALA A O 1
ATOM 2798 N N . TYR A 1 362 ? 19.573 -7.347 -6.974 1.00 90.00 362 TYR A N 1
ATOM 2799 C CA . TYR A 1 362 ? 19.220 -8.752 -6.761 1.00 90.00 362 TYR A CA 1
ATOM 2800 C C . TYR A 1 362 ? 19.871 -9.724 -7.751 1.00 90.00 362 TYR A C 1
ATOM 2802 O O . TYR A 1 362 ? 19.439 -10.873 -7.863 1.00 90.00 362 TYR A O 1
ATOM 2810 N N . ARG A 1 363 ? 20.925 -9.305 -8.465 1.00 91.50 363 ARG A N 1
ATOM 2811 C CA . ARG A 1 363 ? 21.732 -10.175 -9.349 1.00 91.50 363 ARG A CA 1
ATOM 2812 C C . ARG A 1 363 ? 20.898 -10.964 -10.374 1.00 91.50 363 ARG A C 1
ATOM 2814 O O . ARG A 1 363 ? 21.222 -12.101 -10.718 1.00 91.50 363 ARG A O 1
ATOM 2821 N N . GLY A 1 364 ? 19.834 -10.349 -10.877 1.00 93.06 364 GLY A N 1
ATOM 2822 C CA . GLY A 1 364 ? 18.998 -10.866 -11.954 1.00 93.06 364 GLY A CA 1
ATOM 2823 C C . GLY A 1 364 ? 17.871 -11.802 -11.516 1.00 93.06 364 GLY A C 1
ATOM 2824 O O . GLY A 1 364 ? 17.346 -12.521 -12.373 1.00 93.06 364 GLY A O 1
ATOM 2825 N N . ASP A 1 365 ? 17.509 -11.804 -10.227 1.00 92.31 365 ASP A N 1
ATOM 2826 C CA . ASP A 1 365 ? 16.413 -12.599 -9.657 1.00 92.31 365 ASP A CA 1
ATOM 2827 C C . ASP A 1 365 ? 15.116 -12.449 -10.481 1.00 92.31 365 ASP A C 1
ATOM 2829 O O . ASP A 1 365 ? 14.587 -11.358 -10.705 1.00 92.31 365 ASP A O 1
ATOM 2833 N N . GLN A 1 366 ? 14.589 -13.578 -10.957 1.00 93.69 366 GLN A N 1
ATOM 2834 C CA . GLN A 1 366 ? 13.396 -13.606 -11.799 1.00 93.69 366 GLN A CA 1
ATOM 2835 C C . GLN A 1 366 ? 12.134 -13.150 -11.049 1.00 93.69 366 GLN A C 1
ATOM 2837 O O . GLN A 1 366 ? 11.241 -12.578 -11.674 1.00 93.69 366 GLN A O 1
ATOM 2842 N N . LEU A 1 367 ? 12.044 -13.370 -9.734 1.00 91.31 367 LEU A N 1
ATOM 2843 C CA . LEU A 1 367 ? 10.917 -12.898 -8.928 1.00 91.31 367 LEU A CA 1
ATOM 2844 C C . LEU A 1 367 ? 10.881 -11.366 -8.884 1.00 91.31 367 LEU A C 1
ATOM 2846 O O . LEU A 1 367 ? 9.806 -10.780 -8.994 1.00 91.31 367 LEU A O 1
ATOM 2850 N N . VAL A 1 368 ? 12.051 -10.734 -8.786 1.00 92.62 368 VAL A N 1
ATOM 2851 C CA . VAL A 1 368 ? 12.213 -9.272 -8.759 1.00 92.62 368 VAL A CA 1
ATOM 2852 C C . VAL A 1 368 ? 11.814 -8.646 -10.094 1.00 92.62 368 VAL A C 1
ATOM 2854 O O . VAL A 1 368 ? 11.097 -7.644 -10.118 1.00 92.62 368 VAL A O 1
ATOM 2857 N N . LEU A 1 369 ? 12.163 -9.289 -11.216 1.00 96.44 369 LEU A N 1
ATOM 2858 C CA . LEU A 1 369 ? 11.638 -8.891 -12.524 1.00 96.44 369 LEU A CA 1
ATOM 2859 C C . LEU A 1 369 ? 10.106 -8.913 -12.528 1.00 96.44 369 LEU A C 1
ATOM 2861 O O . LEU A 1 369 ? 9.473 -7.945 -12.933 1.00 96.44 369 LEU A O 1
ATOM 2865 N N . CYS A 1 370 ? 9.501 -10.015 -12.082 1.00 95.94 370 CYS A N 1
ATOM 2866 C CA . CYS A 1 370 ? 8.048 -10.170 -12.107 1.00 95.94 370 CYS A CA 1
ATOM 2867 C C . CYS A 1 370 ? 7.324 -9.157 -11.212 1.00 95.94 370 CYS A C 1
ATOM 2869 O O . CYS A 1 370 ? 6.230 -8.723 -11.561 1.00 95.94 370 CYS A O 1
ATOM 2871 N N . GLN A 1 371 ? 7.929 -8.776 -10.087 1.00 94.44 371 GLN A N 1
ATOM 2872 C CA . GLN A 1 371 ? 7.440 -7.723 -9.195 1.00 94.44 371 GLN A CA 1
ATOM 2873 C C . GLN A 1 371 ? 7.455 -6.354 -9.887 1.00 94.44 371 GLN A C 1
ATOM 2875 O O . GLN A 1 371 ? 6.447 -5.652 -9.894 1.00 94.44 371 GLN A O 1
ATOM 2880 N N . ASN A 1 372 ? 8.550 -6.009 -10.564 1.00 96.69 372 ASN A N 1
ATOM 2881 C CA . ASN A 1 372 ? 8.649 -4.763 -11.327 1.00 96.69 372 ASN A CA 1
ATOM 2882 C C . ASN A 1 372 ? 7.666 -4.701 -12.507 1.00 96.69 372 ASN A C 1
ATOM 2884 O O . ASN A 1 372 ? 6.999 -3.687 -12.717 1.00 96.69 372 ASN A O 1
ATOM 2888 N N . LEU A 1 373 ? 7.517 -5.805 -13.249 1.00 97.38 373 LEU A N 1
ATOM 2889 C CA . LEU A 1 373 ? 6.526 -5.905 -14.325 1.00 97.38 373 LEU A CA 1
ATOM 2890 C C . LEU A 1 373 ? 5.089 -5.775 -13.794 1.00 97.38 373 LEU A C 1
ATOM 2892 O O . LEU A 1 373 ? 4.284 -5.060 -14.393 1.00 97.38 373 LEU A O 1
ATOM 2896 N N . GLN A 1 374 ? 4.781 -6.408 -12.654 1.00 96.06 374 GLN A N 1
ATOM 2897 C CA . GLN A 1 374 ? 3.483 -6.275 -11.982 1.00 96.06 374 GLN A CA 1
ATOM 2898 C C . GLN A 1 374 ? 3.222 -4.827 -11.555 1.00 96.06 374 GLN A C 1
ATOM 2900 O O . GLN A 1 374 ? 2.133 -4.317 -11.798 1.00 96.06 374 GLN A O 1
ATOM 2905 N N . ALA A 1 375 ? 4.213 -4.138 -10.978 1.00 95.81 375 ALA A N 1
ATOM 2906 C CA . ALA A 1 375 ? 4.036 -2.767 -10.506 1.00 95.81 375 ALA A CA 1
ATOM 2907 C C . ALA A 1 375 ? 3.619 -1.803 -11.627 1.00 95.81 375 ALA A C 1
ATOM 2909 O O . ALA A 1 375 ? 2.741 -0.961 -11.412 1.00 95.81 375 ALA A O 1
ATOM 2910 N N . TYR A 1 376 ? 4.193 -1.962 -12.826 1.00 96.94 376 TYR A N 1
ATOM 2911 C CA . TYR A 1 376 ? 3.796 -1.184 -14.000 1.00 96.94 376 TYR A CA 1
ATOM 2912 C C . TYR A 1 376 ? 2.428 -1.600 -14.552 1.00 96.94 376 TYR A C 1
ATOM 2914 O O . TYR A 1 376 ? 1.622 -0.738 -14.911 1.00 96.94 376 TYR A O 1
ATOM 2922 N N . ALA A 1 377 ? 2.133 -2.905 -14.580 1.00 95.81 377 ALA A N 1
ATOM 2923 C CA . ALA A 1 377 ? 0.819 -3.414 -14.973 1.00 95.81 377 ALA A CA 1
ATOM 2924 C C . ALA A 1 377 ? -0.294 -2.822 -14.088 1.00 95.81 377 ALA A C 1
ATOM 2926 O O . ALA A 1 377 ? -1.283 -2.297 -14.605 1.00 95.81 377 ALA A O 1
ATOM 2927 N N . ASP A 1 378 ? -0.090 -2.826 -12.769 1.00 94.31 378 ASP A N 1
ATOM 2928 C CA . ASP A 1 378 ? -1.025 -2.266 -11.792 1.00 94.31 378 ASP A CA 1
ATOM 2929 C C . ASP A 1 378 ? -1.158 -0.752 -11.926 1.00 94.31 378 ASP A C 1
ATOM 2931 O O . ASP A 1 378 ? -2.273 -0.234 -11.893 1.00 94.31 378 ASP A O 1
ATOM 2935 N N . ALA A 1 379 ? -0.050 -0.028 -12.125 1.00 94.25 379 ALA A N 1
ATOM 2936 C CA . ALA A 1 379 ? -0.092 1.413 -12.371 1.00 94.25 379 ALA A CA 1
ATOM 2937 C C . ALA A 1 379 ? -0.888 1.746 -13.646 1.00 94.25 379 ALA A C 1
ATOM 2939 O O . ALA A 1 379 ? -1.709 2.664 -13.643 1.00 94.25 379 ALA A O 1
ATOM 2940 N N . CYS A 1 380 ? -0.714 0.960 -14.713 1.00 94.69 380 CYS A N 1
ATOM 2941 C CA . CYS A 1 380 ? -1.481 1.103 -15.946 1.00 94.69 380 CYS A CA 1
ATOM 2942 C C . CYS A 1 380 ? -2.984 0.892 -15.721 1.00 94.69 380 CYS A C 1
ATOM 2944 O O . CYS A 1 380 ? -3.782 1.754 -16.095 1.00 94.69 380 CYS A O 1
ATOM 2946 N N . VAL A 1 381 ? -3.379 -0.213 -15.078 1.00 92.94 381 VAL A N 1
ATOM 2947 C CA . VAL A 1 381 ? -4.793 -0.507 -14.767 1.00 92.94 381 VAL A CA 1
ATOM 2948 C C . VAL A 1 381 ? -5.389 0.571 -13.859 1.00 92.94 381 VAL A C 1
ATOM 2950 O O . VAL A 1 381 ? -6.501 1.050 -14.093 1.00 92.94 381 VAL A O 1
ATOM 2953 N N . SER A 1 382 ? -4.624 1.010 -12.860 1.00 90.81 382 SER A N 1
ATOM 2954 C CA . SER A 1 382 ? -4.987 2.070 -11.918 1.00 90.81 382 SER A CA 1
ATOM 2955 C C . SER A 1 382 ? -5.252 3.418 -12.602 1.00 90.81 382 SER A C 1
ATOM 2957 O O . SER A 1 382 ? -6.134 4.165 -12.164 1.00 90.81 382 SER A O 1
ATOM 2959 N N . ALA A 1 383 ? -4.545 3.699 -13.703 1.00 90.94 383 ALA A N 1
ATOM 2960 C CA . ALA A 1 383 ? -4.733 4.872 -14.557 1.00 90.94 383 ALA A CA 1
ATOM 2961 C C . ALA A 1 383 ? -5.800 4.683 -15.660 1.00 90.94 383 ALA A C 1
ATOM 2963 O O . ALA A 1 383 ? -6.018 5.584 -16.468 1.00 90.94 383 ALA A O 1
ATOM 2964 N N . GLY A 1 384 ? -6.484 3.533 -15.696 1.00 90.50 384 GLY A N 1
ATOM 2965 C CA . GLY A 1 384 ? -7.545 3.222 -16.663 1.00 90.50 384 GLY A CA 1
ATOM 2966 C C . GLY A 1 384 ? -7.070 2.543 -17.951 1.00 90.50 384 GLY A C 1
ATOM 2967 O O . GLY A 1 384 ? -7.877 2.309 -18.852 1.00 90.50 384 GLY A O 1
ATOM 2968 N N . GLY A 1 385 ? -5.785 2.205 -18.045 1.00 92.25 385 GLY A N 1
ATOM 2969 C CA . GLY A 1 385 ? -5.230 1.427 -19.143 1.00 92.25 385 GLY A CA 1
ATOM 2970 C C . GLY A 1 385 ? -5.581 -0.060 -19.065 1.00 92.25 385 GLY A C 1
ATOM 2971 O O . GLY A 1 385 ? -6.076 -0.568 -18.060 1.00 92.25 385 GLY A O 1
ATOM 2972 N N . LYS A 1 386 ? -5.328 -0.772 -20.166 1.00 92.25 386 LYS A N 1
ATOM 2973 C CA . LYS A 1 386 ? -5.587 -2.211 -20.303 1.00 92.25 386 LYS A CA 1
ATOM 2974 C C . LYS A 1 386 ? -4.337 -2.885 -20.874 1.00 92.25 386 LYS A C 1
ATOM 2976 O O . LYS A 1 386 ? -4.178 -2.888 -22.102 1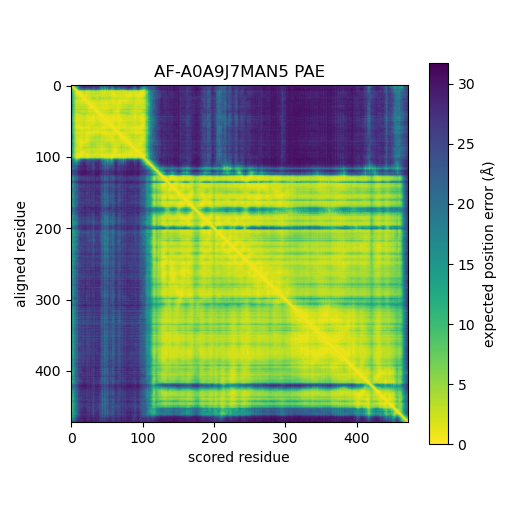.00 92.25 386 LYS A O 1
ATOM 2981 N N . PRO A 1 387 ? -3.423 -3.390 -20.024 1.00 93.69 387 PRO A N 1
ATOM 2982 C CA . PRO A 1 387 ? -2.275 -4.143 -20.508 1.00 93.69 387 PRO A CA 1
ATOM 2983 C C . PRO A 1 387 ? -2.754 -5.434 -21.179 1.00 93.69 387 PRO A C 1
ATOM 2985 O O . PRO A 1 387 ? -3.752 -6.027 -20.765 1.00 93.69 387 PRO A O 1
ATOM 2988 N N . GLN A 1 388 ? -2.042 -5.884 -22.210 1.00 93.44 388 GLN A N 1
ATOM 2989 C CA . GLN A 1 388 ? -2.240 -7.218 -22.777 1.00 93.44 388 GLN A CA 1
ATOM 2990 C C . GLN A 1 388 ? -1.594 -8.295 -21.904 1.00 93.44 388 GLN A C 1
ATOM 2992 O O . GLN A 1 388 ? -0.948 -8.006 -20.896 1.00 93.44 388 GLN A O 1
ATOM 2997 N N . GLN A 1 389 ? -1.795 -9.562 -22.264 1.00 92.62 389 GLN A N 1
ATOM 2998 C CA . GLN A 1 389 ? -1.231 -10.685 -21.531 1.00 92.62 389 GLN A CA 1
ATOM 2999 C C . GLN A 1 389 ? 0.295 -10.659 -21.537 1.00 92.62 389 GLN A C 1
ATOM 3001 O O . GLN A 1 389 ? 0.939 -10.850 -22.565 1.00 92.62 389 GLN A O 1
ATOM 3006 N N . TRP A 1 390 ? 0.861 -10.419 -20.356 1.00 94.81 390 TRP A N 1
ATOM 3007 C CA . TRP A 1 390 ? 2.302 -10.366 -20.126 1.00 94.81 390 TRP A CA 1
ATOM 3008 C C . TRP A 1 390 ? 2.805 -11.560 -19.298 1.00 94.81 390 TRP A C 1
ATOM 3010 O O . TRP A 1 390 ? 3.968 -11.945 -19.422 1.00 94.81 390 TRP A O 1
ATOM 3020 N N . ARG A 1 391 ? 1.925 -12.184 -18.500 1.00 95.12 391 ARG A N 1
ATOM 3021 C CA . ARG A 1 391 ? 2.194 -13.430 -17.769 1.00 95.12 391 ARG A CA 1
ATOM 3022 C C . ARG A 1 391 ? 1.898 -14.651 -18.635 1.00 95.12 391 ARG A C 1
ATOM 3024 O O . ARG A 1 391 ? 0.882 -14.703 -19.331 1.00 95.12 391 ARG A O 1
ATOM 3031 N N . ARG A 1 392 ? 2.762 -15.663 -18.557 1.00 90.94 392 ARG A N 1
ATOM 3032 C CA . ARG A 1 392 ? 2.604 -16.952 -19.253 1.00 90.94 392 ARG A CA 1
ATOM 3033 C C . ARG A 1 392 ? 3.231 -18.082 -18.443 1.00 90.94 392 ARG A C 1
ATOM 3035 O O . ARG A 1 392 ? 3.985 -17.835 -17.504 1.00 90.94 392 ARG A O 1
ATOM 3042 N N . SER A 1 393 ? 2.944 -19.328 -18.814 1.00 89.00 393 SER A N 1
ATOM 3043 C CA . SER A 1 393 ? 3.593 -20.483 -18.184 1.00 89.00 393 SER A CA 1
ATOM 3044 C C . SER A 1 393 ? 5.122 -20.337 -18.238 1.00 89.00 393 SER A C 1
ATOM 3046 O O . SER A 1 393 ? 5.676 -19.938 -19.263 1.00 89.00 393 SER A O 1
ATOM 3048 N N . GLY A 1 394 ? 5.791 -20.567 -17.107 1.00 89.94 394 GLY A N 1
ATOM 3049 C CA . GLY A 1 394 ? 7.241 -20.391 -16.960 1.00 89.94 394 GLY A CA 1
ATOM 3050 C C . GLY A 1 394 ? 7.745 -18.939 -16.908 1.00 89.94 394 GLY A C 1
ATOM 3051 O O . GLY A 1 394 ? 8.935 -18.725 -16.695 1.00 89.94 394 GLY A O 1
ATOM 3052 N N . PHE A 1 395 ? 6.882 -17.927 -17.057 1.00 94.62 395 PHE A N 1
ATOM 3053 C CA . PHE A 1 395 ? 7.275 -16.518 -16.974 1.00 94.62 395 PHE A CA 1
ATOM 3054 C C . PHE A 1 395 ? 6.262 -15.717 -16.165 1.00 94.62 395 PHE A C 1
ATOM 3056 O O . PHE A 1 395 ? 5.189 -15.352 -16.653 1.00 94.62 395 PHE A O 1
ATOM 3063 N N . CYS A 1 396 ? 6.637 -15.428 -14.918 1.00 95.25 396 CYS A N 1
ATOM 3064 C CA . CYS A 1 396 ? 5.808 -14.665 -13.996 1.00 95.25 396 CYS A CA 1
ATOM 3065 C C . CYS A 1 396 ? 4.403 -15.274 -13.863 1.00 95.25 396 CYS A C 1
ATOM 3067 O O . CYS A 1 396 ? 3.412 -14.558 -13.888 1.00 95.25 396 CYS A O 1
ATOM 3069 N N . ALA A 1 397 ? 4.287 -16.598 -13.756 1.00 93.69 397 ALA A N 1
ATOM 3070 C CA . ALA A 1 397 ? 3.003 -17.224 -13.452 1.00 93.69 397 ALA A CA 1
ATOM 3071 C C . ALA A 1 397 ? 2.571 -16.866 -12.018 1.00 93.69 397 ALA A C 1
ATOM 3073 O O . ALA A 1 397 ? 3.413 -16.792 -11.120 1.00 93.69 397 ALA A O 1
ATOM 3074 N N . VAL A 1 398 ? 1.273 -16.643 -11.807 1.00 90.56 398 VAL A N 1
ATOM 3075 C CA . VAL A 1 398 ? 0.698 -16.412 -10.474 1.00 90.56 398 VAL A CA 1
ATOM 3076 C C . VAL A 1 398 ? 0.097 -17.727 -9.979 1.00 90.56 398 VAL A C 1
ATOM 3078 O O . VAL A 1 398 ? -0.846 -18.220 -10.599 1.00 90.56 398 VAL A O 1
ATOM 3081 N N . PRO A 1 399 ? 0.624 -18.318 -8.894 1.00 89.06 399 PRO A N 1
ATOM 3082 C CA . PRO A 1 399 ? 0.005 -19.483 -8.284 1.00 89.06 399 PRO A CA 1
ATOM 3083 C C . PRO A 1 399 ? -1.258 -19.053 -7.534 1.00 89.06 399 PRO A C 1
ATOM 3085 O O . PRO A 1 399 ? -1.197 -18.244 -6.605 1.00 89.06 399 PRO A O 1
ATOM 3088 N N . CYS A 1 400 ? -2.399 -19.608 -7.932 1.00 90.31 400 CYS A N 1
ATOM 3089 C CA . CYS A 1 400 ? -3.670 -19.361 -7.264 1.00 90.31 400 CYS A CA 1
ATOM 3090 C C . CYS A 1 400 ? -3.951 -20.411 -6.176 1.00 90.31 400 CYS A C 1
ATOM 3092 O O . CYS A 1 400 ? -3.487 -21.549 -6.293 1.00 90.31 400 CYS A O 1
ATOM 3094 N N . PRO A 1 401 ? -4.662 -20.045 -5.090 1.00 88.88 401 PRO A N 1
ATOM 3095 C CA . PRO A 1 401 ? -5.100 -21.001 -4.075 1.00 88.88 401 PRO A CA 1
ATOM 3096 C C . PRO A 1 401 ? -5.917 -22.167 -4.663 1.00 88.88 401 PRO A C 1
ATOM 3098 O O . PRO A 1 401 ? -6.490 -22.025 -5.745 1.00 88.88 401 PRO A O 1
ATOM 3101 N N . PRO A 1 402 ? -6.045 -23.296 -3.943 1.00 91.88 402 PRO A N 1
ATOM 3102 C CA . PRO A 1 402 ? -6.967 -24.361 -4.330 1.00 91.88 402 PRO A CA 1
ATOM 3103 C C . PRO A 1 402 ? -8.378 -23.829 -4.615 1.00 91.88 402 PRO A C 1
ATOM 3105 O O . PRO A 1 402 ? -8.844 -22.913 -3.934 1.00 91.88 402 PRO A O 1
ATOM 3108 N N . HIS A 1 403 ? -9.043 -24.424 -5.609 1.00 94.38 403 HIS A N 1
ATOM 3109 C CA . HIS A 1 403 ? -10.382 -24.034 -6.077 1.00 94.38 403 HIS A CA 1
ATOM 3110 C C . HIS A 1 403 ? -10.462 -22.605 -6.632 1.00 94.38 403 HIS A C 1
ATOM 3112 O O . HIS A 1 403 ? -11.464 -21.901 -6.465 1.00 94.38 403 HIS A O 1
ATOM 3118 N N . SER A 1 404 ? -9.377 -22.154 -7.260 1.00 94.44 404 SER A N 1
ATOM 3119 C CA . SER A 1 404 ? -9.341 -20.900 -7.995 1.00 94.44 404 SER A CA 1
ATOM 3120 C C . SER A 1 404 ? -8.386 -20.965 -9.179 1.00 94.44 404 SER A C 1
ATOM 3122 O O . SER A 1 404 ? -7.431 -21.747 -9.189 1.00 94.44 404 SER A O 1
ATOM 3124 N N . HIS A 1 405 ? -8.608 -20.092 -10.157 1.00 94.56 405 HIS A N 1
ATOM 3125 C CA . HIS A 1 405 ? -7.770 -19.965 -11.343 1.00 94.56 405 HIS A CA 1
ATOM 3126 C C . HIS A 1 405 ? -7.363 -18.512 -11.588 1.00 94.56 405 HIS A C 1
ATOM 3128 O O . HIS A 1 405 ? -8.039 -17.561 -11.195 1.00 94.56 405 HIS A O 1
ATOM 3134 N N . TYR A 1 406 ? -6.229 -18.333 -12.259 1.00 94.38 406 TYR A N 1
ATOM 3135 C CA . TYR A 1 406 ? -5.740 -17.015 -12.639 1.00 94.38 406 TYR A CA 1
ATOM 3136 C C . TYR A 1 406 ? -6.611 -16.399 -13.740 1.00 94.38 406 TYR A C 1
ATOM 3138 O O . TYR A 1 406 ? -6.907 -17.049 -14.744 1.00 94.38 406 TYR A O 1
ATOM 3146 N N . SER A 1 407 ? -6.946 -15.118 -13.594 1.00 93.25 407 SER A N 1
ATOM 3147 C CA . SER A 1 407 ? -7.543 -14.302 -14.648 1.00 93.25 407 SER A CA 1
ATOM 3148 C C . SER A 1 407 ? -6.890 -12.926 -14.688 1.00 93.25 407 SER A C 1
ATOM 3150 O O . SER A 1 407 ? -6.753 -12.246 -13.674 1.00 93.25 407 SER A O 1
ATOM 3152 N N . GLN A 1 408 ? -6.534 -12.480 -15.890 1.00 91.12 408 GLN A N 1
ATOM 3153 C CA . GLN A 1 408 ? -5.997 -11.139 -16.109 1.00 91.12 408 GLN A CA 1
ATOM 3154 C C . GLN A 1 408 ? -7.055 -10.034 -15.971 1.00 91.12 408 GLN A C 1
ATOM 3156 O O . GLN A 1 408 ? -6.724 -8.873 -15.746 1.00 91.12 408 GLN A O 1
ATOM 3161 N N . CYS A 1 409 ? -8.327 -10.380 -16.145 1.00 91.12 409 CYS A N 1
ATOM 3162 C CA . CYS A 1 409 ? -9.427 -9.429 -16.144 1.00 91.12 409 CYS A CA 1
ATOM 3163 C C . CYS A 1 409 ? -10.610 -10.066 -15.419 1.00 91.12 409 CYS A C 1
ATOM 3165 O O . CYS A 1 409 ? -11.513 -10.639 -16.025 1.00 91.12 409 CYS A O 1
ATOM 3167 N N . ALA A 1 410 ? -10.568 -9.988 -14.092 1.00 90.88 410 ALA A N 1
ATOM 3168 C CA . ALA A 1 410 ? -11.636 -10.403 -13.200 1.00 90.88 410 ALA A CA 1
ATOM 3169 C C . ALA A 1 410 ? -12.388 -9.187 -12.649 1.00 90.88 410 ALA A C 1
ATOM 3171 O O . ALA A 1 410 ? -11.869 -8.068 -12.614 1.00 90.88 410 ALA A O 1
ATOM 3172 N N . THR A 1 411 ? -13.616 -9.405 -12.180 1.00 88.00 411 THR A N 1
ATOM 3173 C CA . THR A 1 411 ? -14.327 -8.384 -11.402 1.00 88.00 411 THR A CA 1
ATOM 3174 C C . THR A 1 411 ? -13.500 -7.998 -10.164 1.00 88.00 411 THR A C 1
ATOM 3176 O O . THR A 1 411 ? -13.039 -8.888 -9.447 1.00 88.00 411 THR A O 1
ATOM 3179 N N . PRO A 1 412 ? -13.319 -6.698 -9.858 1.00 85.44 412 PRO A N 1
ATOM 3180 C CA . PRO A 1 412 ? -12.683 -6.274 -8.610 1.00 85.44 412 PRO A CA 1
ATOM 3181 C C . PRO A 1 412 ? -13.603 -6.453 -7.392 1.00 85.44 412 PRO A C 1
ATOM 3183 O O . PRO A 1 412 ? -13.173 -6.214 -6.268 1.00 85.44 412 PRO A O 1
ATOM 3186 N N . CYS A 1 413 ? -14.857 -6.864 -7.604 1.00 83.12 413 CYS A N 1
ATOM 3187 C CA . CYS A 1 413 ? -15.830 -7.177 -6.564 1.00 83.12 413 CYS A CA 1
ATOM 3188 C C . CYS A 1 413 ? -16.167 -8.686 -6.612 1.00 83.12 413 CYS A C 1
ATOM 3190 O O . CYS A 1 413 ? -17.184 -9.056 -7.210 1.00 83.12 413 CYS A O 1
ATOM 3192 N N . PRO A 1 414 ? -15.313 -9.582 -6.080 1.00 83.56 414 PRO A N 1
ATOM 3193 C CA . PRO A 1 414 ? -15.587 -11.019 -6.087 1.00 83.56 414 PRO A CA 1
ATOM 3194 C C . PRO A 1 414 ? -16.748 -11.375 -5.146 1.00 83.56 414 PRO A C 1
ATOM 3196 O O . PRO A 1 414 ? -17.001 -10.678 -4.164 1.00 83.56 414 PRO A O 1
ATOM 3199 N N . ARG A 1 415 ? -17.428 -12.498 -5.413 1.00 83.00 415 ARG A N 1
ATOM 3200 C CA . ARG A 1 415 ? -18.399 -13.070 -4.465 1.00 83.00 415 ARG A CA 1
ATOM 3201 C C . ARG A 1 415 ? -17.662 -13.537 -3.215 1.00 83.00 415 ARG A C 1
ATOM 3203 O O . ARG A 1 415 ? -16.655 -14.240 -3.316 1.00 83.00 415 ARG A O 1
ATOM 3210 N N . THR A 1 416 ? -18.184 -13.183 -2.048 1.00 80.81 416 THR A N 1
ATOM 3211 C CA . THR A 1 416 ? -17.580 -13.545 -0.760 1.00 80.81 416 THR A CA 1
ATOM 3212 C C . THR A 1 416 ? -18.591 -14.250 0.135 1.00 80.81 416 THR A C 1
ATOM 3214 O O . THR A 1 416 ? -19.798 -14.163 -0.096 1.00 80.81 416 THR A O 1
ATOM 3217 N N . CYS A 1 417 ? -18.129 -14.904 1.200 1.00 77.06 417 CYS A N 1
ATOM 3218 C CA . CYS A 1 417 ? -19.034 -15.444 2.218 1.00 77.06 417 CYS A CA 1
ATOM 3219 C C . CYS A 1 417 ? -19.889 -14.366 2.914 1.00 77.06 417 CYS A C 1
ATOM 3221 O O . CYS A 1 417 ? -20.969 -14.670 3.410 1.00 77.06 417 CYS A O 1
ATOM 3223 N N . ALA A 1 418 ? -19.433 -13.108 2.945 1.00 72.06 418 ALA A N 1
ATOM 3224 C CA . ALA A 1 418 ? -20.184 -11.992 3.526 1.00 72.06 418 ALA A CA 1
ATOM 3225 C C . ALA A 1 418 ? -21.192 -11.364 2.543 1.00 72.06 418 ALA A C 1
ATOM 3227 O O . ALA A 1 418 ? -22.073 -10.606 2.953 1.00 72.06 418 ALA A O 1
ATOM 3228 N N . ASP A 1 419 ? -21.036 -11.644 1.248 1.00 68.81 419 ASP A N 1
ATOM 3229 C CA . ASP A 1 419 ? -21.776 -11.014 0.161 1.00 68.81 419 ASP A CA 1
ATOM 3230 C C . ASP A 1 419 ? -21.825 -11.967 -1.041 1.00 68.81 419 ASP A C 1
ATOM 3232 O O . ASP A 1 419 ? -20.970 -11.954 -1.933 1.00 68.81 419 ASP A O 1
ATOM 3236 N N . SER A 1 420 ? -22.807 -12.867 -1.011 1.00 57.44 420 SER A N 1
ATOM 3237 C CA . SER A 1 420 ? -22.945 -13.962 -1.974 1.00 57.44 420 SER A CA 1
ATOM 3238 C C . SER A 1 420 ? -23.798 -13.600 -3.197 1.00 57.44 420 SER A C 1
ATOM 3240 O O . SER A 1 420 ? -23.917 -14.429 -4.103 1.00 57.44 420 SER A O 1
ATOM 3242 N N . GLY A 1 421 ? -24.371 -12.390 -3.247 1.00 55.09 421 GLY A N 1
ATOM 3243 C CA . GLY A 1 421 ? -25.246 -11.914 -4.323 1.00 55.09 421 GLY A CA 1
ATOM 3244 C C . GLY A 1 421 ? -24.513 -11.134 -5.424 1.00 55.09 421 GLY A C 1
ATOM 3245 O O . GLY A 1 421 ? -23.425 -10.605 -5.194 1.00 55.09 421 GLY A O 1
ATOM 3246 N N . PRO A 1 422 ? -25.084 -11.037 -6.638 1.00 47.03 422 PRO A N 1
ATOM 3247 C CA . PRO A 1 422 ? -24.504 -10.233 -7.703 1.00 47.03 422 PRO A CA 1
ATOM 3248 C C . PRO A 1 422 ? -24.645 -8.747 -7.356 1.00 47.03 422 PRO A C 1
ATOM 3250 O O . PRO A 1 422 ? -25.729 -8.173 -7.451 1.00 47.03 422 PRO A O 1
ATOM 3253 N N . ARG A 1 423 ? -23.542 -8.104 -6.963 1.00 60.69 423 ARG A N 1
ATOM 3254 C CA . ARG A 1 423 ? -23.475 -6.641 -6.917 1.00 60.69 423 ARG A CA 1
ATOM 3255 C C . ARG A 1 423 ? -23.042 -6.107 -8.279 1.00 60.69 423 ARG A C 1
ATOM 3257 O O . ARG A 1 423 ? -22.032 -6.578 -8.806 1.00 60.69 423 ARG A O 1
ATOM 3264 N N . PRO A 1 424 ? -23.739 -5.103 -8.839 1.00 64.19 424 PRO A N 1
ATOM 3265 C CA . PRO A 1 424 ? -23.219 -4.350 -9.969 1.00 64.19 424 PRO A CA 1
ATOM 3266 C C . PRO A 1 424 ? -21.853 -3.763 -9.597 1.00 64.19 424 PRO A C 1
ATOM 3268 O O . PRO A 1 424 ? -21.748 -2.911 -8.716 1.00 64.19 424 PRO A O 1
ATOM 3271 N N . CYS A 1 425 ? -20.798 -4.243 -10.249 1.00 74.75 425 CYS A N 1
ATOM 3272 C CA . CYS A 1 425 ? -19.443 -3.739 -10.081 1.00 74.75 425 CYS A CA 1
ATOM 3273 C C . CYS A 1 425 ? -19.057 -3.011 -11.369 1.00 74.75 425 CYS A C 1
ATOM 3275 O O . CYS A 1 425 ? -18.711 -3.633 -12.368 1.00 74.75 425 CYS A O 1
ATOM 3277 N N . THR A 1 426 ? -19.162 -1.684 -11.363 1.00 74.81 426 THR A N 1
ATOM 3278 C CA . THR A 1 426 ? -18.917 -0.826 -12.540 1.00 74.81 426 THR A CA 1
ATOM 3279 C C . THR A 1 426 ? -17.450 -0.415 -12.698 1.00 74.81 426 THR A C 1
ATOM 3281 O O . THR A 1 426 ? -17.117 0.423 -13.532 1.00 74.81 426 THR A O 1
ATOM 3284 N N . ARG A 1 427 ? -16.556 -0.979 -11.880 1.00 78.69 427 ARG A N 1
ATOM 3285 C CA . ARG A 1 427 ? -15.119 -0.687 -11.898 1.00 78.69 427 ARG A CA 1
ATOM 3286 C C . ARG A 1 427 ? -14.426 -1.495 -12.995 1.00 78.69 427 ARG A C 1
ATOM 3288 O O . ARG A 1 427 ? -14.858 -2.596 -13.327 1.00 78.69 427 ARG A O 1
ATOM 3295 N N . ASN A 1 428 ? -13.319 -0.962 -13.515 1.00 83.56 428 ASN A N 1
ATOM 3296 C CA . ASN A 1 428 ? -12.461 -1.693 -14.447 1.00 83.56 428 ASN A CA 1
ATOM 3297 C C . ASN A 1 428 ? -12.010 -3.023 -13.834 1.00 83.56 428 ASN A C 1
ATOM 3299 O O . ASN A 1 428 ? -11.740 -3.095 -12.633 1.00 83.56 428 ASN A O 1
ATOM 3303 N N . CYS A 1 429 ? -11.928 -4.059 -14.669 1.00 88.00 429 CYS A N 1
ATOM 3304 C CA . CYS A 1 429 ? -11.430 -5.353 -14.233 1.00 88.00 429 CYS A CA 1
ATOM 3305 C C . CYS A 1 429 ? -9.980 -5.262 -13.751 1.00 88.00 429 CYS A C 1
ATOM 3307 O O . CYS A 1 429 ? -9.223 -4.374 -14.149 1.00 88.00 429 CYS A O 1
ATOM 3309 N N . VAL A 1 430 ? -9.614 -6.203 -12.893 1.00 90.56 430 VAL A N 1
ATOM 3310 C CA . VAL A 1 430 ? -8.289 -6.308 -12.284 1.00 90.56 430 VAL A CA 1
ATOM 3311 C C . VAL A 1 430 ? -7.765 -7.728 -12.445 1.00 90.56 430 VAL A C 1
ATOM 3313 O O . VAL A 1 430 ? -8.539 -8.681 -12.549 1.00 90.56 430 VAL A O 1
ATOM 3316 N N . GLU A 1 431 ? -6.447 -7.871 -12.448 1.00 92.94 431 GLU A N 1
ATOM 3317 C CA . GLU A 1 431 ? -5.796 -9.175 -12.382 1.00 92.94 431 GLU A CA 1
ATOM 3318 C C . GLU A 1 431 ? -6.089 -9.835 -11.024 1.00 92.94 431 GLU A C 1
ATOM 3320 O O . GLU A 1 431 ? -6.040 -9.173 -9.982 1.00 92.94 431 GLU A O 1
ATOM 3325 N N . SER A 1 432 ? -6.456 -11.120 -11.018 1.00 91.88 432 SER A N 1
ATOM 3326 C CA . SER A 1 432 ? -6.885 -11.819 -9.802 1.00 91.88 432 SER A CA 1
ATOM 3327 C C . SER A 1 432 ? -6.775 -13.341 -9.902 1.00 91.88 432 SER A C 1
ATOM 3329 O O . SER A 1 432 ? -6.698 -13.911 -10.991 1.00 91.88 432 SER A O 1
ATOM 3331 N N . CYS A 1 433 ? -6.847 -13.998 -8.745 1.00 92.12 433 CYS A N 1
ATOM 3332 C CA . CYS A 1 433 ? -7.238 -15.398 -8.640 1.00 92.12 433 CYS A CA 1
ATOM 3333 C C . CYS A 1 433 ? -8.747 -15.466 -8.389 1.00 92.12 433 CYS A C 1
ATOM 3335 O O . CYS A 1 433 ? -9.236 -14.990 -7.364 1.00 92.12 433 CYS A O 1
ATOM 3337 N N . VAL A 1 434 ? -9.481 -16.038 -9.337 1.00 93.12 434 VAL A N 1
ATOM 3338 C CA . VAL A 1 434 ? -10.942 -16.126 -9.322 1.00 93.12 434 VAL A CA 1
ATOM 3339 C C . VAL A 1 434 ? -11.350 -17.481 -8.767 1.00 93.12 434 VAL A C 1
ATOM 3341 O O . VAL A 1 434 ? -10.888 -18.503 -9.265 1.00 93.12 434 VAL A O 1
ATOM 3344 N N . CYS A 1 435 ? -12.209 -17.494 -7.745 1.00 91.81 435 CYS A N 1
ATOM 3345 C CA . CYS A 1 435 ? -12.767 -18.740 -7.225 1.00 91.81 435 CYS A CA 1
ATOM 3346 C C . CYS A 1 435 ? -13.558 -19.479 -8.308 1.00 91.81 435 CYS A C 1
ATOM 3348 O O . CYS A 1 435 ? -14.322 -18.865 -9.057 1.00 91.81 435 CYS A O 1
ATOM 3350 N N . ASP A 1 436 ? -13.386 -20.796 -8.361 1.00 93.25 436 ASP A N 1
ATOM 3351 C CA . ASP A 1 436 ? -14.090 -21.650 -9.309 1.00 93.25 436 ASP A CA 1
ATOM 3352 C C . ASP A 1 436 ? -15.598 -21.699 -9.009 1.00 93.25 436 ASP A C 1
ATOM 3354 O O . ASP A 1 436 ? -16.067 -21.358 -7.918 1.00 93.25 436 ASP A O 1
ATOM 3358 N N . ASN A 1 437 ? -16.387 -22.149 -9.986 1.00 90.06 437 ASN A N 1
ATOM 3359 C CA . ASN A 1 437 ? -17.834 -22.286 -9.826 1.00 90.06 437 ASN A CA 1
ATOM 3360 C C . ASN A 1 437 ? -18.181 -23.156 -8.603 1.00 90.06 437 ASN A C 1
ATOM 3362 O O . ASN A 1 437 ? -17.668 -24.260 -8.449 1.00 90.06 437 ASN A O 1
ATOM 3366 N N . GLY A 1 438 ? -19.078 -22.659 -7.745 1.00 85.88 438 GLY A N 1
ATOM 3367 C CA . GLY A 1 438 ? -19.462 -23.311 -6.483 1.00 85.88 438 GLY A CA 1
ATOM 3368 C C . GLY A 1 438 ? -18.661 -22.856 -5.255 1.00 85.88 438 GLY A C 1
ATOM 3369 O O . GLY A 1 438 ? -19.072 -23.140 -4.127 1.00 85.88 438 GLY A O 1
ATOM 3370 N N . TYR A 1 439 ? -17.586 -22.089 -5.456 1.00 88.94 439 TYR A N 1
ATOM 3371 C CA . TYR A 1 439 ? -16.746 -21.541 -4.394 1.00 88.94 439 TYR A CA 1
ATOM 3372 C C . TYR A 1 439 ? -16.907 -20.022 -4.272 1.00 88.94 439 TYR A C 1
ATOM 3374 O O . TYR A 1 439 ? -17.215 -19.318 -5.237 1.00 88.94 439 TYR A O 1
ATOM 3382 N N . VAL A 1 440 ? -16.695 -19.503 -3.065 1.00 86.25 440 VAL A N 1
ATOM 3383 C CA . VAL A 1 440 ? -16.712 -18.069 -2.752 1.00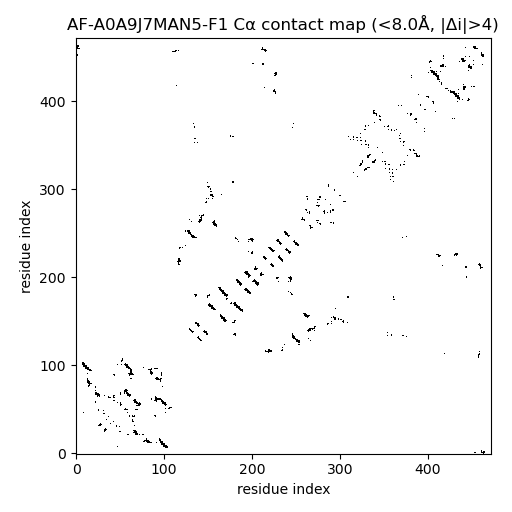 86.25 440 VAL A CA 1
ATOM 3384 C C . VAL A 1 440 ? -15.499 -17.692 -1.910 1.00 86.25 440 VAL A C 1
ATOM 3386 O O . VAL A 1 440 ? -14.933 -18.526 -1.199 1.00 86.25 440 VAL A O 1
ATOM 3389 N N . LEU A 1 441 ? -15.091 -16.426 -1.988 1.00 83.44 441 LEU A N 1
ATOM 3390 C CA . LEU A 1 441 ? -13.928 -15.936 -1.260 1.00 83.44 441 LEU A CA 1
ATOM 3391 C C . LEU A 1 441 ? -14.246 -15.775 0.239 1.00 83.44 441 LEU A C 1
ATOM 3393 O O . LEU A 1 441 ? -15.202 -15.092 0.619 1.00 83.44 441 LEU A O 1
ATOM 3397 N N . SER A 1 442 ? -13.414 -16.369 1.090 1.00 80.12 442 SER A N 1
ATOM 3398 C CA . SER A 1 442 ? -13.396 -16.175 2.542 1.00 80.12 442 SER A CA 1
ATOM 3399 C C . SER A 1 442 ? -11.973 -15.833 2.968 1.00 80.12 442 SER A C 1
ATOM 3401 O O . SER A 1 442 ? -11.074 -16.674 2.890 1.00 80.12 442 SER A O 1
ATOM 3403 N N . GLY A 1 443 ? -11.737 -14.576 3.356 1.00 76.12 443 GLY A N 1
ATOM 3404 C CA . GLY A 1 443 ? -10.379 -14.080 3.569 1.00 76.12 443 GLY A CA 1
ATOM 3405 C C . GLY A 1 443 ? -9.555 -14.167 2.281 1.00 76.12 443 GLY A C 1
ATOM 3406 O O . GLY A 1 443 ? -9.769 -13.388 1.357 1.00 76.12 443 GLY A O 1
ATOM 3407 N N . ALA A 1 444 ? -8.623 -15.120 2.226 1.00 74.56 444 ALA A N 1
ATOM 3408 C CA . ALA A 1 444 ? -7.738 -15.356 1.082 1.00 74.56 444 ALA A CA 1
ATOM 3409 C C . ALA A 1 444 ? -7.909 -16.738 0.423 1.00 74.56 444 ALA A C 1
ATOM 3411 O O . ALA A 1 444 ? -7.079 -17.137 -0.398 1.00 74.56 444 ALA A O 1
ATOM 3412 N N . HIS A 1 445 ? -8.955 -17.475 0.803 1.00 81.75 445 HIS A N 1
ATOM 3413 C CA . HIS A 1 445 ? -9.226 -18.830 0.333 1.00 81.75 445 HIS A CA 1
ATOM 3414 C C . HIS A 1 445 ? -10.581 -18.907 -0.366 1.00 81.75 445 HIS A C 1
ATOM 3416 O O . HIS A 1 445 ? -11.522 -18.202 -0.000 1.00 81.75 445 HIS A O 1
ATOM 3422 N N . CYS A 1 446 ? -10.681 -19.791 -1.353 1.00 86.81 446 CYS A N 1
ATOM 3423 C CA . CYS A 1 446 ? -11.941 -20.134 -1.993 1.00 86.81 446 CYS A CA 1
ATOM 3424 C C . CYS A 1 446 ? -12.532 -21.346 -1.277 1.00 86.81 446 CYS A C 1
ATOM 3426 O O . CYS A 1 446 ? -11.932 -22.420 -1.260 1.00 86.81 446 CYS A O 1
ATOM 3428 N N . VAL A 1 447 ? -13.695 -21.160 -0.656 1.00 85.94 447 VAL A N 1
ATOM 3429 C CA . VAL A 1 447 ? -14.394 -22.199 0.112 1.00 85.94 447 VAL A CA 1
ATOM 3430 C C . VAL A 1 447 ? -15.768 -22.472 -0.501 1.00 85.94 447 VAL A C 1
ATOM 3432 O O . VAL A 1 447 ? -16.341 -21.565 -1.112 1.00 85.94 447 VAL A O 1
ATOM 3435 N N . PRO A 1 448 ? -16.323 -23.690 -0.368 1.00 85.75 448 PRO A N 1
ATOM 3436 C CA . PRO A 1 448 ? -17.701 -23.952 -0.770 1.00 85.75 448 PRO A CA 1
ATOM 3437 C C . PRO A 1 448 ? -18.660 -22.986 -0.069 1.00 85.75 448 PRO A C 1
ATOM 3439 O O . PRO A 1 448 ? -18.471 -22.672 1.105 1.00 85.75 448 PRO A O 1
ATOM 3442 N N . LEU A 1 449 ? -19.722 -22.546 -0.748 1.00 78.19 449 LEU A N 1
ATOM 3443 C CA . LEU A 1 449 ? -20.705 -21.634 -0.140 1.00 78.19 449 LEU A CA 1
ATOM 3444 C C . LEU A 1 449 ? -21.331 -22.211 1.147 1.00 78.19 449 LEU A C 1
ATOM 3446 O O . LEU A 1 449 ? -21.601 -21.474 2.090 1.00 78.19 449 LEU A O 1
ATOM 3450 N N . SER A 1 450 ? -21.513 -23.532 1.208 1.00 75.88 450 SER A N 1
ATOM 3451 C CA . SER A 1 450 ? -21.987 -24.256 2.399 1.00 75.88 450 SER A CA 1
ATOM 3452 C C . SER A 1 450 ? -21.018 -24.205 3.584 1.00 75.88 450 SER A C 1
ATOM 3454 O O . SER A 1 450 ? -21.424 -24.449 4.715 1.00 75.88 450 SER A O 1
ATOM 3456 N N . SER A 1 451 ? -19.745 -23.910 3.320 1.00 76.25 451 SER A N 1
ATOM 3457 C CA . SER A 1 451 ? -18.664 -23.796 4.302 1.00 76.25 451 SER A CA 1
ATOM 3458 C C . SER A 1 451 ? -18.463 -22.361 4.789 1.00 76.25 451 SER A C 1
ATOM 3460 O O . SER A 1 451 ? -17.533 -22.087 5.544 1.00 76.25 451 SER A O 1
ATOM 3462 N N . CYS A 1 452 ? -19.291 -21.415 4.345 1.00 73.62 452 CYS A N 1
ATOM 3463 C CA . CYS A 1 452 ? -19.270 -20.073 4.901 1.00 73.62 452 CYS A CA 1
ATOM 3464 C C . CYS A 1 452 ? -19.756 -20.104 6.354 1.00 73.62 452 CYS A C 1
ATOM 3466 O O . CYS A 1 452 ? -20.814 -20.655 6.659 1.00 73.62 452 CYS A O 1
ATOM 3468 N N . GLY A 1 453 ? -18.989 -19.488 7.255 1.00 66.31 453 GLY A N 1
ATOM 3469 C CA . GLY A 1 453 ? -19.449 -19.248 8.619 1.00 66.31 453 GLY A CA 1
ATOM 3470 C C . GLY A 1 453 ? -20.444 -18.083 8.698 1.00 66.31 453 GLY A C 1
ATOM 3471 O O . GLY A 1 453 ? -21.000 -17.634 7.696 1.00 66.31 453 GLY A O 1
ATOM 3472 N N . CYS A 1 454 ? -20.705 -17.584 9.905 1.00 63.31 454 CYS A N 1
ATOM 3473 C CA . CYS A 1 454 ? -21.673 -16.505 10.106 1.00 63.31 454 CYS A CA 1
ATOM 3474 C C . CYS A 1 454 ? -21.080 -15.124 9.782 1.00 63.31 454 CYS A C 1
ATOM 3476 O O . CYS A 1 454 ? -19.907 -14.858 10.047 1.00 63.31 454 CYS A O 1
ATOM 3478 N N . SER A 1 455 ? -21.926 -14.198 9.320 1.00 56.66 455 SER A N 1
ATOM 3479 C CA . SER A 1 455 ? -21.626 -12.762 9.325 1.00 56.66 455 SER A CA 1
ATOM 3480 C C . SER A 1 455 ? -22.363 -12.073 10.475 1.00 56.66 455 SER A C 1
ATOM 3482 O O . SER A 1 455 ? -23.558 -12.300 10.665 1.00 56.66 455 SER A O 1
ATOM 3484 N N . LYS A 1 456 ? -21.664 -11.234 11.247 1.00 49.72 456 LYS A N 1
ATOM 3485 C CA . LYS A 1 456 ? -22.261 -10.378 12.285 1.00 49.72 456 LYS A CA 1
ATOM 3486 C C . LYS A 1 456 ? -21.647 -8.981 12.212 1.00 49.72 456 LYS A C 1
ATOM 3488 O O . LYS A 1 456 ? -20.425 -8.846 12.182 1.00 49.72 456 LYS A O 1
ATOM 3493 N N . ASP A 1 457 ? -22.492 -7.952 12.148 1.00 55.09 457 ASP A N 1
ATOM 3494 C CA . ASP A 1 457 ? -22.098 -6.533 12.103 1.00 55.09 457 ASP A CA 1
ATOM 3495 C C . ASP A 1 457 ? -21.087 -6.198 10.984 1.00 55.09 457 ASP A C 1
ATOM 3497 O O . ASP A 1 457 ? -20.162 -5.412 11.170 1.00 55.09 457 ASP A O 1
ATOM 3501 N N . GLY A 1 458 ? -21.224 -6.839 9.815 1.00 53.91 458 GLY A N 1
ATOM 3502 C CA . GLY A 1 458 ? -20.316 -6.646 8.675 1.00 53.91 458 GLY A CA 1
ATOM 3503 C C . GLY A 1 458 ? -18.945 -7.324 8.817 1.00 53.91 458 GLY A C 1
ATOM 3504 O O . GLY A 1 458 ? -18.063 -7.069 8.000 1.00 53.91 458 GLY A O 1
ATOM 3505 N N . ASN A 1 459 ? -18.763 -8.183 9.826 1.00 53.84 459 ASN A N 1
ATOM 3506 C CA . ASN A 1 459 ? -17.577 -9.020 10.006 1.00 53.84 459 ASN A CA 1
ATOM 3507 C C . ASN A 1 459 ? -17.897 -10.479 9.670 1.00 53.84 459 ASN A C 1
ATOM 3509 O O . ASN A 1 459 ? -18.960 -10.984 10.043 1.00 53.84 459 ASN A O 1
ATOM 3513 N N . LEU A 1 460 ? -16.972 -11.153 8.986 1.00 59.12 460 LEU A N 1
ATOM 3514 C CA . LEU A 1 460 ? -17.058 -12.578 8.680 1.00 59.12 460 LEU A CA 1
ATOM 3515 C C . LEU A 1 460 ? -16.335 -13.406 9.752 1.00 59.12 460 LEU A C 1
ATOM 3517 O O . LEU A 1 460 ? -15.208 -13.084 10.130 1.00 59.12 460 LEU A O 1
ATOM 3521 N N . TYR A 1 461 ? -16.977 -14.479 10.212 1.00 55.94 461 TYR A N 1
ATOM 3522 C CA . TYR A 1 461 ? -16.402 -15.471 11.121 1.00 55.94 461 TYR A CA 1
ATOM 3523 C C . TYR A 1 461 ? -16.330 -16.819 10.401 1.00 55.94 461 TYR A C 1
ATOM 3525 O O . TYR A 1 461 ? -17.299 -17.221 9.761 1.00 55.94 461 TYR A O 1
ATOM 3533 N N . GLU A 1 462 ? -15.194 -17.510 10.480 1.00 53.28 462 GLU A N 1
ATOM 3534 C CA . GLU A 1 462 ? -14.993 -18.806 9.817 1.00 53.28 462 GLU A CA 1
ATOM 3535 C C . GLU A 1 462 ? -15.728 -19.937 10.556 1.00 53.28 462 GLU A C 1
ATOM 3537 O O . GLU A 1 462 ? -15.864 -19.920 11.781 1.00 53.28 462 GLU A O 1
ATOM 3542 N N . SER A 1 463 ? -16.219 -20.936 9.818 1.00 42.91 463 SER A N 1
ATOM 3543 C CA . SER A 1 463 ? -16.759 -22.164 10.410 1.00 42.91 463 SER A CA 1
ATOM 3544 C C . SER A 1 463 ? -15.615 -23.095 10.821 1.00 42.91 463 SER A C 1
ATOM 3546 O O . SER A 1 463 ? -14.736 -23.363 10.003 1.00 42.91 463 SER A O 1
ATOM 3548 N N . LYS A 1 464 ? -15.639 -23.660 12.035 1.00 40.88 464 LYS A N 1
ATOM 3549 C CA . LYS A 1 464 ? -14.736 -24.770 12.377 1.00 40.88 464 LYS A CA 1
ATOM 3550 C C . LYS A 1 464 ? -15.106 -26.000 11.547 1.00 40.88 464 LYS A C 1
ATOM 3552 O O . LYS A 1 464 ? -16.208 -26.524 11.700 1.00 40.88 464 LYS A O 1
ATOM 3557 N N . PHE A 1 465 ? -14.183 -26.482 10.720 1.00 34.09 465 PHE A N 1
ATOM 3558 C CA . PHE A 1 465 ? -14.180 -27.890 10.339 1.00 34.09 465 PHE A CA 1
ATOM 3559 C C . PHE A 1 465 ? -13.504 -28.666 11.467 1.00 34.09 465 PHE A C 1
ATOM 3561 O O . PHE A 1 465 ? -12.389 -28.341 11.870 1.00 34.09 465 PHE A O 1
ATOM 3568 N N . ASN A 1 466 ? -14.205 -29.660 12.011 1.00 30.55 466 ASN A N 1
ATOM 3569 C CA . ASN A 1 466 ? -13.563 -30.696 12.804 1.00 30.55 466 ASN A CA 1
ATOM 3570 C C . ASN A 1 466 ? -12.662 -31.488 11.853 1.00 30.55 466 ASN A C 1
ATOM 3572 O O . ASN A 1 466 ? -13.145 -32.388 11.170 1.00 30.55 466 ASN A O 1
ATOM 3576 N N . ASP A 1 467 ? -11.365 -31.192 11.840 1.00 27.81 467 ASP A N 1
ATOM 3577 C CA . ASP A 1 467 ? -10.367 -32.199 11.489 1.00 27.81 467 ASP A CA 1
ATOM 3578 C C . ASP A 1 467 ? -10.341 -33.225 12.630 1.00 27.81 467 ASP A C 1
ATOM 3580 O O . ASP A 1 467 ? -9.478 -33.217 13.508 1.00 27.81 467 ASP A O 1
ATOM 3584 N N . HIS A 1 468 ? -11.347 -34.098 12.663 1.00 26.20 468 HIS A N 1
ATOM 3585 C CA . HIS A 1 468 ? -11.158 -35.405 13.262 1.00 26.20 468 HIS A CA 1
ATOM 3586 C C . HIS A 1 468 ? -10.471 -36.262 12.201 1.00 26.20 468 HIS A C 1
ATOM 3588 O O . HIS A 1 468 ? -11.100 -36.545 11.178 1.00 26.20 468 HIS A O 1
ATOM 3594 N N . PRO A 1 469 ? -9.211 -36.694 12.396 1.00 29.39 469 PRO A N 1
ATOM 3595 C CA . PRO A 1 469 ? -8.729 -37.822 11.625 1.00 29.39 469 PRO A CA 1
ATOM 3596 C C . PRO A 1 469 ? -9.676 -38.981 11.933 1.00 29.39 469 PRO A C 1
ATOM 3598 O O . PRO A 1 469 ? -9.902 -39.315 13.099 1.00 29.39 469 PRO A O 1
ATOM 3601 N N . ALA A 1 470 ? -10.284 -39.538 10.888 1.00 30.77 470 ALA A N 1
ATOM 3602 C CA . ALA A 1 470 ? -10.990 -40.799 10.984 1.00 30.77 470 ALA A CA 1
ATOM 3603 C C . ALA A 1 470 ? -9.986 -41.829 11.512 1.00 30.77 470 ALA A C 1
ATOM 3605 O O . ALA A 1 470 ? -9.079 -42.250 10.796 1.00 30.77 470 ALA A O 1
ATOM 3606 N N . VAL A 1 471 ? -10.103 -42.163 12.794 1.00 31.14 471 VAL A N 1
ATOM 3607 C CA . VAL A 1 471 ? -9.448 -43.340 13.346 1.00 31.14 471 VAL A CA 1
ATOM 3608 C C . VAL A 1 471 ? -10.313 -44.509 12.897 1.00 31.14 471 VAL A C 1
ATOM 3610 O O . VAL A 1 471 ? -11.471 -44.614 13.301 1.00 31.14 471 VAL A O 1
ATOM 3613 N N . SER A 1 472 ? -9.758 -45.282 11.967 1.00 34.91 472 SER A N 1
ATOM 3614 C CA . SER A 1 472 ? -10.224 -46.603 11.540 1.00 34.91 472 SER A CA 1
ATOM 3615 C C . SER A 1 472 ? -10.328 -47.573 12.704 1.00 34.91 472 SER A C 1
ATOM 3617 O O . SER A 1 472 ? -9.371 -47.556 13.517 1.00 34.91 472 SER A O 1
#

InterPro domains:
  IPR001846 von Willebrand factor, type D domain [PF00094] (131-280)
  IPR001846 von Willebrand factor, type D domain [PS51233] (129-302)
  IPR001846 von Willebrand factor, type D domain [SM00216] (115-280)
  IPR002919 Trypsin Inhibitor-like, cysteine rich domain [PF01826] (400-452)
  IPR014853 VWF/SSPO/Zonadhesin-like, cysteine-rich domain [PF08742] (328-397)
  IPR014853 VWF/SSPO/Zonadhesin-like, cysteine-rich domain [SM00832] (322-397)
  IPR036084 Serine protease inhibitor-like superfamily [SSF57567] (395-454)
  IPR050780 Mucin/von Willebrand/Thrombospondin superfamily [PTHR11339] (119-461)